Protein AF-0000000067382405 (afdb_homodimer)

Secondary structure (DSSP, 8-state):
-----------------------------------------------------------------HHHHHHHHHHHHHHHHHHHHBB-TTT-SBPEE---TTS---TT--EEE-TTT--EEEBSSSEE--TTTT-SS--PPPPHHHHHHHSHHHHHHIIIIIGGGGGGGT---HHHHHHHHHHHHGGGTTSEEEEET-TTTHHHHHHHHHT--SEEEEEES-HHHHHHHHHHHHHTT--STTEEEEE-BTTB--B-TT-EEEEEETT-GGG-S-HHHHHHHHHHHEEEEEEEEEEEE-GGGS---STHHHHHHHHHHHHHSS-----HHHHHHHHHHTTEEEEEEEEETTEEEEEEEE--/-----------------------------------------------------------------HHHHHHHHHHHHHHHHHHHHBB-TTT-SBPEE---TTS---TT--EEE-TTT--EEEBSSSEE--TTTT-SS--PPPPHHHHHHHSHHHHHHIIIIIGGGGGGGT---HHHHHHHHHHHHGGGTTSEEEEET-TTTHHHHHHHHHT--SEEEEEES-HHHHHHHHHHHHHTT--STTEEEEE-BTTB--B-TT-EEEEEETT-GGG-S-HHHHHHHHHHHEEEEEEEEEEEE-STTS---STHHHHHHHHHHHHHSS-----HHHHHHHHHHTTEEEEEEEEETTEEEEEEEE--

Sequence (720 aa):
MAAVRSAAISAAAVVAPRGFGRRRRLVPCFAAPARGASGVTASASGKMLPRSALHASASTTGAPDSDEAAAFLVQESLVEAELSKLACPICYYPLVSSIDHQSAPSKSDSTLECSTCKKLFSKDDYWDLTVAVGSTEYSETMPAATELFRTQLVSFLYERGWRQNFIWGGFPGLEKEFEMAKDYLKPKSGGIIIDASCGSGLFSRLFVKSELYCLVVALDFSENMLKQCKEFIKQENISDERLVLVRADISRLPFVSGSIDALHAGAAIHCWPSPACAVAEISRVLRPGGVFVGSTFIADVLPPVIPLLRIGRPYIDQITGNNTFLSELELEDLCSACGLVNFTFVRNGFYIMFSATKASMAAVRSAAISAAAVVAPRGFGRRRRLVPCFAAPARGASGVTASASGKMLPRSALHASASTTGAPDSDEAAAFLVQESLVEAELSKLACPICYYPLVSSIDHQSAPSKSDSTLECSTCKKLFSKDDYWDLTVAVGSTEYSETMPAATELFRTQLVSFLYERGWRQNFIWGGFPGLEKEFEMAKDYLKPKSGGIIIDASCGSGLFSRLFVKSELYCLVVALDFSENMLKQCKEFIKQENISDERLVLVRADISRLPFVSGSIDALHAGAAIHCWPSPACAVAEISRVLRPGGVFVGSTFIADVLPPVIPLLRIGRPYIDQITGNNTFLSELELEDLCSACGLVNFTFVRNGFYIMFSATKAS

Nearest PDB structures (foldseek):
  4kri-assembly1_A  TM=7.626E-01  e=1.233E-13  Haemonchus contortus
  8ys9-assembly1_A  TM=7.641E-01  e=7.155E-12  Rubellimicrobium thermophilum DSM 16684
  5m58-assembly1_B  TM=6.009E-01  e=2.364E-12  Streptomyces rishiriensis
  5mgz-assembly1_B  TM=5.637E-01  e=3.867E-12  Streptomyces niveus
  7clu-assembly1_B  TM=6.644E-01  e=7.957E-09  Serratia marcescens

Foldseek 3Di:
DDDPDPPPPDPDDPDDDPDDDDDDDDDDDDDDDDDDYDDDDDDDDDDDDDDDDPPDDDPPPDDPDPVVVVVVVLLVVLVVVVQQWFAQLVPLHRWDFPPPVPDDPPPAWTWTADPVPGDIWTDHLATEREPCPPPDPDDDDDAPLLVVLLDLVCLVCVVVPVVVVCVVQFDPDDVVVLVVVCVQQVVLFAEEEEAEQCFLNSNVLVVQVVNRYQAYEYEEQHPSRSVSNSVVCVVVVRDCSRYHYYHYQLLRGRTRFQRGQEYEYEQPCQSHLDNLSNLLSVLRRHHAFHKYKYKHFAPPPPPPPPVVVVVCVVVVCVVSRRRPRHDPVRVVVSNVVSQWADWDWDDGRRMIMIMTTHHD/DDDPDPPPPDDPDPDPPPDDDDDDDDDDPDDDDDDDDDDPDDDDDDDPDDDPDPPPPPPPPPDPDPVVVVVVVLLVVLVVVVQQFFAQLVPLHRWDFPDPVPDDPPPAWTWTADPVPGDIWTDHLATEREPCPPPDPDDDDAAPLLVVLLDLVNLVCVVVPVVVVCVVQFDPDDVVVLVVLCVQQVVLFAEEEEAEQCFLNSNVLVVQVVNRYQAYEYEEQHPSRSVSNSVVCVVVVRDCSRYHYYHYQLLRGRTRFQRGQEYEYEQPCQSHLDNLSNLLSVLRRHHAFHKYKYKHFAPPPPPPPPVVCVVCVVVVCVVSVRRPRHDPVRVVVSNVVSQWADWDWDDGRRMIMIMTTHHD

Organism: Triticum aestivum (NCBI:txid4565)

InterPro domains:
  IPR013216 Methyltransferase type 11 [PF08241] (195-293)
  IPR029063 S-adenosyl-L-methionine-dependent methyltransferase superfamily [G3DSA:3.40.50.150] (149-358)
  IPR029063 S-adenosyl-L-methionine-dependent methyltransferase superfamily [SSF53335] (155-350)

pLDDT: mean 70.84, std 28.94, range [15.05, 98.75]

Structure (mmCIF, N/CA/C/O backbone):
data_AF-0000000067382405-model_v1
#
loop_
_entity.id
_entity.type
_entity.pdbx_description
1 polymer 'Methyltransferase type 11 domain-containing protein'
#
loop_
_atom_site.group_PDB
_atom_site.id
_atom_site.type_symbol
_atom_site.label_atom_id
_atom_site.label_alt_id
_atom_site.label_comp_id
_atom_site.label_asym_id
_atom_site.label_entity_id
_atom_site.label_seq_id
_atom_site.pdbx_PDB_ins_code
_atom_site.Cartn_x
_atom_site.Cartn_y
_atom_site.Cartn_z
_atom_site.occupancy
_atom_site.B_iso_or_equiv
_atom_site.auth_seq_id
_atom_site.auth_comp_id
_atom_site.auth_asym_id
_atom_site.auth_atom_id
_atom_site.pdbx_PDB_model_num
ATOM 1 N N . MET A 1 1 ? 22.453 11.688 50.125 1 18.56 1 MET A N 1
ATOM 2 C CA . MET A 1 1 ? 23.25 10.469 50.125 1 18.56 1 MET A CA 1
ATOM 3 C C . MET A 1 1 ? 22.406 9.258 49.719 1 18.56 1 MET A C 1
ATOM 5 O O . MET A 1 1 ? 22.922 8.148 49.594 1 18.56 1 MET A O 1
ATOM 9 N N . ALA A 1 2 ? 21 9.281 49.844 1 22.27 2 ALA A N 1
ATOM 10 C CA . ALA A 1 2 ? 20.344 8.023 50.219 1 22.27 2 ALA A CA 1
ATOM 11 C C . ALA A 1 2 ? 20.391 7.031 49.062 1 22.27 2 ALA A C 1
ATOM 13 O O . ALA A 1 2 ? 20.109 7.387 47.906 1 22.27 2 ALA A O 1
ATOM 14 N N . ALA A 1 3 ? 21.016 5.844 49.219 1 22 3 ALA A N 1
ATOM 15 C CA . ALA A 1 3 ? 21.609 4.66 48.594 1 22 3 ALA A CA 1
ATOM 16 C C . ALA A 1 3 ? 20.516 3.746 48 1 22 3 ALA A C 1
ATOM 18 O O . ALA A 1 3 ? 19.859 3.014 48.75 1 22 3 ALA A O 1
ATOM 19 N N . VAL A 1 4 ? 19.516 4.25 47.219 1 23.67 4 VAL A N 1
ATOM 20 C CA . VAL A 1 4 ? 18.406 3.375 46.875 1 23.67 4 VAL A CA 1
ATOM 21 C C . VAL A 1 4 ? 18.922 2.137 46.125 1 23.67 4 VAL A C 1
ATOM 23 O O . VAL A 1 4 ? 19.562 2.25 45.094 1 23.67 4 VAL A O 1
ATOM 26 N N . ARG A 1 5 ? 19.141 0.98 46.844 1 20.06 5 ARG A N 1
ATOM 27 C CA . ARG A 1 5 ? 19.672 -0.359 46.625 1 20.06 5 ARG A CA 1
ATOM 28 C C . ARG A 1 5 ? 18.969 -1.041 45.469 1 20.06 5 ARG A C 1
ATOM 30 O O . ARG A 1 5 ? 17.75 -0.992 45.344 1 20.06 5 ARG A O 1
ATOM 37 N N . SER A 1 6 ? 19.672 -1.312 44.281 1 20.59 6 SER A N 1
ATOM 38 C CA . SER A 1 6 ? 19.547 -1.845 42.938 1 20.59 6 SER A CA 1
ATOM 39 C C . SER A 1 6 ? 19.141 -3.312 42.938 1 20.59 6 SER A C 1
ATOM 41 O O . SER A 1 6 ? 19.953 -4.188 43.25 1 20.59 6 SER A O 1
ATOM 43 N N . ALA A 1 7 ? 17.828 -3.668 43.469 1 19.86 7 ALA A N 1
ATOM 44 C CA . ALA A 1 7 ? 17.5 -5.074 43.688 1 19.86 7 ALA A CA 1
ATOM 45 C C . ALA A 1 7 ? 17.656 -5.887 42.406 1 19.86 7 ALA A C 1
ATOM 47 O O . ALA A 1 7 ? 17.188 -5.477 41.344 1 19.86 7 ALA A O 1
ATOM 48 N N . ALA A 1 8 ? 18.625 -6.867 42.25 1 19.55 8 ALA A N 1
ATOM 49 C CA . ALA A 1 8 ? 19.234 -7.844 41.375 1 19.55 8 ALA A CA 1
ATOM 50 C C . ALA A 1 8 ? 18.234 -8.906 40.938 1 19.55 8 ALA A C 1
ATOM 52 O O . ALA A 1 8 ? 17.766 -9.703 41.75 1 19.55 8 ALA A O 1
ATOM 53 N N . ILE A 1 9 ? 17.125 -8.586 40.125 1 19.03 9 ILE A N 1
ATOM 54 C CA . ILE A 1 9 ? 16.109 -9.602 39.812 1 19.03 9 ILE A CA 1
ATOM 55 C C . ILE A 1 9 ? 16.766 -10.781 39.094 1 19.03 9 ILE A C 1
ATOM 57 O O . ILE A 1 9 ? 17.375 -10.609 38.062 1 19.03 9 ILE A O 1
ATOM 61 N N . SER A 1 10 ? 17.078 -11.969 39.688 1 18.14 10 SER A N 1
ATOM 62 C CA . SER A 1 10 ? 17.719 -13.258 39.438 1 18.14 10 SER A CA 1
ATOM 63 C C . SER A 1 10 ? 17.062 -13.969 38.25 1 18.14 10 SER A C 1
ATOM 65 O O . SER A 1 10 ? 15.844 -14.094 38.188 1 18.14 10 SER A O 1
ATOM 67 N N . ALA A 1 11 ? 17.703 -14.055 37.031 1 19.34 11 ALA A N 1
ATOM 68 C CA . ALA A 1 11 ? 17.547 -14.672 35.719 1 19.34 11 ALA A CA 1
ATOM 69 C C . ALA A 1 11 ? 17.453 -16.188 35.844 1 19.34 11 ALA A C 1
ATOM 71 O O . ALA A 1 11 ? 18.438 -16.859 36.156 1 19.34 11 ALA A O 1
ATOM 72 N N . ALA A 1 12 ? 16.281 -16.828 36.344 1 17.95 12 ALA A N 1
ATOM 73 C CA . ALA A 1 12 ? 16.156 -18.266 36.562 1 17.95 12 ALA A CA 1
ATOM 74 C C . ALA A 1 12 ? 16.469 -19.047 35.312 1 17.95 12 ALA A C 1
ATOM 76 O O . ALA A 1 12 ? 16.109 -18.625 34.188 1 17.95 12 ALA A O 1
ATOM 77 N N . ALA A 1 13 ? 17.406 -20.078 35.281 1 19.23 13 ALA A N 1
ATOM 78 C CA . ALA A 1 13 ? 18.141 -21.125 34.562 1 19.23 13 ALA A CA 1
ATOM 79 C C . ALA A 1 13 ? 17.188 -22.172 33.969 1 19.23 13 ALA A C 1
ATOM 81 O O . ALA A 1 13 ? 16.469 -22.844 34.719 1 19.23 13 ALA A O 1
ATOM 82 N N . VAL A 1 14 ? 16.5 -21.922 32.812 1 18.34 14 VAL A N 1
ATOM 83 C CA . VAL A 1 14 ? 15.516 -22.828 32.219 1 18.34 14 VAL A CA 1
ATOM 84 C C . VAL A 1 14 ? 16.141 -24.203 31.984 1 18.34 14 VAL A C 1
ATOM 86 O O . VAL A 1 14 ? 17.156 -24.328 31.297 1 18.34 14 VAL A O 1
ATOM 89 N N . VAL A 1 15 ? 15.883 -25.281 32.781 1 18 15 VAL A N 1
ATOM 90 C CA . VAL A 1 15 ? 16.266 -26.656 33.062 1 18 15 VAL A CA 1
ATOM 91 C C . VAL A 1 15 ? 15.969 -27.531 31.844 1 18 15 VAL A C 1
ATOM 93 O O . VAL A 1 15 ? 14.898 -27.438 31.25 1 18 15 VAL A O 1
ATOM 96 N N . ALA A 1 16 ? 17.016 -28.109 31.078 1 21.72 16 ALA A N 1
ATOM 97 C CA . ALA A 1 16 ? 17.266 -29.078 30.016 1 21.72 16 ALA A CA 1
ATOM 98 C C . ALA A 1 16 ? 16.547 -30.391 30.281 1 21.72 16 ALA A C 1
ATOM 100 O O . ALA A 1 16 ? 16.844 -31.078 31.266 1 21.72 16 ALA A O 1
ATOM 101 N N . PRO A 1 17 ? 15.242 -30.609 29.953 1 16.89 17 PRO A N 1
ATOM 102 C CA . PRO A 1 17 ? 14.656 -31.844 30.469 1 16.89 17 PRO A CA 1
ATOM 103 C C . PRO A 1 17 ? 15.328 -33.094 29.906 1 16.89 17 PRO A C 1
ATOM 105 O O . PRO A 1 17 ? 15.742 -33.094 28.734 1 16.89 17 PRO A O 1
ATOM 108 N N . ARG A 1 18 ? 15.93 -33.938 30.625 1 19.42 18 ARG A N 1
ATOM 109 C CA . ARG A 1 18 ? 16.656 -35.188 30.578 1 19.42 18 ARG A CA 1
ATOM 110 C C . ARG A 1 18 ? 15.758 -36.344 30.094 1 19.42 18 ARG A C 1
ATOM 112 O O . ARG A 1 18 ? 15.227 -37.094 30.906 1 19.42 18 ARG A O 1
ATOM 119 N N . GLY A 1 19 ? 14.898 -36.156 29.031 1 16.42 19 GLY A N 1
ATOM 120 C CA . GLY A 1 19 ? 14.016 -37.312 28.969 1 16.42 19 GLY A CA 1
ATOM 121 C C . GLY A 1 19 ? 14.75 -38.625 28.797 1 16.42 19 GLY A C 1
ATOM 122 O O . GLY A 1 19 ? 15.898 -38.656 28.359 1 16.42 19 GLY A O 1
ATOM 123 N N . PHE A 1 20 ? 14.094 -39.844 29.234 1 16.61 20 PHE A N 1
ATOM 124 C CA . PHE A 1 20 ? 14.227 -41.188 29.7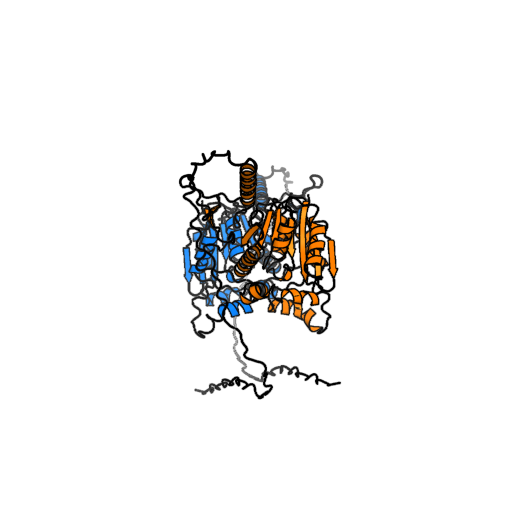81 1 16.61 20 PHE A CA 1
ATOM 125 C C . PHE A 1 20 ? 14.641 -42.156 28.703 1 16.61 20 PHE A C 1
ATOM 127 O O . PHE A 1 20 ? 14.484 -41.906 27.516 1 16.61 20 PHE A O 1
ATOM 134 N N . GLY A 1 21 ? 14.516 -43.531 28.969 1 16.3 21 GLY A N 1
ATOM 135 C CA . GLY A 1 21 ? 15.172 -44.812 29.141 1 16.3 21 GLY A CA 1
ATOM 136 C C . GLY A 1 21 ? 14.898 -45.781 28 1 16.3 21 GLY A C 1
ATOM 137 O O . GLY A 1 21 ? 15.711 -46.656 27.734 1 16.3 21 GLY A O 1
ATOM 138 N N . ARG A 1 22 ? 13.688 -46.062 27.344 1 16.2 22 ARG A N 1
ATOM 139 C CA . ARG A 1 22 ? 13.453 -47.5 27.406 1 16.2 22 ARG A CA 1
ATOM 140 C C . ARG A 1 22 ? 14.227 -48.219 26.312 1 16.2 22 ARG A C 1
ATOM 142 O O . ARG A 1 22 ? 14.312 -47.75 25.188 1 16.2 22 ARG A O 1
ATOM 149 N N . ARG A 1 23 ? 14.758 -49.5 26.562 1 17.02 23 ARG A N 1
ATOM 150 C CA . ARG A 1 23 ? 15.688 -50.562 26.188 1 17.02 23 ARG A CA 1
ATOM 151 C C . ARG A 1 23 ? 15.078 -51.5 25.141 1 17.02 23 ARG A C 1
ATOM 153 O O . ARG A 1 23 ? 15.734 -52.406 24.656 1 17.02 23 ARG A O 1
ATOM 160 N N . ARG A 1 24 ? 13.781 -51.469 24.641 1 15.8 24 ARG A N 1
ATOM 161 C CA . ARG A 1 24 ? 13.352 -52.844 24.422 1 15.8 24 ARG A CA 1
ATOM 162 C C . ARG A 1 24 ? 14.148 -53.5 23.297 1 15.8 24 ARG A C 1
ATOM 164 O O . ARG A 1 24 ? 14.516 -52.844 22.328 1 15.8 24 ARG A O 1
ATOM 171 N N . ARG A 1 25 ? 14.273 -54.906 23.344 1 15.75 25 ARG A N 1
ATOM 172 C CA . ARG A 1 25 ? 15.086 -56.094 23.078 1 15.75 25 ARG A CA 1
ATOM 173 C C . ARG A 1 25 ? 14.906 -56.562 21.641 1 15.75 25 ARG A C 1
ATOM 175 O O . ARG A 1 25 ? 15.883 -56.75 20.922 1 15.75 25 ARG A O 1
ATOM 182 N N . LEU A 1 26 ? 13.742 -57.375 21.359 1 15.36 26 LEU A N 1
ATOM 183 C CA . LEU A 1 26 ? 13.953 -58.812 21.141 1 15.36 26 LEU A CA 1
ATOM 184 C C . LEU A 1 26 ? 14.18 -59.094 19.656 1 15.36 26 LEU A C 1
ATOM 186 O O . LEU A 1 26 ? 15.18 -59.719 19.297 1 15.36 26 LEU A O 1
ATOM 190 N N . VAL A 1 27 ? 13.141 -59.844 18.891 1 15.88 27 VAL A N 1
ATOM 191 C CA . VAL A 1 27 ? 13.25 -61.281 18.594 1 15.88 27 VAL A CA 1
ATOM 192 C C . VAL A 1 27 ? 13.742 -61.469 17.156 1 15.88 27 VAL A C 1
ATOM 194 O O . VAL A 1 27 ? 13.555 -60.594 16.312 1 15.88 27 VAL A O 1
ATOM 197 N N . PRO A 1 28 ? 14.094 -62.75 16.734 1 17.28 28 PRO A N 1
ATOM 198 C CA . PRO A 1 28 ? 15.047 -63.562 15.953 1 17.28 28 PRO A CA 1
ATOM 199 C C . PRO A 1 28 ? 14.523 -63.906 14.562 1 17.28 28 PRO A C 1
ATOM 201 O O . PRO A 1 28 ? 15.234 -64.5 13.766 1 17.28 28 PRO A O 1
ATOM 204 N N . CYS A 1 29 ? 13.328 -63.469 14.109 1 15.98 29 CYS A N 1
ATOM 205 C CA . CYS A 1 29 ? 12.68 -64.562 13.406 1 15.98 29 CYS A CA 1
ATOM 206 C C . CYS A 1 29 ? 13.531 -65.062 12.234 1 15.98 29 CYS A C 1
ATOM 208 O O . CYS A 1 29 ? 14.117 -64.25 11.516 1 15.98 29 CYS A O 1
ATOM 210 N N . PHE A 1 30 ? 13.281 -66.312 11.906 1 15.42 30 PHE A N 1
ATOM 211 C CA . PHE A 1 30 ? 13.867 -67.562 11.406 1 15.42 30 PHE A CA 1
ATOM 212 C C . PHE A 1 30 ? 13.938 -67.562 9.883 1 15.42 30 PHE A C 1
ATOM 214 O O . PHE A 1 30 ? 15 -67.75 9.305 1 15.42 30 PHE A O 1
ATOM 221 N N . ALA A 1 31 ? 12.836 -68.188 9.148 1 15.05 31 ALA A N 1
ATOM 222 C CA . ALA A 1 31 ? 13.047 -69.5 8.555 1 15.05 31 ALA A CA 1
ATOM 223 C C . ALA A 1 31 ? 13.602 -69.375 7.141 1 15.05 31 ALA A C 1
ATOM 225 O O . ALA A 1 31 ? 13.602 -68.312 6.551 1 15.05 31 ALA A O 1
ATOM 226 N N . ALA A 1 32 ? 12.828 -70.125 6.094 1 15.31 32 ALA A N 1
ATOM 227 C CA . ALA A 1 32 ? 13.18 -71.375 5.469 1 15.31 32 ALA A CA 1
ATOM 228 C C . ALA A 1 32 ? 13.828 -71.125 4.105 1 15.31 32 ALA A C 1
ATOM 230 O O . ALA A 1 32 ? 13.68 -70.062 3.504 1 15.31 32 ALA A O 1
ATOM 231 N N . PRO A 1 33 ? 13.703 -72.25 3.254 1 15.69 33 PRO A N 1
ATOM 232 C CA . PRO A 1 33 ? 14.648 -73.125 2.547 1 15.69 33 PRO A CA 1
ATOM 233 C C . PRO A 1 33 ? 14.797 -72.75 1.072 1 15.69 33 PRO A C 1
ATOM 235 O O . PRO A 1 33 ? 15.922 -72.562 0.583 1 15.69 33 PRO A O 1
ATOM 238 N N . ALA A 1 34 ? 13.703 -73.125 0.191 1 15.18 34 ALA A N 1
ATOM 239 C CA . ALA A 1 34 ? 13.938 -74.25 -0.67 1 15.18 34 ALA A CA 1
ATOM 240 C C . ALA A 1 34 ? 14.617 -73.875 -1.973 1 15.18 34 ALA A C 1
ATOM 242 O O . ALA A 1 34 ? 14.602 -72.688 -2.338 1 15.18 34 ALA A O 1
ATOM 243 N N . ARG A 1 35 ? 14.117 -74.562 -3.191 1 15.4 35 ARG A N 1
ATOM 244 C CA . ARG A 1 35 ? 14.703 -75.562 -4.039 1 15.4 35 ARG A CA 1
ATOM 245 C C . ARG A 1 35 ? 15.188 -75 -5.359 1 15.4 35 ARG A C 1
ATOM 247 O O . ARG A 1 35 ? 16.391 -75 -5.637 1 15.4 35 ARG A O 1
ATOM 254 N N . GLY A 1 36 ? 14.438 -75.312 -6.512 1 15.05 36 GLY A N 1
ATOM 255 C CA . GLY A 1 36 ? 14.883 -76.312 -7.48 1 15.05 36 GLY A CA 1
ATOM 256 C C . GLY A 1 36 ? 15.57 -75.688 -8.688 1 15.05 36 GLY A C 1
ATOM 257 O O . GLY A 1 36 ? 15.703 -74.438 -8.773 1 15.05 36 GLY A O 1
ATOM 258 N N . ALA A 1 37 ? 14.922 -75.938 -10.023 1 15.46 37 ALA A N 1
ATOM 259 C CA . ALA A 1 37 ? 15.344 -76.875 -11.078 1 15.46 37 ALA A CA 1
ATOM 260 C C . ALA A 1 37 ? 16.062 -76.125 -12.195 1 15.46 37 ALA A C 1
ATOM 262 O O . ALA A 1 37 ? 16.062 -74.875 -12.234 1 15.46 37 ALA A O 1
ATOM 263 N N . SER A 1 38 ? 15.602 -76.375 -13.484 1 15.41 38 SER A N 1
ATOM 264 C CA . SER A 1 38 ? 16.203 -77.188 -14.562 1 15.41 38 SER A CA 1
ATOM 265 C C . SER A 1 38 ? 16.875 -76.312 -15.594 1 15.41 38 SER A C 1
ATOM 267 O O . SER A 1 38 ? 16.734 -75.062 -15.539 1 15.41 38 SER A O 1
ATOM 269 N N . GLY A 1 39 ? 16.609 -76.562 -16.984 1 15.09 39 GLY A N 1
ATOM 270 C CA . GLY A 1 39 ? 17.391 -77.188 -18.047 1 15.09 39 GLY A CA 1
ATOM 271 C C . GLY A 1 39 ? 17.906 -76.188 -19.062 1 15.09 39 GLY A C 1
ATOM 272 O O . GLY A 1 39 ? 19.109 -76.188 -19.328 1 15.09 39 GLY A O 1
ATOM 273 N N . VAL A 1 40 ? 17.031 -75.75 -20.172 1 16.33 40 VAL A N 1
ATOM 274 C CA . VAL A 1 40 ? 17.25 -76.312 -21.516 1 16.33 40 VAL A CA 1
ATOM 275 C C . VAL A 1 40 ? 18.188 -75.375 -22.281 1 16.33 40 VAL A C 1
ATOM 277 O O . VAL A 1 40 ? 18.359 -74.188 -21.922 1 16.33 40 VAL A O 1
ATOM 280 N N . THR A 1 41 ? 18.406 -75.688 -23.656 1 16.36 41 THR A N 1
ATOM 281 C CA . THR A 1 41 ? 19.438 -76 -24.641 1 16.36 41 THR A CA 1
ATOM 282 C C . THR A 1 41 ? 19.734 -74.812 -25.531 1 16.36 41 THR A C 1
ATOM 284 O O . THR A 1 41 ? 20.891 -74.5 -25.766 1 16.36 41 THR A O 1
ATOM 287 N N . ALA A 1 42 ? 18.734 -74.188 -26.406 1 17.11 42 ALA A N 1
ATOM 288 C CA . ALA A 1 42 ? 18.891 -74.438 -27.844 1 17.11 42 ALA A CA 1
ATOM 289 C C . ALA A 1 42 ? 19.875 -73.438 -28.469 1 17.11 42 ALA A C 1
ATOM 291 O O . ALA A 1 42 ? 20.109 -72.375 -27.922 1 17.11 42 ALA A O 1
ATOM 292 N N . SER A 1 43 ? 20.219 -73.688 -29.797 1 16.98 43 SER A N 1
ATOM 293 C CA . SER A 1 43 ? 21.297 -73.75 -30.781 1 16.98 43 SER A CA 1
ATOM 294 C C . SER A 1 43 ? 21.453 -72.438 -31.516 1 16.98 43 SER A C 1
ATOM 296 O O . SER A 1 43 ? 22.562 -72.062 -31.922 1 16.98 43 SER A O 1
ATOM 298 N N . ALA A 1 44 ? 20.391 -71.562 -31.906 1 17.31 44 ALA A N 1
ATOM 299 C CA . ALA A 1 44 ? 20.297 -71.438 -33.344 1 17.31 44 ALA A CA 1
ATOM 300 C C . ALA A 1 44 ? 21.406 -70.5 -33.906 1 17.31 44 ALA A C 1
ATOM 302 O O . ALA A 1 44 ? 21.938 -69.688 -33.188 1 17.31 44 ALA A O 1
ATOM 303 N N . SER A 1 45 ? 21.531 -70.562 -35.281 1 17.72 45 SER A N 1
ATOM 304 C CA . SER A 1 45 ? 22.453 -70.5 -36.406 1 17.72 45 SER A CA 1
ATOM 305 C C . SER A 1 45 ? 22.781 -69.062 -36.812 1 17.72 45 SER A C 1
ATOM 307 O O . SER A 1 45 ? 23.953 -68.75 -37.062 1 17.72 45 SER A O 1
ATOM 309 N N . GLY A 1 46 ? 21.734 -68.188 -37.219 1 17.08 46 GLY A N 1
ATOM 310 C CA . GLY A 1 46 ? 21.781 -67.812 -38.625 1 17.08 46 GLY A CA 1
ATOM 311 C C . GLY A 1 46 ? 22.828 -66.75 -38.969 1 17.08 46 GLY A C 1
ATOM 312 O O . GLY A 1 46 ? 23.438 -66.188 -38.062 1 17.08 46 GLY A O 1
ATOM 313 N N . LYS A 1 47 ? 22.453 -65.875 -40.125 1 20.27 47 LYS A N 1
ATOM 314 C CA . LYS A 1 47 ? 22.922 -65.438 -41.438 1 20.27 47 LYS A CA 1
ATOM 315 C C . LYS A 1 47 ? 23.703 -64.125 -41.375 1 20.27 47 LYS A C 1
ATOM 317 O O . LYS A 1 47 ? 23.469 -63.312 -40.5 1 20.27 47 LYS A O 1
ATOM 322 N N . MET A 1 48 ? 24.688 -64.062 -42.219 1 21.56 48 MET A N 1
ATOM 323 C CA . MET A 1 48 ? 25.891 -63.281 -42.531 1 21.56 48 MET A CA 1
ATOM 324 C C . MET A 1 48 ? 25.531 -61.938 -43.125 1 21.56 48 MET A C 1
ATOM 326 O O . MET A 1 48 ? 26.422 -61.156 -43.5 1 21.56 48 MET A O 1
ATOM 330 N N . LEU A 1 49 ? 24.359 -61.156 -42.719 1 20 49 LEU A N 1
ATOM 331 C CA . LEU A 1 49 ? 24 -60.25 -43.781 1 20 49 LEU A CA 1
ATOM 332 C C . LEU A 1 49 ? 25.156 -59.312 -44.094 1 20 49 LEU A C 1
ATOM 334 O O . LEU A 1 49 ? 25.922 -58.938 -43.219 1 20 49 LEU A O 1
ATOM 338 N N . PRO A 1 50 ? 25.172 -58.875 -45.5 1 22.03 50 PRO A N 1
ATOM 339 C CA . PRO A 1 50 ? 26.172 -58.312 -46.406 1 22.03 50 PRO A CA 1
ATOM 340 C C . PRO A 1 50 ? 26.469 -56.844 -46.125 1 22.03 50 PRO A C 1
ATOM 342 O O . PRO A 1 50 ? 25.734 -56.219 -45.375 1 22.03 50 PRO A O 1
ATOM 345 N N . ARG A 1 51 ? 27.203 -56.188 -47.062 1 25.41 51 ARG A N 1
ATOM 346 C CA . ARG A 1 51 ? 28.219 -55.156 -47.312 1 25.41 51 ARG A CA 1
ATOM 347 C C . ARG A 1 51 ? 27.562 -53.812 -47.531 1 25.41 51 ARG A C 1
ATOM 349 O O . ARG A 1 51 ? 28.203 -52.875 -48.062 1 25.41 51 ARG A O 1
ATOM 356 N N . SER A 1 52 ? 26.391 -53.25 -46.844 1 21.16 52 SER A N 1
ATOM 357 C CA . SER A 1 52 ? 25.719 -52.156 -47.531 1 21.16 52 SER A CA 1
ATOM 358 C C . SER A 1 52 ? 26.641 -50.938 -47.688 1 21.16 52 SER A C 1
ATOM 360 O O . SER A 1 52 ? 27.469 -50.688 -46.812 1 21.16 52 SER A O 1
ATOM 362 N N . ALA A 1 53 ? 26.719 -50.281 -49.031 1 25.89 53 ALA A N 1
ATOM 363 C CA . ALA A 1 53 ? 27.281 -49.188 -49.812 1 25.89 53 ALA A CA 1
ATOM 364 C C . ALA A 1 53 ? 26.812 -47.844 -49.25 1 25.89 53 ALA A C 1
ATOM 366 O O . ALA A 1 53 ? 25.609 -47.562 -49.25 1 25.89 53 ALA A O 1
ATOM 367 N N . LEU A 1 54 ? 27.391 -47.094 -48.344 1 22.14 54 LEU A N 1
ATOM 368 C CA . LEU A 1 54 ? 27.016 -45.875 -47.688 1 22.14 54 LEU A CA 1
ATOM 369 C C . LEU A 1 54 ? 26.906 -44.719 -48.688 1 22.14 54 LEU A C 1
ATOM 371 O O . LEU A 1 54 ? 27.875 -44.375 -49.344 1 22.14 54 LEU A O 1
ATOM 375 N N . HIS A 1 55 ? 25.688 -44.562 -49.406 1 23.89 55 HIS A N 1
ATOM 376 C CA . HIS A 1 55 ? 25.375 -43.406 -50.25 1 23.89 55 HIS A CA 1
ATOM 377 C C . HIS A 1 55 ? 25.406 -42.094 -49.469 1 23.89 55 HIS A C 1
ATOM 379 O O . HIS A 1 55 ? 24.938 -42.031 -48.344 1 23.89 55 HIS A O 1
ATOM 385 N N . ALA A 1 56 ? 26.219 -41.094 -49.875 1 26.47 56 ALA A N 1
ATOM 386 C CA . ALA A 1 56 ? 26.453 -39.75 -49.344 1 26.47 56 ALA A CA 1
ATOM 387 C C . ALA A 1 56 ? 25.203 -38.906 -49.469 1 26.47 56 ALA A C 1
ATOM 389 O O . ALA A 1 56 ? 24.75 -38.594 -50.594 1 26.47 56 ALA A O 1
ATOM 390 N N . SER A 1 57 ? 24.203 -38.844 -48.531 1 26.81 57 SER A N 1
ATOM 391 C CA . SER A 1 57 ? 22.984 -38.031 -48.562 1 26.81 57 SER A CA 1
ATOM 392 C C . SER A 1 57 ? 23.328 -36.531 -48.562 1 26.81 57 SER A C 1
ATOM 394 O O . SER A 1 57 ? 24.156 -36.094 -47.781 1 26.81 57 SER A O 1
ATOM 396 N N . ALA A 1 58 ? 23.016 -35.781 -49.656 1 33.31 58 ALA A N 1
ATOM 397 C CA . ALA A 1 58 ? 22.953 -34.344 -49.906 1 33.31 58 ALA A CA 1
ATOM 398 C C . ALA A 1 58 ? 22.109 -33.625 -48.875 1 33.31 58 ALA A C 1
ATOM 400 O O . ALA A 1 58 ? 20.938 -33.969 -48.688 1 33.31 58 ALA A O 1
ATOM 401 N N . SER A 1 59 ? 22.672 -32.875 -47.938 1 30.47 59 SER A N 1
ATOM 402 C CA . SER A 1 59 ? 22.109 -32.062 -46.875 1 30.47 59 SER A CA 1
ATOM 403 C C . SER A 1 59 ? 21.281 -30.906 -47.438 1 30.47 59 SER A C 1
ATOM 405 O O . SER A 1 59 ? 21.828 -30 -48.062 1 30.47 59 SER A O 1
ATOM 407 N N . THR A 1 60 ? 20.062 -31.078 -48 1 35.38 60 THR A N 1
ATOM 408 C CA . THR A 1 60 ? 19.203 -29.953 -48.375 1 35.38 60 THR A CA 1
ATOM 409 C C . THR A 1 60 ? 18.969 -29.031 -47.188 1 35.38 60 THR A C 1
ATOM 411 O O . THR A 1 60 ? 18.578 -29.484 -46.094 1 35.38 60 THR A O 1
ATOM 414 N N . THR A 1 61 ? 19.484 -27.891 -47.188 1 38.31 61 THR A N 1
ATOM 415 C CA . THR A 1 61 ? 19.25 -26.781 -46.281 1 38.31 61 THR A CA 1
ATOM 416 C C . THR A 1 61 ? 17.766 -26.453 -46.219 1 38.31 61 THR A C 1
ATOM 418 O O . THR A 1 61 ? 17.188 -25.938 -47.188 1 38.31 61 THR A O 1
ATOM 421 N N . GLY A 1 62 ? 16.922 -27.281 -45.719 1 32.53 62 GLY A N 1
ATOM 422 C CA . GLY A 1 62 ? 15.492 -27.078 -45.562 1 32.53 62 GLY A CA 1
ATOM 423 C C . GLY A 1 62 ? 15.148 -25.781 -44.844 1 32.53 62 GLY A C 1
ATOM 424 O O . GLY A 1 62 ? 15.875 -25.344 -43.969 1 32.53 62 GLY A O 1
ATOM 425 N N . ALA A 1 63 ? 14.328 -24.828 -45.469 1 42.91 63 ALA A N 1
ATOM 426 C CA . ALA A 1 63 ? 13.641 -23.672 -44.906 1 42.91 63 ALA A CA 1
ATOM 427 C C . ALA A 1 63 ? 13.125 -23.969 -43.5 1 42.91 63 ALA A C 1
ATOM 429 O O . ALA A 1 63 ? 12.602 -25.047 -43.25 1 42.91 63 ALA A O 1
ATOM 430 N N . PRO A 1 64 ? 13.75 -23.172 -42.594 1 46 64 PRO A N 1
ATOM 431 C CA . PRO A 1 64 ? 13.195 -23.484 -41.281 1 46 64 PRO A CA 1
ATOM 432 C C . PRO A 1 64 ? 11.711 -23.844 -41.344 1 46 64 PRO A C 1
ATOM 434 O O . PRO A 1 64 ? 10.992 -23.359 -42.219 1 46 64 PRO A O 1
ATOM 437 N N . ASP A 1 65 ? 11.258 -24.906 -40.812 1 49.5 65 ASP A N 1
ATOM 438 C CA . ASP A 1 65 ? 9.883 -25.391 -40.781 1 49.5 65 ASP A CA 1
ATOM 439 C C . ASP A 1 65 ? 8.938 -24.328 -40.25 1 49.5 65 ASP A C 1
ATOM 441 O O . ASP A 1 65 ? 9.289 -23.578 -39.344 1 49.5 65 ASP A O 1
ATOM 445 N N . SER A 1 66 ? 7.824 -23.828 -40.969 1 59.06 66 SER A N 1
ATOM 446 C CA . SER A 1 66 ? 6.691 -22.953 -40.719 1 59.06 66 SER A CA 1
ATOM 447 C C . SER A 1 66 ? 6.254 -23.047 -39.25 1 59.06 66 SER A C 1
ATOM 449 O O . SER A 1 66 ? 5.852 -22.047 -38.656 1 59.06 66 SER A O 1
ATOM 451 N N . ASP A 1 67 ? 6.5 -24.141 -38.656 1 56.06 67 ASP A N 1
ATOM 452 C CA . ASP A 1 67 ? 6.082 -24.359 -37.25 1 56.06 67 ASP A CA 1
ATOM 453 C C . ASP A 1 67 ? 7.023 -23.672 -36.281 1 56.06 67 ASP A C 1
ATOM 455 O O . ASP A 1 67 ? 6.582 -23.125 -35.281 1 56.06 67 ASP A O 1
ATOM 459 N N . GLU A 1 68 ? 8.289 -23.641 -36.625 1 55.38 68 GLU A N 1
ATOM 460 C CA . GLU A 1 68 ? 9.242 -22.984 -35.75 1 55.38 68 GLU A CA 1
ATOM 461 C C . GLU A 1 68 ? 9.078 -21.469 -35.781 1 55.38 68 GLU A C 1
ATOM 463 O O . GLU A 1 68 ? 9.18 -20.797 -34.75 1 55.38 68 GLU A O 1
ATOM 468 N N . ALA A 1 69 ? 8.859 -21.047 -37.062 1 55.69 69 ALA A N 1
ATOM 469 C CA . ALA A 1 69 ? 8.625 -19.609 -37.219 1 55.69 69 ALA A CA 1
ATOM 470 C C . ALA A 1 69 ? 7.344 -19.188 -36.5 1 55.69 69 ALA A C 1
ATOM 472 O O . ALA A 1 69 ? 7.309 -18.141 -35.844 1 55.69 69 ALA A O 1
ATOM 473 N N . ALA A 1 70 ? 6.387 -20.031 -36.469 1 51.03 70 ALA A N 1
ATOM 474 C CA . ALA A 1 70 ? 5.133 -19.766 -35.781 1 51.03 70 ALA A CA 1
ATOM 475 C C . ALA A 1 70 ? 5.324 -19.844 -34.25 1 51.03 70 ALA A C 1
ATOM 477 O O . ALA A 1 70 ? 4.793 -19 -33.531 1 51.03 70 ALA A O 1
ATOM 478 N N . ALA A 1 71 ? 6.137 -20.734 -33.844 1 54.53 71 ALA A N 1
ATOM 479 C CA . ALA A 1 71 ? 6.43 -20.859 -32.406 1 54.53 71 ALA A CA 1
ATOM 480 C C . ALA A 1 71 ? 7.191 -19.641 -31.891 1 54.53 71 ALA A C 1
ATOM 482 O O . ALA A 1 71 ? 6.918 -19.156 -30.797 1 54.53 71 ALA A O 1
ATOM 483 N N . PHE A 1 72 ? 8.07 -19.125 -32.688 1 51.16 72 PHE A N 1
ATOM 484 C CA . PHE A 1 72 ? 8.852 -17.953 -32.312 1 51.16 72 PHE A CA 1
ATOM 485 C C . PHE A 1 72 ? 7.961 -16.703 -32.281 1 51.16 72 PHE A C 1
ATOM 487 O O . PHE A 1 72 ? 8.086 -15.891 -31.344 1 51.16 72 PHE A O 1
ATOM 494 N N . LEU A 1 73 ? 7.047 -16.562 -33.188 1 50.69 73 LEU A N 1
ATOM 495 C CA . LEU A 1 73 ? 6.141 -15.414 -33.188 1 50.69 73 LEU A CA 1
ATOM 496 C C . LEU A 1 73 ? 5.199 -15.453 -32 1 50.69 73 LEU A C 1
ATOM 498 O O . LEU A 1 73 ? 4.906 -14.414 -31.406 1 50.69 73 LEU A O 1
ATOM 502 N N . VAL A 1 74 ? 4.781 -16.625 -31.703 1 53.72 74 VAL A N 1
ATOM 503 C CA . VAL A 1 74 ? 3.908 -16.766 -30.531 1 53.72 74 VAL A CA 1
ATOM 504 C C . VAL A 1 74 ? 4.684 -16.438 -29.266 1 53.72 74 VAL A C 1
ATOM 506 O O . VAL A 1 74 ? 4.172 -15.734 -28.391 1 53.72 74 VAL A O 1
ATOM 509 N N . GLN A 1 75 ? 5.918 -16.875 -29.281 1 55.34 75 GLN A N 1
ATOM 510 C CA . GLN A 1 75 ? 6.746 -16.594 -28.109 1 55.34 75 GLN A CA 1
ATOM 511 C C . GLN A 1 75 ? 7.004 -15.094 -27.984 1 55.34 75 GLN A C 1
ATOM 513 O O . GLN A 1 75 ? 6.945 -14.539 -26.875 1 55.34 75 GLN A O 1
ATOM 518 N N . GLU A 1 76 ? 7.387 -14.508 -29.047 1 55.88 76 GLU A N 1
ATOM 519 C CA . GLU A 1 76 ? 7.609 -13.062 -29.031 1 55.88 76 GLU A CA 1
ATOM 520 C C . GLU A 1 76 ? 6.355 -12.312 -28.594 1 55.88 76 GLU A C 1
ATOM 522 O O . GLU A 1 76 ? 6.441 -11.336 -27.859 1 55.88 76 GLU A O 1
ATOM 527 N N . SER A 1 77 ? 5.301 -12.859 -29.047 1 59.66 77 SER A N 1
ATOM 528 C CA . SER A 1 77 ? 4.031 -12.227 -28.703 1 59.66 77 SER A CA 1
ATOM 529 C C . SER A 1 77 ? 3.723 -12.375 -27.219 1 59.66 77 SER A C 1
ATOM 531 O O . SER A 1 77 ? 3.211 -11.453 -26.594 1 59.66 77 SER A O 1
ATOM 533 N N . LEU A 1 78 ? 4.195 -13.516 -26.75 1 60.66 78 LEU A N 1
ATOM 534 C CA . LEU A 1 78 ? 3.92 -13.766 -25.344 1 60.66 78 LEU A CA 1
ATOM 535 C C . LEU A 1 78 ? 4.82 -12.914 -24.453 1 60.66 78 LEU A C 1
ATOM 537 O O . LEU A 1 78 ? 4.375 -12.383 -23.438 1 60.66 78 LEU A O 1
ATOM 541 N N . VAL A 1 79 ? 6.07 -12.836 -24.891 1 60.16 79 VAL A N 1
ATOM 542 C CA . VAL A 1 79 ? 7.008 -12 -24.156 1 60.16 79 VAL A CA 1
ATOM 543 C C . VAL A 1 79 ? 6.539 -10.547 -24.188 1 60.16 79 VAL A C 1
ATOM 545 O O . VAL A 1 79 ? 6.605 -9.844 -23.188 1 60.16 79 VAL A O 1
ATOM 548 N N . GLU A 1 80 ? 6.086 -10.242 -25.328 1 61.59 80 GLU A N 1
ATOM 549 C CA . GLU A 1 80 ? 5.559 -8.883 -25.453 1 61.59 80 GLU A CA 1
ATOM 550 C C . GLU A 1 80 ? 4.332 -8.688 -24.562 1 61.59 80 GLU A C 1
ATOM 552 O O . GLU A 1 80 ? 4.172 -7.633 -23.953 1 61.59 80 GLU A O 1
ATOM 557 N N . ALA A 1 81 ? 3.605 -9.695 -24.562 1 59.5 81 ALA A N 1
ATOM 558 C CA . ALA A 1 81 ? 2.412 -9.617 -23.719 1 59.5 81 ALA A CA 1
ATOM 559 C C . ALA A 1 81 ? 2.783 -9.508 -22.234 1 59.5 81 ALA A C 1
ATOM 561 O O . ALA A 1 81 ? 2.158 -8.75 -21.5 1 59.5 81 ALA A O 1
ATOM 562 N N . GLU A 1 82 ? 3.744 -10.281 -21.875 1 66.31 82 GLU A N 1
ATOM 563 C CA . GLU A 1 82 ? 4.258 -10.227 -20.516 1 66.31 82 GLU A CA 1
ATOM 564 C C . GLU A 1 82 ? 4.699 -8.812 -20.141 1 66.31 82 GLU A C 1
ATOM 566 O O . GLU A 1 82 ? 4.246 -8.258 -19.141 1 66.31 82 GLU A O 1
ATOM 571 N N . LEU A 1 83 ? 5.426 -8.32 -20.922 1 67.88 83 LEU A N 1
ATOM 572 C CA . LEU A 1 83 ? 6.098 -7.062 -20.625 1 67.88 83 LEU A CA 1
ATOM 573 C C . LEU A 1 83 ? 5.113 -5.902 -20.656 1 67.88 83 LEU A C 1
ATOM 575 O O . LEU A 1 83 ? 5.25 -4.941 -19.891 1 67.88 83 LEU A O 1
ATOM 579 N N . SER A 1 84 ? 4.109 -6.102 -21.359 1 80.12 84 SER A N 1
ATOM 580 C CA . SER A 1 84 ? 3.199 -4.977 -21.547 1 80.12 84 SER A CA 1
ATOM 581 C C . SER A 1 84 ? 2.287 -4.797 -20.344 1 80.12 84 SER A C 1
ATOM 583 O O . SER A 1 84 ? 1.66 -3.746 -20.172 1 80.12 84 SER A O 1
ATOM 585 N N . LYS A 1 85 ? 2.281 -5.742 -19.453 1 92.31 85 LYS A N 1
ATOM 586 C CA . LYS A 1 85 ? 1.377 -5.652 -18.312 1 92.31 85 LYS A CA 1
ATOM 587 C C . LYS A 1 85 ? 2.119 -5.199 -17.047 1 92.31 85 LYS A C 1
ATOM 589 O O . LYS A 1 85 ? 1.497 -4.801 -16.062 1 92.31 85 LYS A O 1
ATOM 594 N N . LEU A 1 86 ? 3.441 -5.234 -17.094 1 95.44 86 LEU A N 1
ATOM 595 C CA . LEU A 1 86 ? 4.234 -4.875 -15.93 1 95.44 86 LEU A CA 1
ATOM 596 C C . LEU A 1 86 ? 4.305 -3.361 -15.766 1 95.44 86 LEU A C 1
ATOM 598 O O . LEU A 1 86 ? 4.426 -2.631 -16.75 1 95.44 86 LEU A O 1
ATOM 602 N N . ALA A 1 87 ? 4.188 -2.896 -14.602 1 96.94 87 ALA A N 1
ATOM 603 C CA . ALA A 1 87 ? 4.258 -1.479 -14.266 1 96.94 87 ALA A CA 1
ATOM 604 C C . ALA A 1 87 ? 5.191 -1.245 -13.078 1 96.94 87 ALA A C 1
ATOM 606 O O . ALA A 1 87 ? 5.453 -2.164 -12.297 1 96.94 87 ALA A O 1
ATOM 607 N N . CYS A 1 88 ? 5.695 -0.035 -12.992 1 96 88 CYS A N 1
ATOM 608 C CA . CYS A 1 88 ? 6.531 0.362 -11.867 1 96 88 CYS A CA 1
ATOM 609 C C . CYS A 1 88 ? 5.762 0.257 -10.555 1 96 88 CYS A C 1
ATOM 611 O O . CYS A 1 88 ? 4.664 0.802 -10.43 1 96 88 CYS A O 1
ATOM 613 N N . PRO A 1 89 ? 6.293 -0.437 -9.57 1 96.31 89 PRO A N 1
ATOM 614 C CA . PRO A 1 89 ? 5.586 -0.565 -8.297 1 96.31 89 PRO A CA 1
ATOM 615 C C . PRO A 1 89 ? 5.535 0.746 -7.516 1 96.31 89 PRO A C 1
ATOM 617 O O . PRO A 1 89 ? 4.82 0.845 -6.516 1 96.31 89 PRO A O 1
ATOM 620 N N . ILE A 1 90 ? 6.242 1.731 -7.934 1 94.62 90 ILE A N 1
ATOM 621 C CA . ILE A 1 90 ? 6.23 3.043 -7.293 1 94.62 90 ILE A CA 1
ATOM 622 C C . ILE A 1 90 ? 5.262 3.967 -8.031 1 94.62 90 ILE A C 1
ATOM 624 O O . ILE A 1 90 ? 4.352 4.535 -7.422 1 94.62 90 ILE A O 1
ATOM 628 N N . CYS A 1 91 ? 5.359 4.047 -9.344 1 93.38 91 CYS A N 1
ATOM 629 C CA . CYS A 1 91 ? 4.668 5.059 -10.133 1 93.38 91 CYS A CA 1
ATOM 630 C C . CYS A 1 91 ? 3.418 4.484 -10.781 1 93.38 91 CYS A C 1
ATOM 632 O O . CYS A 1 91 ? 2.539 5.227 -11.219 1 93.38 91 CYS A O 1
ATOM 634 N N . TYR A 1 92 ? 3.332 3.172 -11.016 1 94.12 92 TYR A N 1
ATOM 635 C CA . TYR A 1 92 ? 2.229 2.406 -11.578 1 94.12 92 TYR A CA 1
ATOM 636 C C . TYR A 1 92 ? 2.094 2.666 -13.078 1 94.12 92 TYR A C 1
ATOM 638 O O . TYR A 1 92 ? 1.043 2.398 -13.664 1 94.12 92 TYR A O 1
ATOM 646 N N . TYR A 1 93 ? 3.119 3.236 -13.703 1 92.62 93 TYR A N 1
ATOM 647 C CA . TYR A 1 93 ? 3.17 3.359 -15.156 1 92.62 93 TYR A CA 1
ATOM 648 C C . TYR A 1 93 ? 3.904 2.178 -15.781 1 92.62 93 TYR A C 1
ATOM 650 O O . TYR A 1 93 ? 4.746 1.55 -15.133 1 92.62 93 TYR A O 1
ATOM 658 N N . PRO A 1 94 ? 3.562 1.859 -17.031 1 93.94 94 PRO A N 1
ATOM 659 C CA . PRO A 1 94 ? 4.199 0.716 -17.688 1 93.94 94 PRO A CA 1
ATOM 660 C C . PRO A 1 94 ? 5.723 0.832 -17.734 1 93.94 94 PRO A C 1
ATOM 662 O O . PRO A 1 94 ? 6.254 1.926 -17.938 1 93.94 94 PRO A O 1
ATOM 665 N N . LEU A 1 95 ? 6.371 -0.244 -17.5 1 93.88 95 LEU A N 1
ATOM 666 C CA . LEU A 1 95 ? 7.828 -0.316 -17.594 1 93.88 95 LEU A CA 1
ATOM 667 C C . LEU A 1 95 ? 8.273 -0.512 -19.031 1 93.88 95 LEU A C 1
ATOM 669 O O . LEU A 1 95 ? 7.535 -1.075 -19.844 1 93.88 95 LEU A O 1
ATOM 673 N N . VAL A 1 96 ? 9.477 0.019 -19.344 1 88.94 96 VAL A N 1
ATOM 674 C CA . VAL A 1 96 ? 10.008 -0.106 -20.703 1 88.94 96 VAL A CA 1
ATOM 675 C C . VAL A 1 96 ? 11.359 -0.814 -20.656 1 88.94 96 VAL A C 1
ATOM 677 O O . VAL A 1 96 ? 12.086 -0.729 -19.656 1 88.94 96 VAL A O 1
ATOM 680 N N . SER A 1 97 ? 11.656 -1.617 -21.719 1 84.56 97 SER A N 1
ATOM 681 C CA . SER A 1 97 ? 12.953 -2.283 -21.797 1 84.56 97 SER A CA 1
ATOM 682 C C . SER A 1 97 ? 14.086 -1.272 -21.938 1 84.56 97 SER A C 1
ATOM 684 O O . SER A 1 97 ? 13.938 -0.263 -22.641 1 84.56 97 SER A O 1
ATOM 686 N N . SER A 1 98 ? 15.055 -1.316 -21.031 1 70.06 98 SER A N 1
ATOM 687 C CA . SER A 1 98 ? 16.203 -0.427 -21.125 1 70.06 98 SER A CA 1
ATOM 688 C C . SER A 1 98 ? 17.125 -0.818 -22.281 1 70.06 98 SER A C 1
ATOM 690 O O . SER A 1 98 ? 18.328 -0.544 -22.25 1 70.06 98 SER A O 1
ATOM 692 N N . ILE A 1 99 ? 16.828 -1.566 -23.281 1 56.41 99 ILE A N 1
ATOM 693 C CA . ILE A 1 99 ? 17.781 -1.978 -24.312 1 56.41 99 ILE A CA 1
ATOM 694 C C . ILE A 1 99 ? 18.5 -0.752 -24.859 1 56.41 99 ILE A C 1
ATOM 696 O O . ILE A 1 99 ? 17.859 0.191 -25.344 1 56.41 99 ILE A O 1
ATOM 700 N N . ASP A 1 100 ? 19.578 -0.388 -24.375 1 48.47 100 ASP A N 1
ATOM 701 C CA . ASP A 1 100 ? 20.5 0.229 -25.297 1 48.47 100 ASP A CA 1
ATOM 702 C C . ASP A 1 100 ? 20.547 -0.534 -26.625 1 48.47 100 ASP A C 1
ATOM 704 O O . ASP A 1 100 ? 20.766 -1.744 -26.641 1 48.47 100 ASP A O 1
ATOM 708 N N . HIS A 1 101 ? 19.797 -0.135 -27.688 1 42.66 101 HIS A N 1
ATOM 709 C CA . HIS A 1 101 ? 19.812 -0.612 -29.062 1 42.66 101 HIS A CA 1
ATOM 710 C C . HIS A 1 101 ? 21.188 -1.15 -29.453 1 42.66 101 HIS A C 1
ATOM 712 O O . HIS A 1 101 ? 21.359 -1.679 -30.547 1 42.66 101 HIS A O 1
ATOM 718 N N . GLN A 1 102 ? 22.25 -0.702 -28.875 1 41.25 102 GLN A N 1
ATOM 719 C CA . GLN A 1 102 ? 23.453 -1.104 -29.609 1 41.25 102 GLN A CA 1
ATOM 720 C C . GLN A 1 102 ? 23.688 -2.607 -29.484 1 41.25 102 GLN A C 1
ATOM 722 O O . GLN A 1 102 ? 24.406 -3.195 -30.297 1 41.25 102 GLN A O 1
ATOM 727 N N . SER A 1 103 ? 24.016 -3.289 -28.312 1 41.09 103 SER A N 1
ATOM 728 C CA . SER A 1 103 ? 24.562 -4.645 -28.328 1 41.09 103 SER A CA 1
ATOM 729 C C . SER A 1 103 ? 23.453 -5.684 -28.266 1 41.09 103 SER A C 1
ATOM 731 O O . SER A 1 103 ? 22.375 -5.422 -27.703 1 41.09 103 SER A O 1
ATOM 733 N N . ALA A 1 104 ? 23.531 -6.777 -29.031 1 39.34 104 ALA A N 1
ATOM 734 C CA . ALA A 1 104 ? 22.672 -7.949 -29.203 1 39.34 104 ALA A CA 1
ATOM 735 C C . ALA A 1 104 ? 22.047 -8.367 -27.875 1 39.34 104 ALA A C 1
ATOM 737 O O . ALA A 1 104 ? 22.734 -8.484 -26.859 1 39.34 104 ALA A O 1
ATOM 738 N N . PRO A 1 105 ? 20.656 -8.258 -27.672 1 40.84 105 PRO A N 1
ATOM 739 C CA . PRO A 1 105 ? 20.031 -8.711 -26.438 1 40.84 105 PRO A CA 1
ATOM 740 C C . PRO A 1 105 ? 20.609 -10.031 -25.938 1 40.84 105 PRO A C 1
ATOM 742 O O . PRO A 1 105 ? 20.578 -11.039 -26.641 1 40.84 105 PRO A O 1
ATOM 745 N N . SER A 1 106 ? 21.734 -10.18 -25.359 1 40 106 SER A N 1
ATOM 746 C CA . SER A 1 106 ? 21.953 -11.492 -24.781 1 40 106 SER A CA 1
ATOM 747 C C . SER A 1 106 ? 20.797 -11.883 -23.859 1 40 106 SER A C 1
ATOM 749 O O . SER A 1 106 ? 20.25 -11.039 -23.141 1 40 106 SER A O 1
ATOM 751 N N . LYS A 1 107 ? 20.078 -13.055 -24.109 1 45.59 107 LYS A N 1
ATOM 752 C CA . LYS A 1 107 ? 18.906 -13.703 -23.531 1 45.59 107 LYS A CA 1
ATOM 753 C C . LYS A 1 107 ? 18.797 -13.398 -22.031 1 45.59 107 LYS A C 1
ATOM 755 O O . LYS A 1 107 ? 17.703 -13.359 -21.484 1 45.59 107 LYS A O 1
ATOM 760 N N . SER A 1 108 ? 19.938 -13.234 -21.266 1 48.56 108 SER A N 1
ATOM 761 C CA . SER A 1 108 ? 19.953 -13.391 -19.812 1 48.56 108 SER A CA 1
ATOM 762 C C . SER A 1 108 ? 19.594 -12.094 -19.109 1 48.56 108 SER A C 1
ATOM 764 O O . SER A 1 108 ? 19 -12.109 -18.016 1 48.56 108 SER A O 1
ATOM 766 N N . ASP A 1 109 ? 20 -10.781 -19.484 1 57.62 109 ASP A N 1
ATOM 767 C CA . ASP A 1 109 ? 19.969 -9.648 -18.562 1 57.62 109 ASP A CA 1
ATOM 768 C C . ASP A 1 109 ? 18.875 -8.648 -18.953 1 57.62 109 ASP A C 1
ATOM 770 O O . ASP A 1 109 ? 19.156 -7.602 -19.531 1 57.62 109 ASP A O 1
ATOM 774 N N . SER A 1 110 ? 17.578 -9.109 -18.938 1 77.69 110 SER A N 1
ATOM 775 C CA . SER A 1 110 ? 16.531 -8.148 -19.266 1 77.69 110 SER A CA 1
ATOM 776 C C . SER A 1 110 ? 16.312 -7.164 -18.109 1 77.69 110 SER A C 1
ATOM 778 O O . SER A 1 110 ? 16.281 -7.559 -16.953 1 77.69 110 SER A O 1
ATOM 780 N N . THR A 1 111 ? 16.547 -5.941 -18.422 1 87.94 111 THR A N 1
ATOM 781 C CA . THR A 1 111 ? 16.328 -4.855 -17.469 1 87.94 111 THR A CA 1
ATOM 782 C C . THR A 1 111 ? 15.172 -3.967 -17.922 1 87.94 111 THR A C 1
ATOM 784 O O . THR A 1 111 ? 14.992 -3.727 -19.125 1 87.94 111 THR A O 1
ATOM 787 N N . LEU A 1 112 ? 14.336 -3.732 -17.031 1 92.12 112 LEU A N 1
ATOM 788 C CA . LEU A 1 112 ? 13.242 -2.785 -17.234 1 92.12 112 LEU A CA 1
ATOM 789 C C . LEU A 1 112 ? 13.5 -1.484 -16.484 1 92.12 112 LEU A C 1
ATOM 791 O O . LEU A 1 112 ? 14.141 -1.489 -15.43 1 92.12 112 LEU A O 1
ATOM 795 N N . GLU A 1 113 ? 13.023 -0.398 -17.047 1 92.25 113 GLU A N 1
ATOM 796 C CA . GLU A 1 113 ? 13.195 0.912 -16.422 1 92.25 113 GLU A CA 1
ATOM 797 C C . GLU A 1 113 ? 11.883 1.688 -16.391 1 92.25 113 GLU A C 1
ATOM 799 O O . GLU A 1 113 ? 11.102 1.633 -17.344 1 92.25 113 GLU A O 1
ATOM 804 N N . CYS A 1 114 ? 11.664 2.355 -15.258 1 92.44 114 CYS A N 1
ATOM 805 C CA . CYS A 1 114 ? 10.531 3.273 -15.18 1 92.44 114 CYS A CA 1
ATOM 806 C C . CYS A 1 114 ? 10.883 4.625 -15.789 1 92.44 114 CYS A C 1
ATOM 808 O O . CYS A 1 114 ? 11.93 5.195 -15.484 1 92.44 114 CYS A O 1
ATOM 810 N N . SER A 1 115 ? 10 5.207 -16.594 1 89.44 115 SER A N 1
ATOM 811 C CA . SER A 1 115 ? 10.25 6.48 -17.266 1 89.44 115 SER A CA 1
ATOM 812 C C . SER A 1 115 ? 10.023 7.652 -16.312 1 89.44 115 SER A C 1
ATOM 814 O O . SER A 1 115 ? 10.438 8.781 -16.594 1 89.44 115 SER A O 1
ATOM 816 N N . THR A 1 116 ? 9.438 7.387 -15.172 1 88.94 116 THR A N 1
ATOM 817 C CA . THR A 1 116 ? 9.086 8.453 -14.242 1 88.94 116 THR A CA 1
ATOM 818 C C . THR A 1 116 ? 10.117 8.555 -13.117 1 88.94 116 THR A C 1
ATOM 820 O O . THR A 1 116 ? 10.82 9.562 -13.008 1 88.94 116 THR A O 1
ATOM 823 N N . CYS A 1 117 ? 10.352 7.492 -12.469 1 88.06 117 CYS A N 1
ATOM 824 C CA . CYS A 1 117 ? 11.266 7.566 -11.328 1 88.06 117 CYS A CA 1
ATOM 825 C C . CYS A 1 117 ? 12.648 7.047 -11.711 1 88.06 117 CYS A C 1
ATOM 827 O O . CYS A 1 117 ? 13.594 7.145 -10.922 1 88.06 117 CYS A O 1
ATOM 829 N N . LYS A 1 118 ? 12.797 6.406 -12.891 1 87.81 118 LYS A N 1
ATOM 830 C CA . LYS A 1 118 ? 14.055 5.973 -13.5 1 87.81 118 LYS A CA 1
ATOM 831 C C . LYS A 1 118 ? 14.617 4.746 -12.781 1 87.81 118 LYS A C 1
ATOM 833 O O . LYS A 1 118 ? 15.781 4.387 -12.984 1 87.81 118 LYS A O 1
ATOM 838 N N . LYS A 1 119 ? 13.82 4.141 -11.977 1 90.5 119 LYS A N 1
ATOM 839 C CA . LYS A 1 119 ? 14.273 2.936 -11.289 1 90.5 119 LYS A CA 1
ATOM 840 C C . LYS A 1 119 ? 14.422 1.771 -12.266 1 90.5 119 LYS A C 1
ATOM 842 O O . LYS A 1 119 ? 13.617 1.611 -13.18 1 90.5 119 LYS A O 1
ATOM 847 N N . LEU A 1 120 ? 15.445 0.969 -11.961 1 91.62 120 LEU A N 1
ATOM 848 C CA . LEU A 1 120 ? 15.742 -0.192 -12.797 1 91.62 120 LEU A CA 1
ATOM 849 C C . LEU A 1 120 ? 15.32 -1.481 -12.102 1 91.62 120 LEU A C 1
ATOM 851 O O . LEU A 1 120 ? 15.492 -1.625 -10.891 1 91.62 120 LEU A O 1
ATOM 855 N N . PHE A 1 121 ? 14.781 -2.359 -12.852 1 93.25 121 PHE A N 1
ATOM 856 C CA . PHE A 1 121 ? 14.391 -3.688 -12.383 1 93.25 121 PHE A CA 1
ATOM 857 C C . PHE A 1 121 ? 15.023 -4.77 -13.25 1 93.25 121 PHE A C 1
ATOM 859 O O . PHE A 1 121 ? 15.117 -4.621 -14.477 1 93.25 121 PHE A O 1
ATOM 866 N N . SER A 1 122 ? 15.477 -5.797 -12.656 1 90.44 122 SER A N 1
ATOM 867 C CA . SER A 1 122 ? 16.172 -6.848 -13.398 1 90.44 122 SER A CA 1
ATOM 868 C C . SER A 1 122 ? 15.492 -8.195 -13.195 1 90.44 122 SER A C 1
ATOM 870 O O . SER A 1 122 ? 14.719 -8.383 -12.25 1 90.44 122 SER A O 1
ATOM 872 N N . LYS A 1 123 ? 15.766 -9.07 -14.148 1 89.5 123 LYS A N 1
ATOM 873 C CA . LYS A 1 123 ? 15.258 -10.445 -14.094 1 89.5 123 LYS A CA 1
ATOM 874 C C . LYS A 1 123 ? 16.406 -11.445 -14.055 1 89.5 123 LYS A C 1
ATOM 876 O O . LYS A 1 123 ? 17.281 -11.438 -14.922 1 89.5 123 LYS A O 1
ATOM 881 N N . ASP A 1 124 ? 16.391 -12.266 -13.109 1 87.88 124 ASP A N 1
ATOM 882 C CA . ASP A 1 124 ? 17.172 -13.492 -13.094 1 87.88 124 ASP A CA 1
ATOM 883 C C . ASP A 1 124 ? 16.266 -14.719 -13.172 1 87.88 124 ASP A C 1
ATOM 885 O O . ASP A 1 124 ? 15.617 -14.961 -14.188 1 87.88 124 ASP A O 1
ATOM 889 N N . ASP A 1 125 ? 16.016 -15.32 -12.039 1 88.19 125 ASP A N 1
ATOM 890 C CA . ASP A 1 125 ? 15.062 -16.422 -11.984 1 88.19 125 ASP A CA 1
ATOM 891 C C . ASP A 1 125 ? 13.625 -15.906 -11.961 1 88.19 125 ASP A C 1
ATOM 893 O O . ASP A 1 125 ? 12.703 -16.609 -12.391 1 88.19 125 ASP A O 1
ATOM 897 N N . TYR A 1 126 ? 13.539 -14.781 -11.578 1 93.12 126 TYR A N 1
ATOM 898 C CA . TYR A 1 126 ? 12.266 -14.07 -11.5 1 93.12 126 TYR A CA 1
ATOM 899 C C . TYR A 1 126 ? 12.469 -12.57 -11.641 1 93.12 126 TYR A C 1
ATOM 901 O O . TYR A 1 126 ? 13.578 -12.062 -11.461 1 93.12 126 TYR A O 1
ATOM 909 N N . TRP A 1 127 ? 11.406 -11.844 -12.039 1 94.12 127 TRP A N 1
ATOM 910 C CA . TRP A 1 127 ? 11.422 -10.391 -11.945 1 94.12 127 TRP A CA 1
ATOM 911 C C . TRP A 1 127 ? 11.32 -9.945 -10.492 1 94.12 127 TRP A C 1
ATOM 913 O O . TRP A 1 127 ? 10.414 -10.359 -9.766 1 94.12 127 TRP A O 1
ATOM 923 N N . ASP A 1 128 ? 12.258 -9.18 -10.039 1 94.81 128 ASP A N 1
ATOM 924 C CA . ASP A 1 128 ? 12.094 -8.539 -8.734 1 94.81 128 ASP A CA 1
ATOM 925 C C . ASP A 1 128 ? 11.531 -7.129 -8.883 1 94.81 128 ASP A C 1
ATOM 927 O O . ASP A 1 128 ? 12.266 -6.188 -9.18 1 94.81 128 ASP A O 1
ATOM 931 N N . LEU A 1 129 ? 10.297 -7.016 -8.641 1 96.12 129 LEU A N 1
ATOM 932 C CA . LEU A 1 129 ? 9.602 -5.742 -8.805 1 96.12 129 LEU A CA 1
ATOM 933 C C . LEU A 1 129 ? 9.125 -5.207 -7.457 1 96.12 129 LEU A C 1
ATOM 935 O O . LEU A 1 129 ? 8.07 -4.578 -7.375 1 96.12 129 LEU A O 1
ATOM 939 N N . THR A 1 130 ? 9.844 -5.488 -6.406 1 93.69 130 THR A N 1
ATOM 940 C CA . THR A 1 130 ? 9.586 -4.895 -5.098 1 93.69 130 THR A CA 1
ATOM 941 C C . THR A 1 130 ? 10.148 -3.477 -5.027 1 93.69 130 THR A C 1
ATOM 943 O O . THR A 1 130 ? 11.117 -3.152 -5.715 1 93.69 130 THR A O 1
ATOM 946 N N . VAL A 1 131 ? 9.609 -2.662 -4.223 1 92.19 131 VAL A N 1
ATOM 947 C CA . VAL A 1 131 ? 10.031 -1.272 -4.07 1 92.19 131 VAL A CA 1
ATOM 948 C C . VAL A 1 131 ? 11.469 -1.219 -3.555 1 92.19 131 VAL A C 1
ATOM 950 O O . VAL A 1 131 ? 12.234 -0.334 -3.938 1 92.19 131 VAL A O 1
ATOM 953 N N . ALA A 1 132 ? 11.867 -2.141 -2.74 1 87.69 132 ALA A N 1
ATOM 954 C CA . ALA A 1 132 ? 13.156 -2.096 -2.057 1 87.69 132 ALA A CA 1
ATOM 955 C C . ALA A 1 132 ? 14.25 -2.76 -2.896 1 87.69 132 ALA A C 1
ATOM 957 O O . ALA A 1 132 ? 15.383 -2.908 -2.443 1 87.69 132 ALA A O 1
ATOM 958 N N . VAL A 1 133 ? 13.875 -3.164 -4.066 1 88.5 133 VAL A N 1
ATOM 959 C CA . VAL A 1 133 ? 14.891 -3.811 -4.898 1 88.5 133 VAL A CA 1
ATOM 960 C C . VAL A 1 133 ? 16.078 -2.877 -5.082 1 88.5 133 VAL A C 1
ATOM 962 O O . VAL A 1 133 ? 15.914 -1.675 -5.297 1 88.5 133 VAL A O 1
ATOM 965 N N . GLY A 1 134 ? 17.266 -3.379 -4.992 1 80.81 134 GLY A N 1
ATOM 966 C CA . GLY A 1 134 ? 18.469 -2.584 -5.148 1 80.81 134 GLY A CA 1
ATOM 967 C C . GLY A 1 134 ? 18.953 -1.97 -3.848 1 80.81 134 GLY A C 1
ATOM 968 O O . GLY A 1 134 ? 20.078 -1.448 -3.779 1 80.81 134 GLY A O 1
ATOM 969 N N . SER A 1 135 ? 18.078 -1.98 -2.824 1 85.81 135 SER A N 1
ATOM 970 C CA . SER A 1 135 ? 18.5 -1.477 -1.525 1 85.81 135 SER A CA 1
ATOM 971 C C . SER A 1 135 ? 19.578 -2.375 -0.913 1 85.81 135 SER A C 1
ATOM 973 O O . SER A 1 135 ? 19.516 -3.6 -1.041 1 85.81 135 SER A O 1
ATOM 975 N N . THR A 1 136 ? 20.531 -1.764 -0.323 1 81.06 136 THR A N 1
ATOM 976 C CA . THR A 1 136 ? 21.625 -2.518 0.279 1 81.06 136 THR A CA 1
ATOM 977 C C . THR A 1 136 ? 21.531 -2.482 1.802 1 81.06 136 THR A C 1
ATOM 979 O O . THR A 1 136 ? 22.016 -3.395 2.479 1 81.06 136 THR A O 1
ATOM 982 N N . GLU A 1 137 ? 20.891 -1.421 2.326 1 77.44 137 GLU A N 1
ATOM 983 C CA . GLU A 1 137 ? 20.859 -1.213 3.771 1 77.44 137 GLU A CA 1
ATOM 984 C C . GLU A 1 137 ? 19.453 -1.449 4.328 1 77.44 137 GLU A C 1
ATOM 986 O O . GLU A 1 137 ? 19.297 -1.995 5.426 1 77.44 137 GLU A O 1
ATOM 991 N N . TYR A 1 138 ? 18.531 -1.155 3.543 1 75.62 138 TYR A N 1
ATOM 992 C CA . TYR A 1 138 ? 17.156 -1.26 4.008 1 75.62 138 TYR A CA 1
ATOM 993 C C . TYR A 1 138 ? 16.562 -2.619 3.66 1 75.62 138 TYR A C 1
ATOM 995 O O . TYR A 1 138 ? 16.719 -3.105 2.539 1 75.62 138 TYR A O 1
ATOM 1003 N N . SER A 1 139 ? 15.992 -3.234 4.641 1 71.06 139 SER A N 1
ATOM 1004 C CA . SER A 1 139 ? 15.18 -4.426 4.418 1 71.06 139 SER A CA 1
ATOM 1005 C C . SER A 1 139 ? 13.867 -4.348 5.184 1 71.06 139 SER A C 1
ATOM 1007 O O . SER A 1 139 ? 13.836 -3.91 6.336 1 71.06 139 SER A O 1
ATOM 1009 N N . GLU A 1 140 ? 12.836 -4.504 4.434 1 69.75 140 GLU A N 1
ATOM 1010 C CA . GLU A 1 140 ? 11.523 -4.426 5.074 1 69.75 140 GLU A CA 1
ATOM 1011 C C . GLU A 1 140 ? 11.195 -5.715 5.82 1 69.75 140 GLU A C 1
ATOM 1013 O O . GLU A 1 140 ? 11.312 -6.809 5.258 1 69.75 140 GLU A O 1
ATOM 1018 N N . THR A 1 141 ? 10.977 -5.512 7.137 1 61.91 141 THR A N 1
ATOM 1019 C CA . THR A 1 141 ? 10.5 -6.664 7.898 1 61.91 141 THR A CA 1
ATOM 1020 C C . THR A 1 141 ? 8.984 -6.773 7.836 1 61.91 141 THR A C 1
ATOM 1022 O O . THR A 1 141 ? 8.289 -5.758 7.742 1 61.91 141 THR A O 1
ATOM 1025 N N . MET A 1 142 ? 8.508 -7.961 7.617 1 63.88 142 MET A N 1
ATOM 1026 C CA . MET A 1 142 ? 7.074 -8.242 7.594 1 63.88 142 MET A CA 1
ATOM 1027 C C . MET A 1 142 ? 6.609 -8.82 8.922 1 63.88 142 MET A C 1
ATOM 1029 O O . MET A 1 142 ? 7.43 -9.266 9.734 1 63.88 142 MET A O 1
ATOM 1033 N N . PRO A 1 143 ? 5.277 -8.688 9.125 1 60.78 143 PRO A N 1
ATOM 1034 C CA . PRO A 1 143 ? 4.762 -9.359 10.328 1 60.78 143 PRO A CA 1
ATOM 1035 C C . PRO A 1 143 ? 5.195 -10.82 10.422 1 60.78 143 PRO A C 1
ATOM 1037 O O . PRO A 1 143 ? 5.57 -11.422 9.414 1 60.78 143 PRO A O 1
ATOM 1040 N N . ALA A 1 144 ? 5.094 -11.297 11.625 1 56 144 ALA A N 1
ATOM 1041 C CA . ALA A 1 144 ? 5.629 -12.617 11.953 1 56 144 ALA A CA 1
ATOM 1042 C C . ALA A 1 144 ? 5.004 -13.695 11.078 1 56 144 ALA A C 1
ATOM 1044 O O . ALA A 1 144 ? 5.699 -14.594 10.602 1 56 144 ALA A O 1
ATOM 1045 N N . ALA A 1 145 ? 3.723 -13.602 10.875 1 62.06 145 ALA A N 1
ATOM 1046 C CA . ALA A 1 145 ? 3.047 -14.609 10.07 1 62.06 145 ALA A CA 1
ATOM 1047 C C . ALA A 1 145 ? 3.594 -14.633 8.641 1 62.06 145 ALA A C 1
ATOM 1049 O O . ALA A 1 145 ? 3.795 -15.703 8.062 1 62.06 145 ALA A O 1
ATOM 1050 N N . THR A 1 146 ? 3.861 -13.523 8.172 1 67.62 146 THR A N 1
ATOM 1051 C CA . THR A 1 146 ? 4.445 -13.414 6.84 1 67.62 146 THR A CA 1
ATOM 1052 C C . THR A 1 146 ? 5.898 -13.867 6.848 1 67.62 146 THR A C 1
ATOM 1054 O O . THR A 1 146 ? 6.34 -14.57 5.934 1 67.62 146 THR A O 1
ATOM 1057 N N . GLU A 1 147 ? 6.566 -13.562 7.922 1 69.31 147 GLU A N 1
ATOM 1058 C CA . GLU A 1 147 ? 7.98 -13.906 8.016 1 69.31 147 GLU A CA 1
ATOM 1059 C C . GLU A 1 147 ? 8.18 -15.414 8.141 1 69.31 147 GLU A C 1
ATOM 1061 O O . GLU A 1 147 ? 9.156 -15.961 7.621 1 69.31 147 GLU A O 1
ATOM 1066 N N . LEU A 1 148 ? 7.281 -16.062 8.781 1 68.12 148 LEU A N 1
ATOM 1067 C CA . LEU A 1 148 ? 7.355 -17.5 8.938 1 68.12 148 LEU A CA 1
ATOM 1068 C C . LEU A 1 148 ? 7.457 -18.188 7.578 1 68.12 148 LEU A C 1
ATOM 1070 O O . LEU A 1 148 ? 8.297 -19.078 7.383 1 68.12 148 LEU A O 1
ATOM 1074 N N . PHE A 1 149 ? 6.727 -17.719 6.68 1 69.19 149 PHE A N 1
ATOM 1075 C CA . PHE A 1 149 ? 6.66 -18.359 5.371 1 69.19 149 PHE A CA 1
ATOM 1076 C C . PHE A 1 149 ? 7.836 -17.938 4.5 1 69.19 149 PHE A C 1
ATOM 1078 O O . PHE A 1 149 ? 8.07 -18.531 3.441 1 69.19 149 PHE A O 1
ATOM 1085 N N . ARG A 1 150 ? 8.547 -17.047 4.965 1 72.19 150 ARG A N 1
ATOM 1086 C CA . ARG A 1 150 ? 9.711 -16.578 4.211 1 72.19 150 ARG A CA 1
ATOM 1087 C C . ARG A 1 150 ? 10.961 -17.359 4.621 1 72.19 150 ARG A C 1
ATOM 1089 O O . ARG A 1 150 ? 11.992 -17.266 3.951 1 72.19 150 ARG A O 1
ATOM 1096 N N . THR A 1 151 ? 10.773 -18.172 5.641 1 71.56 151 THR A N 1
ATOM 1097 C CA . THR A 1 151 ? 11.922 -18.953 6.059 1 71.56 151 THR A CA 1
ATOM 1098 C C . THR A 1 151 ? 12.164 -20.109 5.094 1 71.56 151 THR A C 1
ATOM 1100 O O . THR A 1 151 ? 11.211 -20.672 4.531 1 71.56 151 THR A O 1
ATOM 1103 N N . GLN A 1 152 ? 13.391 -20.422 4.926 1 73.25 152 GLN A N 1
ATOM 1104 C CA . GLN A 1 152 ? 13.773 -21.484 4.008 1 73.25 152 GLN A CA 1
ATOM 1105 C C . GLN A 1 152 ? 13.164 -22.812 4.434 1 73.25 152 GLN A C 1
ATOM 1107 O O . GLN A 1 152 ? 12.734 -23.609 3.59 1 73.25 152 GLN A O 1
ATOM 1112 N N . LEU A 1 153 ? 13.086 -22.953 5.723 1 70.94 153 LEU A N 1
ATOM 1113 C CA . LEU A 1 153 ? 12.562 -24.203 6.238 1 70.94 153 LEU A CA 1
ATOM 1114 C C . LEU A 1 153 ? 11.086 -24.375 5.891 1 70.94 153 LEU A C 1
ATOM 1116 O O . LEU A 1 153 ? 10.672 -25.422 5.402 1 70.94 153 LEU A O 1
ATOM 1120 N N . VAL A 1 154 ? 10.375 -23.344 6.082 1 74.5 154 VAL A N 1
ATOM 1121 C CA . VAL A 1 154 ? 8.938 -23.422 5.82 1 74.5 154 VAL A CA 1
ATOM 1122 C C . VAL A 1 154 ? 8.688 -23.531 4.32 1 74.5 154 VAL A C 1
ATOM 1124 O O . VAL A 1 154 ? 7.852 -24.328 3.883 1 74.5 154 VAL A O 1
ATOM 1127 N N . SER A 1 155 ? 9.43 -22.828 3.59 1 78.25 155 SER A N 1
ATOM 1128 C CA . SER A 1 155 ? 9.281 -22.906 2.143 1 78.25 155 SER A CA 1
ATOM 1129 C C . SER A 1 155 ? 9.586 -24.312 1.639 1 78.25 155 SER A C 1
ATOM 1131 O O . SER A 1 155 ? 8.906 -24.828 0.742 1 78.25 155 SER A O 1
ATOM 1133 N N . PHE A 1 156 ? 10.531 -24.969 2.215 1 69.25 156 PHE A N 1
ATOM 1134 C CA . PHE A 1 156 ? 10.93 -26.328 1.832 1 69.25 156 PHE A CA 1
ATOM 1135 C C . PHE A 1 156 ? 9.867 -27.344 2.225 1 69.25 156 PHE A C 1
ATOM 1137 O O . PHE A 1 156 ? 9.562 -28.25 1.458 1 69.25 156 PHE A O 1
ATOM 1144 N N . LEU A 1 157 ? 9.281 -27.062 3.406 1 72.75 157 LEU A N 1
ATOM 1145 C CA . LEU A 1 157 ? 8.359 -28.047 3.969 1 72.75 157 LEU A CA 1
ATOM 1146 C C . LEU A 1 157 ? 6.945 -27.844 3.445 1 72.75 157 LEU A C 1
ATOM 1148 O O . LEU A 1 157 ? 6.094 -28.719 3.566 1 72.75 157 LEU A O 1
ATOM 1152 N N . TYR A 1 158 ? 6.809 -26.766 2.826 1 78.06 158 TYR A N 1
ATOM 1153 C CA . TYR A 1 158 ? 5.438 -26.375 2.514 1 78.06 158 TYR A CA 1
ATOM 1154 C C . TYR A 1 158 ? 4.73 -27.453 1.712 1 78.06 158 TYR A C 1
ATOM 1156 O O . TYR A 1 158 ? 3.666 -27.938 2.107 1 78.06 158 TYR A O 1
ATOM 1164 N N . GLU A 1 159 ? 5.379 -27.953 0.603 1 77.81 159 GLU A N 1
ATOM 1165 C CA . GLU A 1 159 ? 4.75 -28.984 -0.212 1 77.81 159 GLU A CA 1
ATOM 1166 C C . GLU A 1 159 ? 5.168 -30.375 0.253 1 77.81 159 GLU A C 1
ATOM 1168 O O . GLU A 1 159 ? 4.828 -31.375 -0.384 1 77.81 159 GLU A O 1
ATOM 1173 N N . ARG A 1 160 ? 5.934 -30.469 1.254 1 70.44 160 ARG A N 1
ATOM 1174 C CA . ARG A 1 160 ? 6.434 -31.75 1.752 1 70.44 160 ARG A CA 1
ATOM 1175 C C . ARG A 1 160 ? 5.797 -32.094 3.092 1 70.44 160 ARG A C 1
ATOM 1177 O O . ARG A 1 160 ? 6.48 -32.562 4.008 1 70.44 160 ARG A O 1
ATOM 1184 N N . GLY A 1 161 ? 4.477 -31.719 3.137 1 70.44 161 GLY A N 1
ATOM 1185 C CA . GLY A 1 161 ? 3.773 -32.156 4.328 1 70.44 161 GLY A CA 1
ATOM 1186 C C . GLY A 1 161 ? 3.018 -31.062 5.031 1 70.44 161 GLY A C 1
ATOM 1187 O O . GLY A 1 161 ? 1.979 -31.312 5.648 1 70.44 161 GLY A O 1
ATOM 1188 N N . TRP A 1 162 ? 3.498 -29.859 4.918 1 73.44 162 TRP A N 1
ATOM 1189 C CA . TRP A 1 162 ? 2.875 -28.766 5.664 1 73.44 162 TRP A CA 1
ATOM 1190 C C . TRP A 1 162 ? 1.478 -28.469 5.129 1 73.44 162 TRP A C 1
ATOM 1192 O O . TRP A 1 162 ? 0.516 -28.391 5.895 1 73.44 162 TRP A O 1
ATOM 1202 N N . ARG A 1 163 ? 1.446 -28.406 3.867 1 75.88 163 ARG A N 1
ATOM 1203 C CA . ARG A 1 163 ? 0.18 -28.062 3.234 1 75.88 163 ARG A CA 1
ATOM 1204 C C . ARG A 1 163 ? -0.875 -29.125 3.479 1 75.88 163 ARG A C 1
ATOM 1206 O O . ARG A 1 163 ? -2.064 -28.828 3.588 1 75.88 163 ARG A O 1
ATOM 1213 N N . GLN A 1 164 ? -0.469 -30.359 3.547 1 72.38 164 GLN A N 1
ATOM 1214 C CA . GLN A 1 164 ? -1.397 -31.453 3.775 1 72.38 164 GLN A CA 1
ATOM 1215 C C . GLN A 1 164 ? -2.135 -31.297 5.102 1 72.38 164 GLN A C 1
ATOM 1217 O O . GLN A 1 164 ? -3.258 -31.781 5.258 1 72.38 164 GLN A O 1
ATOM 1222 N N . ASN A 1 165 ? -1.499 -30.578 6.02 1 71.62 165 ASN A N 1
ATOM 1223 C CA . ASN A 1 165 ? -2.102 -30.375 7.332 1 71.62 165 ASN A CA 1
ATOM 1224 C C . ASN A 1 165 ? -3.301 -29.438 7.262 1 71.62 165 ASN A C 1
ATOM 1226 O O . ASN A 1 165 ? -4.102 -29.359 8.195 1 71.62 165 ASN A O 1
ATOM 1230 N N . PHE A 1 166 ? -3.428 -28.797 6.121 1 73.06 166 PHE A N 1
ATOM 1231 C CA . PHE A 1 166 ? -4.543 -27.875 5.965 1 73.06 166 PHE A CA 1
ATOM 1232 C C . PHE A 1 166 ? -5.871 -28.625 5.922 1 73.06 166 PHE A C 1
ATOM 1234 O O . PHE A 1 166 ? -6.93 -28.031 6.129 1 73.06 166 PHE A O 1
ATOM 1241 N N . ILE A 1 167 ? -5.832 -29.859 5.688 1 71.56 167 ILE A N 1
ATOM 1242 C CA . ILE A 1 167 ? -7.043 -30.688 5.637 1 71.56 167 ILE A CA 1
ATOM 1243 C C . ILE A 1 167 ? -7.766 -30.625 6.98 1 71.56 167 ILE A C 1
ATOM 1245 O O . ILE A 1 167 ? -8.992 -30.656 7.031 1 71.56 167 ILE A O 1
ATOM 1249 N N . TRP A 1 168 ? -7.031 -30.422 8.016 1 70.25 168 TRP A N 1
ATOM 1250 C CA . TRP A 1 168 ? -7.629 -30.344 9.344 1 70.25 168 TRP A CA 1
ATOM 1251 C C . TRP A 1 168 ? -8.438 -29.047 9.5 1 70.25 168 TRP A C 1
ATOM 1253 O O . TRP A 1 168 ? -9.336 -28.969 10.336 1 70.25 168 TRP A O 1
ATOM 1263 N N . GLY A 1 169 ? -8.117 -28.125 8.641 1 69.94 169 GLY A N 1
ATOM 1264 C CA . GLY A 1 169 ? -8.852 -26.875 8.664 1 69.94 169 GLY A CA 1
ATOM 1265 C C . GLY A 1 169 ? -10.008 -26.828 7.68 1 69.94 169 GLY A C 1
ATOM 1266 O O . GLY A 1 169 ? -10.664 -25.797 7.52 1 69.94 169 GLY A O 1
ATOM 1267 N N . GLY A 1 170 ? -10.234 -28 7.004 1 77.31 170 GLY A N 1
ATOM 1268 C CA . GLY A 1 170 ? -11.367 -28.062 6.094 1 77.31 170 GLY A CA 1
ATOM 1269 C C . GLY A 1 170 ? -10.977 -27.906 4.637 1 77.31 170 GLY A C 1
ATOM 1270 O O . GLY A 1 170 ? -11.836 -27.891 3.756 1 77.31 170 GLY A O 1
ATOM 1271 N N . PHE A 1 171 ? -9.695 -27.734 4.426 1 84.12 171 PHE A N 1
ATOM 1272 C CA . PHE A 1 171 ? -9.273 -27.641 3.033 1 84.12 171 PHE A CA 1
ATOM 1273 C C . PHE A 1 171 ? -9.586 -28.938 2.291 1 84.12 171 PHE A C 1
ATOM 1275 O O . PHE A 1 171 ? -9.297 -30.031 2.783 1 84.12 171 PHE A O 1
ATOM 1282 N N . PRO A 1 172 ? -10.203 -28.969 1.163 1 86.38 172 PRO A N 1
ATOM 1283 C CA . PRO A 1 172 ? -10.695 -30.156 0.464 1 86.38 172 PRO A CA 1
ATOM 1284 C C . PRO A 1 172 ? -9.586 -30.922 -0.261 1 86.38 172 PRO A C 1
ATOM 1286 O O . PRO A 1 172 ? -9.836 -31.984 -0.841 1 86.38 172 PRO A O 1
ATOM 1289 N N . GLY A 1 173 ? -8.414 -30.469 -0.234 1 85.75 173 GLY A N 1
ATOM 1290 C CA . GLY A 1 173 ? -7.328 -31.031 -1.021 1 85.75 173 GLY A CA 1
ATOM 1291 C C . GLY A 1 173 ? -7.027 -30.234 -2.277 1 85.75 173 GLY A C 1
ATOM 1292 O O . GLY A 1 173 ? -7.859 -29.453 -2.738 1 85.75 173 GLY A O 1
ATOM 1293 N N . LEU A 1 174 ? -5.973 -30.453 -2.812 1 87.44 174 LEU A N 1
ATOM 1294 C CA . LEU A 1 174 ? -5.438 -29.641 -3.904 1 87.44 174 LEU A CA 1
ATOM 1295 C C . LEU A 1 174 ? -6.328 -29.734 -5.13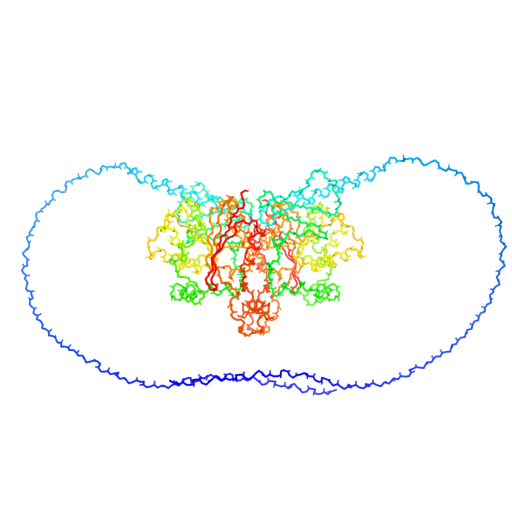7 1 87.44 174 LEU A C 1
ATOM 1297 O O . LEU A 1 174 ? -6.707 -28.719 -5.719 1 87.44 174 LEU A O 1
ATOM 1301 N N . GLU A 1 175 ? -6.68 -30.953 -5.555 1 90.31 175 GLU A N 1
ATOM 1302 C CA . GLU A 1 175 ? -7.453 -31.156 -6.773 1 90.31 175 GLU A CA 1
ATOM 1303 C C . GLU A 1 175 ? -8.828 -30.5 -6.68 1 90.31 175 GLU A C 1
ATOM 1305 O O . GLU A 1 175 ? -9.25 -29.797 -7.602 1 90.31 175 GLU A O 1
ATOM 1310 N N . LYS A 1 176 ? -9.453 -30.734 -5.594 1 92.31 176 LYS A N 1
ATOM 1311 C CA . LYS A 1 176 ? -10.781 -30.172 -5.406 1 92.31 176 LYS A CA 1
ATOM 1312 C C . LYS A 1 176 ? -10.711 -28.641 -5.293 1 92.31 176 LYS A C 1
ATOM 1314 O O . LYS A 1 176 ? -11.57 -27.938 -5.828 1 92.31 176 LYS A O 1
ATOM 1319 N N . GLU A 1 177 ? -9.773 -28.172 -4.566 1 93.81 177 GLU A N 1
ATOM 1320 C CA . GLU A 1 177 ? -9.57 -26.734 -4.469 1 93.81 177 GLU A CA 1
ATOM 1321 C C . GLU A 1 177 ? -9.383 -26.109 -5.848 1 93.81 177 GLU A C 1
ATOM 1323 O O . GLU A 1 177 ? -9.945 -25.047 -6.141 1 93.81 177 GLU A O 1
ATOM 1328 N N . PHE A 1 178 ? -8.602 -26.766 -6.672 1 95.69 178 PHE A N 1
ATOM 1329 C CA . PHE A 1 178 ? -8.312 -26.25 -8.008 1 95.69 178 PHE A CA 1
ATOM 1330 C C . PHE A 1 178 ? -9.562 -26.266 -8.875 1 95.69 178 PHE A C 1
ATOM 1332 O O . PHE A 1 178 ? -9.844 -25.297 -9.586 1 95.69 178 PHE A O 1
ATOM 1339 N N . GLU A 1 179 ? -10.289 -27.344 -8.781 1 95.75 179 GLU A N 1
ATOM 1340 C CA . GLU A 1 179 ? -11.516 -27.453 -9.57 1 95.75 179 GLU A CA 1
ATOM 1341 C C . GLU A 1 179 ? -12.508 -26.359 -9.18 1 95.75 179 GLU A C 1
ATOM 1343 O O . GLU A 1 179 ? -13.156 -25.766 -10.047 1 95.75 179 GLU A O 1
ATOM 1348 N N . MET A 1 180 ? -12.617 -26.125 -7.914 1 95.75 180 MET A N 1
ATOM 1349 C CA . MET A 1 180 ? -13.508 -25.062 -7.434 1 95.75 180 MET A CA 1
ATOM 1350 C C . MET A 1 180 ? -13.047 -23.703 -7.926 1 95.75 180 MET A C 1
ATOM 1352 O O . MET A 1 180 ? -13.859 -22.906 -8.398 1 95.75 180 MET A O 1
ATOM 1356 N N . ALA A 1 181 ? -11.773 -23.438 -7.793 1 96.69 181 ALA A N 1
ATOM 1357 C CA . ALA A 1 181 ? -11.227 -22.172 -8.273 1 96.69 181 ALA A CA 1
ATOM 1358 C C . ALA A 1 181 ? -11.453 -22 -9.773 1 96.69 181 ALA A C 1
ATOM 1360 O O . ALA A 1 181 ? -11.828 -20.922 -10.234 1 96.69 181 ALA A O 1
ATOM 1361 N N . LYS A 1 182 ? -11.234 -23.078 -10.492 1 95.62 182 LYS A N 1
ATOM 1362 C CA . LYS A 1 182 ? -11.406 -23.078 -11.938 1 95.62 182 LYS A CA 1
ATOM 1363 C C . LYS A 1 182 ? -12.836 -22.703 -12.328 1 95.62 182 LYS A C 1
ATOM 1365 O O . LYS A 1 182 ? -13.055 -21.984 -13.305 1 95.62 182 LYS A O 1
ATOM 1370 N N . ASP A 1 183 ? -13.742 -23.203 -11.609 1 95.44 183 ASP A N 1
ATOM 1371 C CA . ASP A 1 183 ? -15.141 -22.922 -11.898 1 95.44 183 ASP A CA 1
ATOM 1372 C C . ASP A 1 183 ? -15.43 -21.422 -11.797 1 95.44 183 ASP A C 1
ATOM 1374 O O . ASP A 1 183 ? -16.156 -20.875 -12.617 1 95.44 183 ASP A O 1
ATOM 1378 N N . TYR A 1 184 ? -14.867 -20.766 -10.812 1 95.69 184 TYR A N 1
ATOM 1379 C CA . TYR A 1 184 ? -15.039 -19.328 -10.641 1 95.69 184 TYR A CA 1
ATOM 1380 C C . TYR A 1 184 ? -14.305 -18.547 -11.734 1 95.69 184 TYR A C 1
ATOM 1382 O O . TYR A 1 184 ? -14.758 -17.484 -12.156 1 95.69 184 TYR A O 1
ATOM 1390 N N . LEU A 1 185 ? -13.195 -19.094 -12.172 1 95.75 185 LEU A N 1
ATOM 1391 C CA . LEU A 1 185 ? -12.281 -18.359 -13.039 1 95.75 185 LEU A CA 1
ATOM 1392 C C . LEU A 1 185 ? -12.602 -18.609 -14.508 1 95.75 185 LEU A C 1
ATOM 1394 O O . LEU A 1 185 ? -12.133 -17.891 -15.391 1 95.75 185 LEU A O 1
ATOM 1398 N N . LYS A 1 186 ? -13.406 -19.547 -14.836 1 87.44 186 LYS A N 1
ATOM 1399 C CA . LYS A 1 186 ? -13.695 -20.062 -16.172 1 87.44 186 LYS A CA 1
ATOM 1400 C C . LYS A 1 186 ? -14.086 -18.938 -17.125 1 87.44 186 LYS A C 1
ATOM 1402 O O . LYS A 1 186 ? -13.648 -18.906 -18.266 1 87.44 186 LYS A O 1
ATOM 1407 N N . PRO A 1 187 ? -14.812 -17.922 -16.703 1 87.25 187 PRO A N 1
ATOM 1408 C CA . PRO A 1 187 ? -15.227 -16.859 -17.609 1 87.25 187 PRO A CA 1
ATOM 1409 C C . PRO A 1 187 ? -14.055 -16.047 -18.141 1 87.25 187 PRO A C 1
ATOM 1411 O O . PRO A 1 187 ? -14.211 -15.297 -19.109 1 87.25 187 PRO A O 1
ATOM 1414 N N . LYS A 1 188 ? -12.93 -16.203 -17.578 1 90.38 188 LYS A N 1
ATOM 1415 C CA . LYS A 1 188 ? -11.789 -15.383 -17.984 1 90.38 188 LYS A CA 1
ATOM 1416 C C . LYS A 1 188 ? -10.703 -16.234 -18.625 1 90.38 188 LYS A C 1
ATOM 1418 O O . LYS A 1 188 ? -9.555 -15.797 -18.75 1 90.38 188 LYS A O 1
ATOM 1423 N N . SER A 1 189 ? -11.133 -17.375 -19.078 1 89.88 189 SER A N 1
ATOM 1424 C CA . SER A 1 189 ? -10.195 -18.234 -19.812 1 89.88 189 SER A CA 1
ATOM 1425 C C . SER A 1 189 ? -9.641 -17.516 -21.031 1 89.88 189 SER A C 1
ATOM 1427 O O . SER A 1 189 ? -10.312 -16.656 -21.625 1 89.88 189 SER A O 1
ATOM 1429 N N . GLY A 1 190 ? -8.359 -17.859 -21.375 1 92.38 190 GLY A N 1
ATOM 1430 C CA . GLY A 1 190 ? -7.695 -17.234 -22.5 1 92.38 190 GLY A CA 1
ATOM 1431 C C . GLY A 1 190 ? -6.895 -16 -22.141 1 92.38 190 GLY A C 1
ATOM 1432 O O . GLY A 1 190 ? -6.059 -15.547 -22.922 1 92.38 190 GLY A O 1
ATOM 1433 N N . GLY A 1 191 ? -7.172 -15.477 -20.969 1 94.75 191 GLY A N 1
ATOM 1434 C CA . GLY A 1 191 ? -6.508 -14.25 -20.547 1 94.75 191 GLY A CA 1
ATOM 1435 C C . GLY A 1 191 ? -5.289 -14.5 -19.672 1 94.75 191 GLY A C 1
ATOM 1436 O O . GLY A 1 191 ? -4.664 -15.562 -19.766 1 94.75 191 GLY A O 1
ATOM 1437 N N . ILE A 1 192 ? -4.918 -13.445 -18.984 1 96.25 192 ILE A N 1
ATOM 1438 C CA . ILE A 1 192 ? -3.779 -13.484 -18.062 1 96.25 192 ILE A CA 1
ATOM 1439 C C . ILE A 1 192 ? -4.266 -13.688 -16.641 1 96.25 192 ILE A C 1
ATOM 1441 O O . ILE A 1 192 ? -5.18 -12.992 -16.188 1 96.25 192 ILE A O 1
ATOM 1445 N N . ILE A 1 193 ? -3.666 -14.672 -15.961 1 97.69 193 ILE A N 1
ATOM 1446 C CA . ILE A 1 193 ? -4.012 -14.898 -14.562 1 97.69 193 ILE A CA 1
ATOM 1447 C C . ILE A 1 193 ? -2.789 -14.664 -13.68 1 97.69 193 ILE A C 1
ATOM 1449 O O . ILE A 1 193 ? -1.674 -15.055 -14.039 1 97.69 193 ILE A O 1
ATOM 1453 N N . ILE A 1 194 ? -3.006 -13.969 -12.586 1 98.25 194 ILE A N 1
ATOM 1454 C CA . ILE A 1 194 ? -1.99 -13.836 -11.547 1 98.25 194 ILE A CA 1
ATOM 1455 C C . ILE A 1 194 ? -2.289 -14.805 -10.406 1 98.25 194 ILE A C 1
ATOM 1457 O O . ILE A 1 194 ? -3.396 -14.812 -9.867 1 98.25 194 ILE A O 1
ATOM 1461 N N . ASP A 1 195 ? -1.385 -15.688 -10.148 1 98.5 195 ASP A N 1
ATOM 1462 C CA . ASP A 1 195 ? -1.388 -16.453 -8.906 1 98.5 195 ASP A CA 1
ATOM 1463 C C . ASP A 1 195 ? -0.621 -15.734 -7.809 1 98.5 195 ASP A C 1
ATOM 1465 O O . ASP A 1 195 ? 0.594 -15.898 -7.676 1 98.5 195 ASP A O 1
ATOM 1469 N N . ALA A 1 196 ? -1.359 -14.93 -7.031 1 98.19 196 ALA A N 1
ATOM 1470 C CA . ALA A 1 196 ? -0.766 -14.086 -6 1 98.19 196 ALA A CA 1
ATOM 1471 C C . ALA A 1 196 ? -0.535 -14.875 -4.711 1 98.19 196 ALA A C 1
ATOM 1473 O O . ALA A 1 196 ? -1.385 -15.664 -4.301 1 98.19 196 ALA A O 1
ATOM 1474 N N . SER A 1 197 ? 0.588 -14.5 -4.066 1 95.56 197 SER A N 1
ATOM 1475 C CA . SER A 1 197 ? 1.014 -15.328 -2.943 1 95.56 197 SER A CA 1
ATOM 1476 C C . SER A 1 197 ? 1.072 -16.797 -3.336 1 95.56 197 SER A C 1
ATOM 1478 O O . SER A 1 197 ? 0.494 -17.656 -2.66 1 95.56 197 SER A O 1
ATOM 1480 N N . CYS A 1 198 ? 1.836 -17.078 -4.352 1 96.25 198 CYS A N 1
ATOM 1481 C CA . CYS A 1 198 ? 1.817 -18.375 -5.008 1 96.25 198 CYS A CA 1
ATOM 1482 C C . CYS A 1 198 ? 2.555 -19.422 -4.172 1 96.25 198 CYS A C 1
ATOM 1484 O O . CYS A 1 198 ? 2.43 -20.625 -4.418 1 96.25 198 CYS A O 1
ATOM 1486 N N . GLY A 1 199 ? 3.387 -19 -3.205 1 92.81 199 GLY A N 1
ATOM 1487 C CA . GLY A 1 199 ? 4.184 -19.953 -2.441 1 92.81 199 GLY A CA 1
ATOM 1488 C C . GLY A 1 199 ? 5.137 -20.766 -3.303 1 92.81 199 GLY A C 1
ATOM 1489 O O . GLY A 1 199 ? 5.906 -20.203 -4.086 1 92.81 199 GLY A O 1
ATOM 1490 N N . SER A 1 200 ? 5.055 -22.031 -3.139 1 92.56 200 SER A N 1
ATOM 1491 C CA . SER A 1 200 ? 5.918 -22.938 -3.898 1 92.56 200 SER A CA 1
ATOM 1492 C C . SER A 1 200 ? 5.41 -23.125 -5.324 1 92.56 200 SER A C 1
ATOM 1494 O O . SER A 1 200 ? 6.004 -23.859 -6.113 1 92.56 200 SER A O 1
ATOM 1496 N N . GLY A 1 201 ? 4.301 -22.5 -5.664 1 95.31 201 GLY A N 1
ATOM 1497 C CA . GLY A 1 201 ? 3.822 -22.484 -7.035 1 95.31 201 GLY A CA 1
ATOM 1498 C C . GLY A 1 201 ? 2.914 -23.641 -7.371 1 95.31 201 GLY A C 1
ATOM 1499 O O . GLY A 1 201 ? 2.785 -24.016 -8.539 1 95.31 201 GLY A O 1
ATOM 1500 N N . LEU A 1 202 ? 2.293 -24.312 -6.391 1 93.88 202 LEU A N 1
ATOM 1501 C CA . LEU A 1 202 ? 1.416 -25.453 -6.617 1 93.88 202 LEU A CA 1
ATOM 1502 C C . LEU A 1 202 ? 0.291 -25.094 -7.582 1 93.88 202 LEU A C 1
ATOM 1504 O O . LEU A 1 202 ? 0.105 -25.75 -8.602 1 93.88 202 LEU A O 1
ATOM 1508 N N . PHE A 1 203 ? -0.375 -24.031 -7.32 1 96 203 PHE A N 1
ATOM 1509 C CA . PHE A 1 203 ? -1.498 -23.609 -8.156 1 96 203 PHE A CA 1
ATOM 1510 C C . PHE A 1 203 ? -1.008 -23.016 -9.461 1 96 203 PHE A C 1
ATOM 1512 O O . PHE A 1 203 ? -1.647 -23.172 -10.508 1 96 203 PHE A O 1
ATOM 1519 N N . SER A 1 204 ? 0.097 -22.344 -9.438 1 96.94 204 SER A N 1
ATOM 1520 C CA . SER A 1 204 ? 0.667 -21.797 -10.664 1 96.94 204 SER A CA 1
ATOM 1521 C C . SER A 1 204 ? 0.92 -22.891 -11.695 1 96.94 204 SER A C 1
ATOM 1523 O O . SER A 1 204 ? 0.57 -22.75 -12.867 1 96.94 204 SER A O 1
ATOM 1525 N N . ARG A 1 205 ? 1.504 -23.969 -11.258 1 96.44 205 ARG A N 1
ATOM 1526 C CA . ARG A 1 205 ? 1.791 -25.078 -12.148 1 96.44 205 ARG A CA 1
ATOM 1527 C C . ARG A 1 205 ? 0.503 -25.703 -12.672 1 96.44 205 ARG A C 1
ATOM 1529 O O . ARG A 1 205 ? 0.416 -26.062 -13.852 1 96.44 205 ARG A O 1
ATOM 1536 N N . LEU A 1 206 ? -0.506 -25.812 -11.812 1 95.81 206 LEU A N 1
ATOM 1537 C CA . LEU A 1 206 ? -1.794 -26.344 -12.242 1 95.81 206 LEU A CA 1
ATOM 1538 C C . LEU A 1 206 ? -2.439 -25.438 -13.281 1 95.81 206 LEU A C 1
ATOM 1540 O O . LEU A 1 206 ? -3.029 -25.922 -14.25 1 95.81 206 LEU A O 1
ATOM 1544 N N . PHE A 1 207 ? -2.342 -24.141 -13.109 1 96.62 207 PHE A N 1
ATOM 1545 C CA . PHE A 1 207 ? -2.893 -23.203 -14.078 1 96.62 207 PHE A CA 1
ATOM 1546 C C . PHE A 1 207 ? -2.201 -23.344 -15.43 1 96.62 207 PHE A C 1
ATOM 1548 O O . PHE A 1 207 ? -2.857 -23.312 -16.469 1 96.62 207 PHE A O 1
ATOM 1555 N N . VAL A 1 208 ? -0.892 -23.5 -15.438 1 95.94 208 VAL A N 1
ATOM 1556 C CA . VAL A 1 208 ? -0.156 -23.688 -16.688 1 95.94 208 VAL A CA 1
ATOM 1557 C C . VAL A 1 208 ? -0.598 -24.984 -17.375 1 95.94 208 VAL A C 1
ATOM 1559 O O . VAL A 1 208 ? -0.912 -24.984 -18.562 1 95.94 208 VAL A O 1
ATOM 1562 N N . LYS A 1 209 ? -0.675 -26.047 -16.609 1 95.12 209 LYS A N 1
ATOM 1563 C CA . LYS A 1 209 ? -1.03 -27.359 -17.141 1 95.12 209 LYS A CA 1
ATOM 1564 C C . LYS A 1 209 ? -2.451 -27.359 -17.688 1 95.12 209 LYS A C 1
ATOM 1566 O O . LYS A 1 209 ? -2.756 -28.094 -18.625 1 95.12 209 LYS A O 1
ATOM 1571 N N . SER A 1 210 ? -3.289 -26.547 -17.094 1 93.94 210 SER A N 1
ATOM 1572 C CA . SER A 1 210 ? -4.68 -26.5 -17.531 1 93.94 210 SER A CA 1
ATOM 1573 C C . SER A 1 210 ? -4.797 -25.906 -18.922 1 93.94 210 SER A C 1
ATOM 1575 O O . SER A 1 210 ? -5.816 -26.078 -19.594 1 93.94 210 SER A O 1
ATOM 1577 N N . GLU A 1 211 ? -3.883 -25.031 -19.375 1 92.5 211 GLU A N 1
ATOM 1578 C CA . GLU A 1 211 ? -3.838 -24.375 -20.672 1 92.5 211 GLU A CA 1
ATOM 1579 C C . GLU A 1 211 ? -5.016 -23.422 -20.844 1 92.5 211 GLU A C 1
ATOM 1581 O O . GLU A 1 211 ? -5.383 -23.078 -21.969 1 92.5 211 GLU A O 1
ATOM 1586 N N . LEU A 1 212 ? -5.582 -23.078 -19.766 1 93.44 212 LEU A N 1
ATOM 1587 C CA . LEU A 1 212 ? -6.754 -22.203 -19.812 1 93.44 212 LEU A CA 1
ATOM 1588 C C . LEU A 1 212 ? -6.344 -20.75 -20 1 93.44 212 LEU A C 1
ATOM 1590 O O . LEU A 1 212 ? -7.16 -19.922 -20.391 1 93.44 212 LEU A O 1
ATOM 1594 N N . TYR A 1 213 ? -5.105 -20.406 -19.703 1 93.75 213 TYR A N 1
ATOM 1595 C CA . TYR A 1 213 ? -4.648 -19.031 -19.734 1 93.75 213 TYR A CA 1
ATOM 1596 C C . TYR A 1 213 ? -3.461 -18.859 -20.672 1 93.75 213 TYR A C 1
ATOM 1598 O O . TYR A 1 213 ? -2.654 -19.781 -20.828 1 93.75 213 TYR A O 1
ATOM 1606 N N . CYS A 1 214 ? -3.408 -17.734 -21.375 1 92.19 214 CYS A N 1
ATOM 1607 C CA . CYS A 1 214 ? -2.291 -17.5 -22.281 1 92.19 214 CYS A CA 1
ATOM 1608 C C . CYS A 1 214 ? -1.014 -17.203 -21.5 1 92.19 214 CYS A C 1
ATOM 1610 O O . CYS A 1 214 ? 0.089 -17.438 -22 1 92.19 214 CYS A O 1
ATOM 1612 N N . LEU A 1 215 ? -1.228 -16.688 -20.312 1 94.38 215 LEU A N 1
ATOM 1613 C CA . LEU A 1 215 ? -0.087 -16.375 -19.469 1 94.38 215 LEU A CA 1
ATOM 1614 C C . LEU A 1 215 ? -0.454 -16.547 -17.984 1 94.38 215 LEU A C 1
ATOM 1616 O O . LEU A 1 215 ? -1.526 -16.109 -17.562 1 94.38 215 LEU A O 1
ATOM 1620 N N . VAL A 1 216 ? 0.419 -17.219 -17.281 1 96.62 216 VAL A N 1
ATOM 1621 C CA . VAL A 1 216 ? 0.306 -17.359 -15.836 1 96.62 216 VAL A CA 1
ATOM 1622 C C . VAL A 1 216 ? 1.439 -16.609 -15.141 1 96.62 216 VAL A C 1
ATOM 1624 O O . VAL A 1 216 ? 2.615 -16.828 -15.445 1 96.62 216 VAL A O 1
ATOM 1627 N N . VAL A 1 217 ? 1.08 -15.664 -14.266 1 97.25 217 VAL A N 1
ATOM 1628 C CA . VAL A 1 217 ? 2.064 -14.953 -13.453 1 97.25 217 VAL A CA 1
ATOM 1629 C C . VAL A 1 217 ? 2.057 -15.508 -12.031 1 97.25 217 VAL A C 1
ATOM 1631 O O . VAL A 1 217 ? 1.064 -15.367 -11.312 1 97.25 217 VAL A O 1
ATOM 1634 N N . ALA A 1 218 ? 3.115 -16.156 -11.672 1 97.88 218 ALA A N 1
ATOM 1635 C CA . ALA A 1 218 ? 3.301 -16.578 -10.289 1 97.88 218 ALA A CA 1
ATOM 1636 C C . ALA A 1 218 ? 3.977 -15.484 -9.461 1 97.88 218 ALA A C 1
ATOM 1638 O O . ALA A 1 218 ? 5.129 -15.125 -9.719 1 97.88 218 ALA A O 1
ATOM 1639 N N . LEU A 1 219 ? 3.301 -15.008 -8.477 1 97.75 219 LEU A N 1
ATOM 1640 C CA . LEU A 1 219 ? 3.752 -13.836 -7.738 1 97.75 219 LEU A CA 1
ATOM 1641 C C . LEU A 1 219 ? 3.873 -14.148 -6.25 1 97.75 219 LEU A C 1
ATOM 1643 O O . LEU A 1 219 ? 2.941 -14.688 -5.645 1 97.75 219 LEU A O 1
ATOM 1647 N N . ASP A 1 220 ? 4.988 -13.875 -5.672 1 95.81 220 ASP A N 1
ATOM 1648 C CA . ASP A 1 220 ? 5.199 -14.016 -4.234 1 95.81 220 ASP A CA 1
ATOM 1649 C C . ASP A 1 220 ? 6.23 -13.016 -3.729 1 95.81 220 ASP A C 1
ATOM 1651 O O . ASP A 1 220 ? 7.137 -12.625 -4.465 1 95.81 220 ASP A O 1
ATOM 1655 N N . PHE A 1 221 ? 6.09 -12.625 -2.523 1 93.12 221 PHE A N 1
ATOM 1656 C CA . PHE A 1 221 ? 7.039 -11.695 -1.919 1 93.12 221 PHE A CA 1
ATOM 1657 C C . PHE A 1 221 ? 8.312 -12.422 -1.494 1 93.12 221 PHE A C 1
ATOM 1659 O O . PHE A 1 221 ? 9.398 -11.844 -1.512 1 93.12 221 PHE A O 1
ATOM 1666 N N . SER A 1 222 ? 8.188 -13.633 -1.07 1 90.44 222 SER A N 1
ATOM 1667 C CA . SER A 1 222 ? 9.289 -14.422 -0.525 1 90.44 222 SER A CA 1
ATOM 1668 C C . SER A 1 222 ? 10.203 -14.938 -1.633 1 90.44 222 SER A C 1
ATOM 1670 O O . SER A 1 222 ? 9.758 -15.68 -2.514 1 90.44 222 SER A O 1
ATOM 1672 N N . GLU A 1 223 ? 11.445 -14.617 -1.541 1 89.75 223 GLU A N 1
ATOM 1673 C CA . GLU A 1 223 ? 12.438 -15.133 -2.479 1 89.75 223 GLU A CA 1
ATOM 1674 C C . GLU A 1 223 ? 12.57 -16.656 -2.363 1 89.75 223 GLU A C 1
ATOM 1676 O O . GLU A 1 223 ? 12.688 -17.344 -3.375 1 89.75 223 GLU A O 1
ATOM 1681 N N . ASN A 1 224 ? 12.531 -17.109 -1.136 1 87.94 224 ASN A N 1
ATOM 1682 C CA . ASN A 1 224 ? 12.68 -18.531 -0.893 1 87.94 224 ASN A CA 1
ATOM 1683 C C . ASN A 1 224 ? 11.539 -19.328 -1.515 1 87.94 224 ASN A C 1
ATOM 1685 O O . ASN A 1 224 ? 11.75 -20.422 -2.059 1 87.94 224 ASN A O 1
ATOM 1689 N N . MET A 1 225 ? 10.398 -18.797 -1.401 1 92.25 225 MET A N 1
ATOM 1690 C CA . MET A 1 225 ? 9.25 -19.453 -2 1 92.25 225 MET A CA 1
ATOM 1691 C C . MET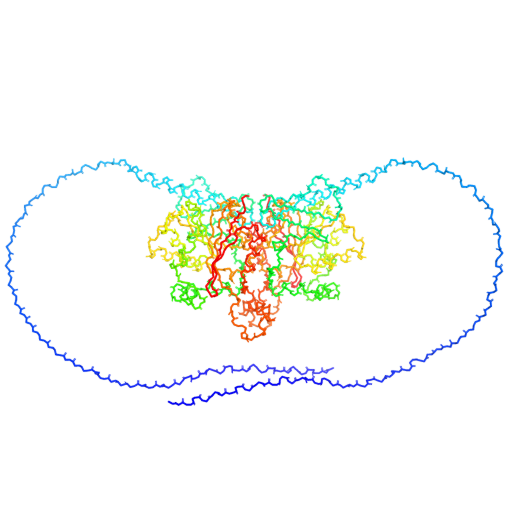 A 1 225 ? 9.367 -19.5 -3.52 1 92.25 225 MET A C 1
ATOM 1693 O O . MET A 1 225 ? 9.094 -20.531 -4.145 1 92.25 225 MET A O 1
ATOM 1697 N N . LEU A 1 226 ? 9.797 -18.438 -4.141 1 93.88 226 LEU A N 1
ATOM 1698 C CA . LEU A 1 226 ? 9.938 -18.375 -5.594 1 93.88 226 LEU A CA 1
ATOM 1699 C C . LEU A 1 226 ? 11.039 -19.312 -6.07 1 93.88 226 LEU A C 1
ATOM 1701 O O . LEU A 1 226 ? 10.922 -19.906 -7.148 1 93.88 226 LEU A O 1
ATOM 1705 N N . LYS A 1 227 ? 12.055 -19.438 -5.324 1 91.56 227 LYS A N 1
ATOM 1706 C CA . LYS A 1 227 ? 13.102 -20.391 -5.664 1 91.56 227 LYS A CA 1
ATOM 1707 C C . LYS A 1 227 ? 12.57 -21.812 -5.652 1 91.56 227 LYS A C 1
ATOM 1709 O O . LYS A 1 227 ? 12.859 -22.609 -6.555 1 91.56 227 LYS A O 1
ATOM 1714 N N . GLN A 1 228 ? 11.828 -22.109 -4.586 1 90.75 228 GLN A N 1
ATOM 1715 C CA . GLN A 1 228 ? 11.195 -23.422 -4.52 1 90.75 228 GLN A CA 1
ATOM 1716 C C . GLN A 1 228 ? 10.234 -23.625 -5.691 1 90.75 228 GLN A C 1
ATOM 1718 O O . GLN A 1 228 ? 10.164 -24.719 -6.258 1 90.75 228 GLN A O 1
ATOM 1723 N N . CYS A 1 229 ? 9.484 -22.594 -5.98 1 93.75 229 CYS A N 1
ATOM 1724 C CA . CYS A 1 229 ? 8.586 -22.656 -7.125 1 93.75 229 CYS A CA 1
ATOM 1725 C C . CYS A 1 229 ? 9.344 -23 -8.398 1 93.75 229 CYS A C 1
ATOM 1727 O O . CYS A 1 229 ? 8.93 -23.906 -9.141 1 93.75 229 CYS A O 1
ATOM 1729 N N . LYS A 1 230 ? 10.414 -22.391 -8.617 1 93.88 230 LYS A N 1
ATOM 1730 C CA . LYS A 1 230 ? 11.242 -22.656 -9.789 1 93.88 230 LYS A CA 1
ATOM 1731 C C . LYS A 1 230 ? 11.75 -24.094 -9.797 1 93.88 230 LYS A C 1
ATOM 1733 O O . LYS A 1 230 ? 11.766 -24.75 -10.844 1 93.88 230 LYS A O 1
ATOM 1738 N N . GLU A 1 231 ? 12.18 -24.547 -8.703 1 92.19 231 GLU A N 1
ATOM 1739 C CA . GLU A 1 231 ? 12.672 -25.922 -8.586 1 92.19 231 GLU A CA 1
ATOM 1740 C C . GLU A 1 231 ? 11.594 -26.922 -8.977 1 92.19 231 GLU A C 1
ATOM 1742 O O . GLU A 1 231 ? 11.859 -27.875 -9.711 1 92.19 231 GLU A O 1
ATOM 1747 N N . PHE A 1 232 ? 10.445 -26.703 -8.484 1 93.5 232 PHE A N 1
ATOM 1748 C CA . PHE A 1 232 ? 9.359 -27.625 -8.789 1 93.5 232 PHE A CA 1
ATOM 1749 C C . PHE A 1 232 ? 8.984 -27.547 -10.266 1 93.5 232 PHE A C 1
ATOM 1751 O O . PHE A 1 232 ? 8.625 -28.562 -10.875 1 93.5 232 PHE A O 1
ATOM 1758 N N . ILE A 1 233 ? 9.008 -26.391 -10.836 1 94.56 233 ILE A N 1
ATOM 1759 C CA . ILE A 1 233 ? 8.734 -26.203 -12.258 1 94.56 233 ILE A CA 1
ATOM 1760 C C . ILE A 1 233 ? 9.719 -27.031 -13.078 1 94.56 233 ILE A C 1
ATOM 1762 O O . ILE A 1 233 ? 9.32 -27.719 -14.031 1 94.56 233 ILE A O 1
ATOM 1766 N N . LYS A 1 234 ? 10.945 -27 -12.727 1 93.5 234 LYS A N 1
ATOM 1767 C CA . LYS A 1 234 ? 11.984 -27.766 -13.406 1 93.5 234 LYS A CA 1
ATOM 1768 C C . LYS A 1 234 ? 11.773 -29.266 -13.195 1 93.5 234 LYS A C 1
ATOM 1770 O O . LYS A 1 234 ? 11.844 -30.047 -14.148 1 93.5 234 LYS A O 1
ATOM 1775 N N . GLN A 1 235 ? 11.508 -29.594 -12.031 1 93.38 235 GLN A N 1
ATOM 1776 C CA . GLN A 1 235 ? 11.336 -31 -11.68 1 93.38 235 GLN A CA 1
ATOM 1777 C C . GLN A 1 235 ? 10.172 -31.625 -12.445 1 93.38 235 GLN A C 1
ATOM 1779 O O . GLN A 1 235 ? 10.242 -32.781 -12.867 1 93.38 235 GLN A O 1
ATOM 1784 N N . GLU A 1 236 ? 9.164 -30.812 -12.586 1 94.62 236 GLU A N 1
ATOM 1785 C CA . GLU A 1 236 ? 7.957 -31.312 -13.242 1 94.62 236 GLU A CA 1
ATOM 1786 C C . GLU A 1 236 ? 7.988 -31.062 -14.742 1 94.62 236 GLU A C 1
ATOM 1788 O O . GLU A 1 236 ? 7.023 -31.359 -15.445 1 94.62 236 GLU A O 1
ATOM 1793 N N . ASN A 1 237 ? 9.023 -30.453 -15.234 1 93.69 237 ASN A N 1
ATOM 1794 C CA . ASN A 1 237 ? 9.203 -30.156 -16.656 1 93.69 237 ASN A CA 1
ATOM 1795 C C . ASN A 1 237 ? 8.062 -29.297 -17.188 1 93.69 237 ASN A C 1
ATOM 1797 O O . ASN A 1 237 ? 7.484 -29.625 -18.234 1 93.69 237 ASN A O 1
ATOM 1801 N N . ILE A 1 238 ? 7.648 -28.344 -16.406 1 92.62 238 ILE A N 1
ATOM 1802 C CA . ILE A 1 238 ? 6.625 -27.391 -16.828 1 92.62 238 ILE A CA 1
ATOM 1803 C C . ILE A 1 238 ? 7.238 -26.344 -17.766 1 92.62 238 ILE A C 1
ATOM 1805 O O . ILE A 1 238 ? 8.312 -25.812 -17.484 1 92.62 238 ILE A O 1
ATOM 1809 N N . SER A 1 239 ? 6.582 -26.172 -18.891 1 84.69 239 SER A N 1
ATOM 1810 C CA . SER A 1 239 ? 7.066 -25.172 -19.828 1 84.69 239 SER A CA 1
ATOM 1811 C C . SER A 1 239 ? 7.031 -23.781 -19.203 1 84.69 239 SER A C 1
ATOM 1813 O O . SER A 1 239 ? 6.055 -23.406 -18.547 1 84.69 239 SER A O 1
ATOM 1815 N N . ASP A 1 240 ? 8.031 -23.062 -19.344 1 81.12 240 ASP A N 1
ATOM 1816 C CA . ASP A 1 240 ? 8.102 -21.719 -18.797 1 81.12 240 ASP A CA 1
ATOM 1817 C C . ASP A 1 240 ? 7.68 -20.672 -19.828 1 81.12 240 ASP A C 1
ATOM 1819 O O . ASP A 1 240 ? 7.797 -19.469 -19.578 1 81.12 240 ASP A O 1
ATOM 1823 N N . GLU A 1 241 ? 7.133 -21.125 -20.938 1 83.25 241 GLU A N 1
ATOM 1824 C CA . GLU A 1 241 ? 6.723 -20.203 -21.984 1 83.25 241 GLU A CA 1
ATOM 1825 C C . GLU A 1 241 ? 5.512 -19.391 -21.562 1 83.25 241 GLU A C 1
ATOM 1827 O O . GLU A 1 241 ? 5.367 -18.234 -21.969 1 83.25 241 GLU A O 1
ATOM 1832 N N . ARG A 1 242 ? 4.719 -20.016 -20.812 1 90.12 242 ARG A N 1
ATOM 1833 C CA . ARG A 1 242 ? 3.486 -19.344 -20.406 1 90.12 242 ARG A CA 1
ATOM 1834 C C . ARG A 1 242 ? 3.506 -19.016 -18.922 1 90.12 242 ARG A C 1
ATOM 1836 O O . ARG A 1 242 ? 2.451 -18.875 -18.297 1 90.12 242 ARG A O 1
ATOM 1843 N N . LEU A 1 243 ? 4.68 -19.031 -18.359 1 94.5 243 LEU A N 1
ATOM 1844 C CA . LEU A 1 243 ? 4.816 -18.797 -16.922 1 94.5 243 LEU A CA 1
ATOM 1845 C C . LEU A 1 243 ? 5.887 -17.75 -16.641 1 94.5 243 LEU A C 1
ATOM 1847 O O . LEU A 1 243 ? 6.98 -17.812 -17.203 1 94.5 243 LEU A O 1
ATOM 1851 N N . VAL A 1 244 ? 5.52 -16.812 -15.867 1 93.94 244 VAL A N 1
ATOM 1852 C CA . VAL A 1 244 ? 6.496 -15.82 -15.422 1 93.94 244 VAL A CA 1
ATOM 1853 C C . VAL A 1 244 ? 6.469 -15.711 -13.898 1 93.94 244 VAL A C 1
ATOM 1855 O O . VAL A 1 244 ? 5.398 -15.719 -13.289 1 93.94 244 VAL A O 1
ATOM 1858 N N . LEU A 1 245 ? 7.621 -15.695 -13.305 1 96.44 245 LEU A N 1
ATOM 1859 C CA . LEU A 1 245 ? 7.762 -15.516 -11.859 1 96.44 245 LEU A CA 1
ATOM 1860 C C . LEU A 1 245 ? 8.078 -14.062 -11.523 1 96.44 245 LEU A C 1
ATOM 1862 O O . LEU A 1 245 ? 8.984 -13.469 -12.117 1 96.44 245 LEU A O 1
ATOM 1866 N N . VAL A 1 246 ? 7.328 -13.523 -10.578 1 96.5 246 VAL A N 1
ATOM 1867 C CA . VAL A 1 246 ? 7.477 -12.125 -10.195 1 96.5 246 VAL A CA 1
ATOM 1868 C C . VAL A 1 246 ? 7.523 -12.008 -8.672 1 96.5 246 VAL A C 1
ATOM 1870 O O . VAL A 1 246 ? 6.617 -12.477 -7.984 1 96.5 246 VAL A O 1
ATOM 1873 N N . ARG A 1 247 ? 8.57 -11.398 -8.164 1 95.94 247 ARG A N 1
ATOM 1874 C CA . ARG A 1 247 ? 8.594 -11.031 -6.758 1 95.94 247 ARG A CA 1
ATOM 1875 C C . ARG A 1 247 ? 7.957 -9.664 -6.539 1 95.94 247 ARG A C 1
ATOM 1877 O O . ARG A 1 247 ? 8.391 -8.672 -7.125 1 95.94 247 ARG A O 1
ATOM 1884 N N . ALA A 1 248 ? 6.945 -9.617 -5.785 1 95.94 248 ALA A N 1
ATOM 1885 C CA . ALA A 1 248 ? 6.238 -8.359 -5.574 1 95.94 248 ALA A CA 1
ATOM 1886 C C . ALA A 1 248 ? 5.473 -8.375 -4.254 1 95.94 248 ALA A C 1
ATOM 1888 O O . ALA A 1 248 ? 5.234 -9.445 -3.682 1 95.94 248 ALA A O 1
ATOM 1889 N N . ASP A 1 249 ? 5.195 -7.199 -3.775 1 94.31 249 ASP A N 1
ATOM 1890 C CA . ASP A 1 249 ? 4.328 -6.98 -2.621 1 94.31 249 ASP A CA 1
ATOM 1891 C C . ASP A 1 249 ? 2.857 -6.965 -3.035 1 94.31 249 ASP A C 1
ATOM 1893 O O . ASP A 1 249 ? 2.467 -6.219 -3.934 1 94.31 249 ASP A O 1
ATOM 1897 N N . ILE A 1 250 ? 2.008 -7.77 -2.367 1 95.44 250 ILE A N 1
ATOM 1898 C CA . ILE A 1 250 ? 0.589 -7.867 -2.691 1 95.44 250 ILE A CA 1
ATOM 1899 C C . ILE A 1 250 ? -0.079 -6.508 -2.502 1 95.44 250 ILE A C 1
ATOM 1901 O O . ILE A 1 250 ? -1.103 -6.219 -3.125 1 95.44 250 ILE A O 1
ATOM 1905 N N . SER A 1 251 ? 0.499 -5.695 -1.686 1 93.75 251 SER A N 1
ATOM 1906 C CA . SER A 1 251 ? -0.069 -4.379 -1.408 1 93.75 251 SER A CA 1
ATOM 1907 C C . SER A 1 251 ? 0.429 -3.342 -2.408 1 93.75 251 SER A C 1
ATOM 1909 O O . SER A 1 251 ? 0.051 -2.17 -2.334 1 93.75 251 SER A O 1
ATOM 1911 N N . ARG A 1 252 ? 1.272 -3.729 -3.242 1 95.44 252 ARG A N 1
ATOM 1912 C CA . ARG A 1 252 ? 1.768 -2.871 -4.312 1 95.44 252 ARG A CA 1
ATOM 1913 C C . ARG A 1 252 ? 2.068 -3.682 -5.57 1 95.44 252 ARG A C 1
ATOM 1915 O O . ARG A 1 252 ? 3.232 -3.939 -5.883 1 95.44 252 ARG A O 1
ATOM 1922 N N . LEU A 1 253 ? 1.032 -4.02 -6.254 1 97.69 253 LEU A N 1
ATOM 1923 C CA . LEU A 1 253 ? 1.162 -4.918 -7.395 1 97.69 253 LEU A CA 1
ATOM 1924 C C . LEU A 1 253 ? 1.751 -4.191 -8.602 1 97.69 253 LEU A C 1
ATOM 1926 O O . LEU A 1 253 ? 1.242 -3.146 -9.008 1 97.69 253 LEU A O 1
ATOM 1930 N N . PRO A 1 254 ? 2.812 -4.707 -9.18 1 97.75 254 PRO A N 1
ATOM 1931 C CA . PRO A 1 254 ? 3.508 -4.047 -10.289 1 97.75 254 PRO A CA 1
ATOM 1932 C C . PRO A 1 254 ? 2.885 -4.363 -11.641 1 97.75 254 PRO A C 1
ATOM 1934 O O . PRO A 1 254 ? 3.574 -4.84 -12.547 1 97.75 254 PRO A O 1
ATOM 1937 N N . PHE A 1 255 ? 1.607 -4.055 -11.82 1 97.75 255 PHE A N 1
ATOM 1938 C CA . PHE A 1 255 ? 0.884 -4.258 -13.07 1 97.75 255 PHE A CA 1
ATOM 1939 C C . PHE A 1 255 ? 0.111 -3.002 -13.461 1 97.75 255 PHE A C 1
ATOM 1941 O O . PHE A 1 255 ? -0.304 -2.229 -12.594 1 97.75 255 PHE A O 1
ATOM 1948 N N . VAL A 1 256 ? -0.038 -2.848 -14.688 1 96.19 256 VAL A N 1
ATOM 1949 C CA . VAL A 1 256 ? -0.822 -1.735 -15.219 1 96.19 256 VAL A CA 1
ATOM 1950 C C . VAL A 1 256 ? -2.256 -1.823 -14.695 1 96.19 256 VAL A C 1
ATOM 1952 O O . VAL A 1 256 ? -2.846 -2.906 -14.664 1 96.19 256 VAL A O 1
ATOM 1955 N N . SER A 1 257 ? -2.795 -0.671 -14.281 1 95.31 257 SER A N 1
ATOM 1956 C CA . SER A 1 257 ? -4.168 -0.632 -13.781 1 95.31 257 SER A CA 1
ATOM 1957 C C . SER A 1 257 ? -5.148 -1.173 -14.812 1 95.31 257 SER A C 1
ATOM 1959 O O . SER A 1 257 ? -5.031 -0.873 -16 1 95.31 257 SER A O 1
ATOM 1961 N N . GLY A 1 258 ? -6.055 -2.041 -14.359 1 95 258 GLY A N 1
ATOM 1962 C CA . GLY A 1 258 ? -7.121 -2.543 -15.203 1 95 258 GLY A CA 1
ATOM 1963 C C . GLY A 1 258 ? -6.625 -3.428 -16.328 1 95 258 GLY A C 1
ATOM 1964 O O . GLY A 1 258 ? -7.172 -3.402 -17.438 1 95 258 GLY A O 1
ATOM 1965 N N . SER A 1 259 ? -5.633 -4.262 -16.125 1 95.62 259 SER A N 1
ATOM 1966 C CA . SER A 1 259 ? -5.008 -4.969 -17.234 1 95.62 259 SER A CA 1
ATOM 1967 C C . SER A 1 259 ? -5.121 -6.48 -17.062 1 95.62 259 SER A C 1
ATOM 1969 O O . SER A 1 259 ? -4.879 -7.238 -18 1 95.62 259 SER A O 1
ATOM 1971 N N . ILE A 1 260 ? -5.484 -6.965 -15.906 1 96.94 260 ILE A N 1
ATOM 1972 C CA . ILE A 1 260 ? -5.414 -8.383 -15.57 1 96.94 260 ILE A CA 1
ATOM 1973 C C . ILE A 1 260 ? -6.809 -9 -15.648 1 96.94 260 ILE A C 1
ATOM 1975 O O . ILE A 1 260 ? -7.785 -8.398 -15.195 1 96.94 260 ILE A O 1
ATOM 1979 N N . ASP A 1 261 ? -6.898 -10.195 -16.156 1 97.44 261 ASP A N 1
ATOM 1980 C CA . ASP A 1 261 ? -8.188 -10.844 -16.391 1 97.44 261 ASP A CA 1
ATOM 1981 C C . ASP A 1 261 ? -8.664 -11.562 -15.125 1 97.44 261 ASP A C 1
ATOM 1983 O O . ASP A 1 261 ? -9.859 -11.562 -14.812 1 97.44 261 ASP A O 1
ATOM 1987 N N . ALA A 1 262 ? -7.734 -12.172 -14.492 1 98.38 262 ALA A N 1
ATOM 1988 C CA . ALA A 1 262 ? -8.094 -12.984 -13.328 1 98.38 262 ALA A CA 1
ATOM 1989 C C . ALA A 1 262 ? -6.957 -12.992 -12.305 1 98.38 262 ALA A C 1
ATOM 1991 O O . ALA A 1 262 ? -5.781 -12.906 -12.672 1 98.38 262 ALA A O 1
ATOM 1992 N N . LEU A 1 263 ? -7.309 -13.078 -11.055 1 98.69 263 LEU A N 1
ATOM 1993 C CA . LEU A 1 263 ? -6.336 -13.188 -9.977 1 98.69 263 LEU A CA 1
ATOM 1994 C C . LEU A 1 263 ? -6.781 -14.234 -8.953 1 98.69 263 LEU A C 1
ATOM 1996 O O . LEU A 1 263 ? -7.941 -14.242 -8.531 1 98.69 263 LEU A O 1
ATOM 2000 N N . HIS A 1 264 ? -5.918 -15.125 -8.656 1 98.69 264 HIS A N 1
ATOM 2001 C CA . HIS A 1 264 ? -6.109 -16.156 -7.652 1 98.69 264 HIS A CA 1
ATOM 2002 C C . HIS A 1 264 ? -5.168 -15.969 -6.469 1 98.69 264 HIS A C 1
ATOM 2004 O O . HIS A 1 264 ? -3.984 -15.672 -6.656 1 98.69 264 HIS A O 1
ATOM 2010 N N . ALA A 1 265 ? -5.66 -16.016 -5.301 1 98.06 265 ALA A N 1
ATOM 2011 C CA . ALA A 1 265 ? -4.867 -16.016 -4.074 1 98.06 265 ALA A CA 1
ATOM 2012 C C . ALA A 1 265 ? -5.32 -17.125 -3.129 1 98.06 265 ALA A C 1
ATOM 2014 O O . ALA A 1 265 ? -6.207 -16.906 -2.299 1 98.06 265 ALA A O 1
ATOM 2015 N N . GLY A 1 266 ? -4.648 -18.25 -3.229 1 94.62 266 GLY A N 1
ATOM 2016 C CA . GLY A 1 266 ? -5.047 -19.422 -2.457 1 94.62 266 GLY A CA 1
ATOM 2017 C C . GLY A 1 266 ? -4.438 -19.453 -1.067 1 94.62 266 GLY A C 1
ATOM 2018 O O . GLY A 1 266 ? -3.215 -19.438 -0.921 1 94.62 266 GLY A O 1
ATOM 2019 N N . ALA A 1 267 ? -5.289 -19.547 -0.058 1 89.44 267 ALA A N 1
ATOM 2020 C CA . ALA A 1 267 ? -4.887 -19.672 1.341 1 89.44 267 ALA A CA 1
ATOM 2021 C C . ALA A 1 267 ? -3.873 -18.594 1.713 1 89.44 267 ALA A C 1
ATOM 2023 O O . ALA A 1 267 ? -2.836 -18.891 2.312 1 89.44 267 ALA A O 1
ATOM 2024 N N . ALA A 1 268 ? -4.203 -17.391 1.413 1 90.19 268 ALA A N 1
ATOM 2025 C CA . ALA A 1 268 ? -3.145 -16.391 1.509 1 90.19 268 ALA A CA 1
ATOM 2026 C C . ALA A 1 268 ? -3.604 -15.18 2.322 1 90.19 268 ALA A C 1
ATOM 2028 O O . ALA A 1 268 ? -2.789 -14.5 2.949 1 90.19 268 ALA A O 1
ATOM 2029 N N . ILE A 1 269 ? -4.859 -14.844 2.371 1 88.81 269 ILE A N 1
ATOM 2030 C CA . ILE A 1 269 ? -5.359 -13.562 2.865 1 88.81 269 ILE A CA 1
ATOM 2031 C C . ILE A 1 269 ? -4.969 -13.391 4.332 1 88.81 269 ILE A C 1
ATOM 2033 O O . ILE A 1 269 ? -4.625 -12.281 4.762 1 88.81 269 ILE A O 1
ATOM 2037 N N . HIS A 1 270 ? -4.969 -14.461 5.109 1 82.69 270 HIS A N 1
ATOM 2038 C CA . HIS A 1 270 ? -4.68 -14.406 6.539 1 82.69 270 HIS A CA 1
ATOM 2039 C C . HIS A 1 270 ? -3.213 -14.078 6.793 1 82.69 270 HIS A C 1
ATOM 2041 O O . HIS A 1 270 ? -2.834 -13.742 7.918 1 82.69 270 HIS A O 1
ATOM 2047 N N . CYS A 1 271 ? -2.406 -14.109 5.777 1 82.75 271 CYS A N 1
ATOM 2048 C CA . CYS A 1 271 ? -0.987 -13.812 5.926 1 82.75 271 CYS A CA 1
ATOM 2049 C C . CYS A 1 271 ? -0.68 -12.383 5.48 1 82.75 271 CYS A C 1
ATOM 2051 O O . CYS A 1 271 ? 0.45 -11.914 5.625 1 82.75 271 CYS A O 1
ATOM 2053 N N . TRP A 1 272 ? -1.635 -11.734 4.898 1 87.12 272 TRP A N 1
ATOM 2054 C CA . TRP A 1 272 ? -1.394 -10.391 4.371 1 87.12 272 TRP A CA 1
ATOM 2055 C C . TRP A 1 272 ? -1.358 -9.367 5.496 1 87.12 272 TRP A C 1
ATOM 2057 O O . TRP A 1 272 ? -2.252 -9.336 6.348 1 87.12 272 TRP A O 1
ATOM 2067 N N . PRO A 1 273 ? -0.332 -8.508 5.508 1 82.44 273 PRO A N 1
ATOM 2068 C CA . PRO A 1 273 ? -0.253 -7.492 6.562 1 82.44 273 PRO A CA 1
ATOM 2069 C C . PRO A 1 273 ? -1.442 -6.535 6.551 1 82.44 273 PRO A C 1
ATOM 2071 O O . PRO A 1 273 ? -1.883 -6.078 7.609 1 82.44 273 PRO A O 1
ATOM 2074 N N . SER A 1 274 ? -1.912 -6.238 5.402 1 86.5 274 SER A N 1
ATOM 2075 C CA . SER A 1 274 ? -3.074 -5.375 5.219 1 86.5 274 SER A CA 1
ATOM 2076 C C . SER A 1 274 ? -4 -5.918 4.137 1 86.5 274 SER A C 1
ATOM 2078 O O . SER A 1 274 ? -3.832 -5.613 2.955 1 86.5 274 SER A O 1
ATOM 2080 N N . PRO A 1 275 ? -5.031 -6.652 4.555 1 91.31 275 PRO A N 1
ATOM 2081 C CA . PRO A 1 275 ? -5.965 -7.176 3.557 1 91.31 275 PRO A CA 1
ATOM 2082 C C . PRO A 1 275 ? -6.656 -6.07 2.76 1 91.31 275 PRO A C 1
ATOM 2084 O O . PRO A 1 275 ? -6.902 -6.23 1.562 1 91.31 275 PRO A O 1
ATOM 2087 N N . ALA A 1 276 ? -6.891 -4.992 3.365 1 92 276 ALA A N 1
ATOM 2088 C CA . ALA A 1 276 ? -7.551 -3.885 2.678 1 92 276 ALA A CA 1
ATOM 2089 C C . ALA A 1 276 ? -6.68 -3.346 1.545 1 92 276 ALA A C 1
ATOM 2091 O O . ALA A 1 276 ? -7.156 -3.166 0.421 1 92 276 ALA A O 1
ATOM 2092 N N . CYS A 1 277 ? -5.406 -3.135 1.839 1 92.69 277 CYS A N 1
ATOM 2093 C CA . CYS A 1 277 ? -4.496 -2.648 0.81 1 92.69 277 CYS A CA 1
ATOM 2094 C C . CYS A 1 277 ? -4.336 -3.674 -0.305 1 92.69 277 CYS A C 1
ATOM 2096 O O . CYS A 1 277 ? -4.301 -3.316 -1.483 1 92.69 277 CYS A O 1
ATOM 2098 N N . ALA A 1 278 ? -4.266 -4.887 0.131 1 95.75 278 ALA A N 1
ATOM 2099 C CA . ALA A 1 278 ? -4.07 -5.961 -0.841 1 95.75 278 ALA A CA 1
ATOM 2100 C C . ALA A 1 278 ? -5.266 -6.066 -1.784 1 95.75 278 ALA A C 1
ATOM 2102 O O . ALA A 1 278 ? -5.102 -6.098 -3.006 1 95.75 278 ALA A O 1
ATOM 2103 N N . VAL A 1 279 ? -6.457 -6.098 -1.24 1 97.06 279 VAL A N 1
ATOM 2104 C CA . VAL A 1 279 ? -7.652 -6.254 -2.061 1 97.06 279 VAL A CA 1
ATOM 2105 C C . VAL A 1 279 ? -7.863 -5.004 -2.912 1 97.06 279 VAL A C 1
ATOM 2107 O O . VAL A 1 279 ? -8.312 -5.09 -4.055 1 97.06 279 VAL A O 1
ATOM 2110 N N . ALA A 1 280 ? -7.496 -3.871 -2.404 1 96.69 280 ALA A N 1
ATOM 2111 C CA . ALA A 1 280 ? -7.543 -2.65 -3.207 1 96.69 280 ALA A CA 1
ATOM 2112 C C . ALA A 1 280 ? -6.629 -2.756 -4.422 1 96.69 280 ALA A C 1
ATOM 2114 O O . ALA A 1 280 ? -7.008 -2.367 -5.527 1 96.69 280 ALA A O 1
ATOM 2115 N N . GLU A 1 281 ? -5.41 -3.227 -4.184 1 97.94 281 GLU A N 1
ATOM 2116 C CA . GLU A 1 281 ? -4.477 -3.418 -5.289 1 97.94 281 GLU A CA 1
ATOM 2117 C C . GLU A 1 281 ? -5.012 -4.43 -6.297 1 97.94 281 GLU A C 1
ATOM 2119 O O . GLU A 1 281 ? -4.883 -4.238 -7.504 1 97.94 281 GLU A O 1
ATOM 2124 N N . ILE A 1 282 ? -5.586 -5.496 -5.766 1 98.44 282 ILE A N 1
ATOM 2125 C CA . ILE A 1 282 ? -6.188 -6.5 -6.637 1 98.44 282 ILE A CA 1
ATOM 2126 C C . ILE A 1 282 ? -7.285 -5.859 -7.484 1 98.44 282 ILE A C 1
ATOM 2128 O O . ILE A 1 282 ? -7.34 -6.062 -8.695 1 98.44 282 ILE A O 1
ATOM 2132 N N . SER A 1 283 ? -8.117 -5.09 -6.852 1 97.75 283 SER A N 1
ATOM 2133 C CA . SER A 1 283 ? -9.156 -4.371 -7.574 1 97.75 283 SER A CA 1
ATOM 2134 C C . SER A 1 283 ? -8.555 -3.439 -8.625 1 97.75 283 SER A C 1
ATOM 2136 O O . SER A 1 283 ? -9.062 -3.354 -9.742 1 97.75 283 SER A O 1
ATOM 2138 N N . ARG A 1 284 ? -7.523 -2.734 -8.305 1 96.88 284 ARG A N 1
ATOM 2139 C CA . ARG A 1 284 ? -6.898 -1.785 -9.227 1 96.88 284 ARG A CA 1
ATOM 2140 C C . ARG A 1 284 ? -6.422 -2.48 -10.492 1 96.88 284 ARG A C 1
ATOM 2142 O O . ARG A 1 284 ? -6.629 -1.976 -11.602 1 96.88 284 ARG A O 1
ATOM 2149 N N . VAL A 1 285 ? -5.824 -3.631 -10.391 1 97.69 285 VAL A N 1
ATOM 2150 C CA . VAL A 1 285 ? -5.145 -4.227 -11.531 1 97.69 285 VAL A CA 1
ATOM 2151 C C . VAL A 1 285 ? -6.145 -5.027 -12.367 1 97.69 285 VAL A C 1
ATOM 2153 O O . VAL A 1 285 ? -5.922 -5.266 -13.555 1 97.69 285 VAL A O 1
ATOM 2156 N N . LEU A 1 286 ? -7.219 -5.5 -11.773 1 97.25 286 LEU A N 1
ATOM 2157 C CA . LEU A 1 286 ? -8.219 -6.25 -12.523 1 97.25 286 LEU A CA 1
ATOM 2158 C C . LEU A 1 286 ? -8.898 -5.355 -13.555 1 97.25 286 LEU A C 1
ATOM 2160 O O . LEU A 1 286 ? -9.227 -4.203 -13.266 1 97.25 286 LEU A O 1
ATOM 2164 N N . ARG A 1 287 ? -9.031 -5.809 -14.727 1 95.5 287 ARG A N 1
ATOM 2165 C CA . ARG A 1 287 ? -9.836 -5.098 -15.719 1 95.5 287 ARG A CA 1
ATOM 2166 C C . ARG A 1 287 ? -11.32 -5.164 -15.367 1 95.5 287 ARG A C 1
ATOM 2168 O O . ARG A 1 287 ? -11.734 -6.02 -14.578 1 95.5 287 ARG A O 1
ATOM 2175 N N . PRO A 1 288 ? -12.125 -4.258 -15.969 1 94.25 288 PRO A N 1
ATOM 2176 C CA . PRO A 1 288 ? -13.57 -4.398 -15.758 1 94.25 288 PRO A CA 1
ATOM 2177 C C . PRO A 1 288 ? -14.086 -5.793 -16.094 1 94.25 288 PRO A C 1
ATOM 2179 O O . PRO A 1 288 ? -13.781 -6.324 -17.172 1 94.25 288 PRO A O 1
ATOM 2182 N N . GLY A 1 289 ? -14.734 -6.422 -15.188 1 95.06 289 GLY A N 1
ATOM 2183 C CA . GLY A 1 289 ? -15.227 -7.777 -15.367 1 95.06 289 GLY A CA 1
ATOM 2184 C C . GLY A 1 289 ? -14.234 -8.836 -14.938 1 95.06 289 GLY A C 1
ATOM 2185 O O . GLY A 1 289 ? -14.555 -10.031 -14.922 1 95.06 289 GLY A O 1
ATOM 2186 N N . GLY A 1 290 ? -13.016 -8.383 -14.625 1 97.31 290 GLY A N 1
ATOM 2187 C CA . GLY A 1 290 ? -12.031 -9.328 -14.125 1 97.31 290 GLY A CA 1
ATOM 2188 C C . GLY A 1 290 ? -12.461 -10.008 -12.836 1 97.31 290 GLY A C 1
ATOM 2189 O O . GLY A 1 290 ? -13.273 -9.477 -12.086 1 97.31 290 GLY A O 1
ATOM 2190 N N . VAL A 1 291 ? -11.891 -11.203 -12.562 1 98.38 291 VAL A N 1
ATOM 2191 C CA . VAL A 1 291 ? -12.383 -12.023 -11.461 1 98.38 291 VAL A CA 1
ATOM 2192 C C . VAL A 1 291 ? -11.266 -12.258 -10.453 1 98.38 291 VAL A C 1
ATOM 2194 O O . VAL A 1 291 ? -10.125 -12.531 -10.836 1 98.38 291 VAL A O 1
ATOM 2197 N N . PHE A 1 292 ? -11.617 -12.078 -9.203 1 98.69 292 PHE A N 1
ATOM 2198 C CA . PHE A 1 292 ? -10.758 -12.398 -8.078 1 98.69 292 PHE A CA 1
ATOM 2199 C C . PHE A 1 292 ? -11.281 -13.617 -7.328 1 98.69 292 PHE A C 1
ATOM 2201 O O . PHE A 1 292 ? -12.43 -13.633 -6.883 1 98.69 292 PHE A O 1
ATOM 2208 N N . VAL A 1 293 ? -10.445 -14.641 -7.223 1 98.75 293 VAL A N 1
ATOM 2209 C CA . VAL A 1 293 ? -10.758 -15.812 -6.414 1 98.75 293 VAL A CA 1
ATOM 2210 C C . VAL A 1 293 ? -9.75 -15.945 -5.277 1 98.75 293 VAL A C 1
ATOM 2212 O O . VAL A 1 293 ? -8.539 -15.977 -5.516 1 98.75 293 VAL A O 1
ATOM 2215 N N . GLY A 1 294 ? -10.227 -15.945 -4.07 1 97.75 294 GLY A N 1
ATOM 2216 C CA . GLY A 1 294 ? -9.383 -16.125 -2.895 1 97.75 294 GLY A CA 1
ATOM 2217 C C . GLY A 1 294 ? -9.867 -17.234 -1.978 1 97.75 294 GLY A C 1
ATOM 2218 O O . GLY A 1 294 ? -11.055 -17.562 -1.979 1 97.75 294 GLY A O 1
ATOM 2219 N N . SER A 1 295 ? -8.969 -17.844 -1.268 1 94.75 295 SER A N 1
ATOM 2220 C CA . SER A 1 295 ? -9.32 -18.75 -0.181 1 94.75 295 SER A CA 1
ATOM 2221 C C . SER A 1 295 ? -8.508 -18.453 1.075 1 94.75 295 SER A C 1
ATOM 2223 O O . SER A 1 295 ? -7.414 -17.891 0.994 1 94.75 295 SER A O 1
ATOM 2225 N N . THR A 1 296 ? -9.094 -18.719 2.199 1 91.31 296 THR A N 1
ATOM 2226 C CA . THR A 1 296 ? -8.453 -18.484 3.488 1 91.31 296 THR A CA 1
ATOM 2227 C C . THR A 1 296 ? -9.133 -19.297 4.586 1 91.31 296 THR A C 1
ATOM 2229 O O . THR A 1 296 ? -9.992 -20.125 4.309 1 91.31 296 THR A O 1
ATOM 2232 N N . PHE A 1 297 ? -8.594 -19.125 5.84 1 84.19 297 PHE A N 1
ATOM 2233 C CA . PHE A 1 297 ? -9.195 -19.672 7.043 1 84.19 297 PHE A CA 1
ATOM 2234 C C . PHE A 1 297 ? -10.109 -18.656 7.711 1 84.19 297 PHE A C 1
ATOM 2236 O O . PHE A 1 297 ? -9.766 -17.469 7.797 1 84.19 297 PHE A O 1
ATOM 2243 N N . ILE A 1 298 ? -11.266 -19.078 8.023 1 81 298 ILE A N 1
ATOM 2244 C CA . ILE A 1 298 ? -12.148 -18.156 8.727 1 81 298 ILE A CA 1
ATOM 2245 C C . ILE A 1 298 ? -12.25 -18.547 10.195 1 81 298 ILE A C 1
ATOM 2247 O O . ILE A 1 298 ? -12.125 -19.734 10.539 1 81 298 ILE A O 1
ATOM 2251 N N . ALA A 1 299 ? -12.094 -17.547 11.18 1 63.19 299 ALA A N 1
ATOM 2252 C CA . ALA A 1 299 ? -12.086 -17.734 12.633 1 63.19 299 ALA A CA 1
ATOM 2253 C C . ALA A 1 299 ? -13.469 -18.141 13.141 1 63.19 299 ALA A C 1
ATOM 2255 O O . ALA A 1 299 ? -13.617 -18.547 14.297 1 63.19 299 ALA A O 1
ATOM 2256 N N . ASP A 1 300 ? -14.508 -18.016 12.422 1 55.22 300 ASP A N 1
ATOM 2257 C CA . ASP A 1 300 ? -15.766 -18.125 13.164 1 55.22 300 ASP A CA 1
ATOM 2258 C C . ASP A 1 300 ? -15.883 -19.5 13.836 1 55.22 300 ASP A C 1
ATOM 2260 O O . ASP A 1 300 ? -16.797 -19.719 14.633 1 55.22 300 ASP A O 1
ATOM 2264 N N . VAL A 1 301 ? -15.344 -20.547 13.281 1 46.84 301 VAL A N 1
ATOM 2265 C CA . VAL A 1 301 ? -15.758 -21.828 13.867 1 46.84 301 VAL A CA 1
ATOM 2266 C C . VAL A 1 301 ? -14.859 -22.156 15.055 1 46.84 301 VAL A C 1
ATOM 2268 O O . VAL A 1 301 ? -14.875 -23.297 15.547 1 46.84 301 VAL A O 1
ATOM 2271 N N . LEU A 1 302 ? -13.836 -21.469 15.195 1 41.59 302 LEU A N 1
ATOM 2272 C CA . LEU A 1 302 ? -13.18 -22 16.391 1 41.59 302 LEU A CA 1
ATOM 2273 C C . LEU A 1 302 ? -14.164 -22.078 17.562 1 41.59 302 LEU A C 1
ATOM 2275 O O . LEU A 1 302 ? -14.859 -21.094 17.859 1 41.59 302 LEU A O 1
ATOM 2279 N N . PRO A 1 303 ? -14.578 -23.188 17.922 1 38.28 303 PRO A N 1
ATOM 2280 C CA . PRO A 1 303 ? -15.406 -23.281 19.125 1 38.28 303 PRO A CA 1
ATOM 2281 C C . PRO A 1 303 ? -15.047 -22.234 20.172 1 38.28 303 PRO A C 1
ATOM 2283 O O . PRO A 1 303 ? -13.867 -21.891 20.328 1 38.28 303 PRO A O 1
ATOM 2286 N N . PRO A 1 304 ? -16.047 -21.312 20.547 1 35.56 304 PRO A N 1
ATOM 2287 C CA . PRO A 1 304 ? -15.867 -20.516 21.766 1 35.56 304 PRO A CA 1
ATOM 2288 C C . PRO A 1 304 ? -15.133 -21.281 22.859 1 35.56 304 PRO A C 1
ATOM 2290 O O . PRO A 1 304 ? -15.336 -21 24.047 1 35.56 304 PRO A O 1
ATOM 2293 N N . VAL A 1 305 ? -14.367 -22.203 22.734 1 35.12 305 VAL A N 1
ATOM 2294 C CA . VAL A 1 305 ? -14.047 -22.625 24.094 1 35.12 305 VAL A CA 1
ATOM 2295 C C . VAL A 1 305 ? -13.75 -21.406 24.953 1 35.12 305 VAL A C 1
ATOM 2297 O O . VAL A 1 305 ? -14.164 -21.344 26.125 1 35.12 305 VAL A O 1
ATOM 2300 N N . ILE A 1 306 ? -12.453 -20.734 25.062 1 32.78 306 ILE A N 1
ATOM 2301 C CA . ILE A 1 306 ? -12.344 -19.734 26.125 1 32.78 306 ILE A CA 1
ATOM 2302 C C . ILE A 1 306 ? -12.984 -18.422 25.656 1 32.78 306 ILE A C 1
ATOM 2304 O O . ILE A 1 306 ? -12.547 -17.828 24.672 1 32.78 306 ILE A O 1
ATOM 2308 N N . PRO A 1 307 ? -14.266 -18.062 25.938 1 34.81 307 PRO A N 1
ATOM 2309 C CA . PRO A 1 307 ? -14.953 -16.781 25.875 1 34.81 307 PRO A CA 1
ATOM 2310 C C . PRO A 1 307 ? -13.984 -15.602 25.75 1 34.81 307 PRO A C 1
ATOM 2312 O O . PRO A 1 307 ? -14.383 -14.516 25.297 1 34.81 307 PRO A O 1
ATOM 2315 N N . LEU A 1 308 ? -12.828 -15.703 26.391 1 33 308 LEU A N 1
ATOM 2316 C CA . LEU A 1 308 ? -11.852 -14.633 26.562 1 33 308 LEU A CA 1
ATOM 2317 C C . LEU A 1 308 ? -11.227 -14.25 25.219 1 33 308 LEU A C 1
ATOM 2319 O O . LEU A 1 308 ? -10.547 -13.234 25.109 1 33 308 LEU A O 1
ATOM 2323 N N . LEU A 1 309 ? -11.336 -15.016 24.234 1 35.16 309 LEU A N 1
ATOM 2324 C CA . LEU A 1 309 ? -10.586 -14.734 23.016 1 35.16 309 LEU A CA 1
ATOM 2325 C C . LEU A 1 309 ? -11.344 -13.75 22.141 1 35.16 309 LEU A C 1
ATOM 2327 O O . LEU A 1 309 ? -10.742 -13.055 21.312 1 35.16 309 LEU A O 1
ATOM 2331 N N . ARG A 1 310 ? -12.656 -13.797 22.078 1 39.47 310 ARG A N 1
ATOM 2332 C CA . ARG A 1 310 ? -13.359 -12.703 21.406 1 39.47 310 ARG A CA 1
ATOM 2333 C C . ARG A 1 310 ? -12.898 -11.352 21.938 1 39.47 310 ARG A C 1
ATOM 2335 O O . ARG A 1 310 ? -12.797 -10.383 21.188 1 39.47 310 ARG A O 1
ATOM 2342 N N . ILE A 1 311 ? -12.938 -11.281 23.297 1 37.56 311 ILE A N 1
ATOM 2343 C CA . ILE A 1 311 ? -12.469 -10.047 23.922 1 37.56 311 ILE A CA 1
ATOM 2344 C C . ILE A 1 311 ? -10.969 -9.875 23.656 1 37.56 311 ILE A C 1
ATOM 2346 O O . ILE A 1 311 ? -10.484 -8.75 23.531 1 37.56 311 ILE A O 1
ATOM 2350 N N . GLY A 1 312 ? -10.211 -11.016 23.469 1 39.91 312 GLY A N 1
ATOM 2351 C CA . GLY A 1 312 ? -8.766 -11.008 23.328 1 39.91 312 GLY A CA 1
ATOM 2352 C C . GLY A 1 312 ? -8.312 -10.953 21.875 1 39.91 312 GLY A C 1
ATOM 2353 O O . GLY A 1 312 ? -7.113 -10.852 21.609 1 39.91 312 GLY A O 1
ATOM 2354 N N . ARG A 1 313 ? -9.234 -11.18 20.984 1 45.44 313 ARG A N 1
ATOM 2355 C CA . ARG A 1 313 ? -8.891 -11.172 19.562 1 45.44 313 ARG A CA 1
ATOM 2356 C C . ARG A 1 313 ? -8.125 -9.906 19.188 1 45.44 313 ARG A C 1
ATOM 2358 O O . ARG A 1 313 ? -7.098 -9.977 18.516 1 45.44 313 ARG A O 1
ATOM 2365 N N . PRO A 1 314 ? -8.758 -8.828 19.438 1 43.44 314 PRO A N 1
ATOM 2366 C CA . PRO A 1 314 ? -7.926 -7.664 19.125 1 43.44 314 PRO A CA 1
ATOM 2367 C C . PRO A 1 314 ? -6.535 -7.75 19.75 1 43.44 314 PRO A C 1
ATOM 2369 O O . PRO A 1 314 ? -5.562 -7.27 19.172 1 43.44 314 PRO A O 1
ATOM 2372 N N . TYR A 1 315 ? -6.566 -8.414 20.938 1 41.38 315 TYR A N 1
ATOM 2373 C CA . TYR A 1 315 ? -5.293 -8.484 21.641 1 41.38 315 TYR A CA 1
ATOM 2374 C C . TYR A 1 315 ? -4.391 -9.555 21.031 1 41.38 315 TYR A C 1
ATOM 2376 O O . TYR A 1 315 ? -3.174 -9.367 20.953 1 41.38 315 TYR A O 1
ATOM 2384 N N . ILE A 1 316 ? -4.953 -10.711 20.859 1 45.03 316 ILE A N 1
ATOM 2385 C CA . ILE A 1 316 ? -4.133 -11.75 20.234 1 45.03 316 ILE A CA 1
ATOM 2386 C C . ILE A 1 316 ? -3.68 -11.305 18.859 1 45.03 316 ILE A C 1
ATOM 2388 O O . ILE A 1 316 ? -2.525 -11.508 18.469 1 45.03 316 ILE A O 1
ATOM 2392 N N . ASP A 1 317 ? -4.645 -10.797 18.109 1 47.97 317 ASP A N 1
ATOM 2393 C CA . ASP A 1 317 ? -4.277 -10.227 16.828 1 47.97 317 ASP A CA 1
ATOM 2394 C C . ASP A 1 317 ? -3.166 -9.188 16.984 1 47.97 317 ASP A C 1
ATOM 2396 O O . ASP A 1 317 ? -2.277 -9.086 16.141 1 47.97 317 ASP A O 1
ATOM 2400 N N . GLN A 1 318 ? -3.438 -8.414 18.094 1 43.84 318 GLN A N 1
ATOM 2401 C CA . GLN A 1 318 ? -2.424 -7.406 18.391 1 43.84 318 GLN A CA 1
ATOM 2402 C C . GLN A 1 318 ? -1.077 -8.055 18.703 1 43.84 318 GLN A C 1
ATOM 2404 O O . GLN A 1 318 ? -0.026 -7.496 18.375 1 43.84 318 GLN A O 1
ATOM 2409 N N . ILE A 1 319 ? -1.251 -9.078 19.547 1 40.38 319 ILE A N 1
ATOM 2410 C CA . ILE A 1 319 ? -0.015 -9.727 19.969 1 40.38 319 ILE A CA 1
ATOM 2411 C C . ILE A 1 319 ? 0.584 -10.508 18.797 1 40.38 319 ILE A C 1
ATOM 2413 O O . ILE A 1 319 ? 1.805 -10.531 18.625 1 40.38 319 ILE A O 1
ATOM 2417 N N . THR A 1 320 ? -0.367 -11.242 18.188 1 42.72 320 THR A N 1
ATOM 2418 C CA . THR A 1 320 ? 0.235 -12.07 17.156 1 42.72 320 THR A CA 1
ATOM 2419 C C . THR A 1 320 ? 0.463 -11.266 15.883 1 42.72 320 THR A C 1
ATOM 2421 O O . THR A 1 320 ? 1.115 -11.734 14.953 1 42.72 320 THR A O 1
ATOM 2424 N N . GLY A 1 321 ? 0.207 -9.914 15.914 1 41.69 321 GLY A N 1
ATOM 2425 C CA . GLY A 1 321 ? 0.438 -8.945 14.852 1 41.69 321 GLY A CA 1
ATOM 2426 C C . GLY A 1 321 ? -0.515 -9.102 13.688 1 41.69 321 GLY A C 1
ATOM 2427 O O . GLY A 1 321 ? -0.738 -8.148 12.93 1 41.69 321 GLY A O 1
ATOM 2428 N N . ASN A 1 322 ? -0.609 -10.086 12.672 1 46.38 322 ASN A N 1
ATOM 2429 C CA . ASN A 1 322 ? -1.186 -10.141 11.328 1 46.38 322 ASN A CA 1
ATOM 2430 C C . ASN A 1 322 ? -2.402 -11.062 11.281 1 46.38 322 ASN A C 1
ATOM 2432 O O . ASN A 1 322 ? -2.922 -11.352 10.203 1 46.38 322 ASN A O 1
ATOM 2436 N N . ASN A 1 323 ? -2.809 -11.977 12.109 1 48.31 323 ASN A N 1
ATOM 2437 C CA . ASN A 1 323 ? -3.645 -13.055 11.594 1 48.31 323 ASN A CA 1
ATOM 2438 C C . ASN A 1 323 ? -5.109 -12.633 11.516 1 48.31 323 ASN A C 1
ATOM 2440 O O . ASN A 1 323 ? -5.891 -12.898 12.43 1 48.31 323 ASN A O 1
ATOM 2444 N N . THR A 1 324 ? -5.402 -11.688 10.727 1 56.34 324 THR A N 1
ATOM 2445 C CA . THR A 1 324 ? -6.816 -11.328 10.703 1 56.34 324 THR A CA 1
ATOM 2446 C C . THR A 1 324 ? -7.656 -12.469 10.141 1 56.34 324 THR A C 1
ATOM 2448 O O . THR A 1 324 ? -7.531 -12.82 8.961 1 56.34 324 THR A O 1
ATOM 2451 N N . PHE A 1 325 ? -7.996 -13.5 10.992 1 68.25 325 PHE A N 1
ATOM 2452 C CA . PHE A 1 325 ? -9.07 -14.375 10.547 1 68.25 325 PHE A CA 1
ATOM 2453 C C . PHE A 1 325 ? -10.375 -13.602 10.398 1 68.25 325 PHE A C 1
ATOM 2455 O O . PHE A 1 325 ? -10.914 -13.094 11.383 1 68.25 325 PHE A O 1
ATOM 2462 N N . LEU A 1 326 ? -10.719 -13.375 9.125 1 78.12 326 LEU A N 1
ATOM 2463 C CA . LEU A 1 326 ? -11.914 -12.633 8.766 1 78.12 326 LEU A CA 1
ATOM 2464 C C . LEU A 1 326 ? -13.117 -13.555 8.656 1 78.12 326 LEU A C 1
ATOM 2466 O O . LEU A 1 326 ? -12.977 -14.727 8.297 1 78.12 326 LEU A O 1
ATOM 2470 N N . SER A 1 327 ? -14.219 -13.117 9.023 1 86 327 SER A N 1
ATOM 2471 C CA . SER A 1 327 ? -15.477 -13.812 8.758 1 86 327 SER A CA 1
ATOM 2472 C C . SER A 1 327 ? -15.906 -13.648 7.305 1 86 327 SER A C 1
ATOM 2474 O O . SER A 1 327 ? -15.344 -12.828 6.574 1 86 327 SER A O 1
ATOM 2476 N N . GLU A 1 328 ? -16.922 -14.445 6.926 1 90.62 328 GLU A N 1
ATOM 2477 C CA . GLU A 1 328 ? -17.469 -14.344 5.574 1 90.62 328 GLU A CA 1
ATOM 2478 C C . GLU A 1 328 ? -18.016 -12.945 5.305 1 90.62 328 GLU A C 1
ATOM 2480 O O . GLU A 1 328 ? -17.844 -12.406 4.211 1 90.62 328 GLU A O 1
ATOM 2485 N N . LEU A 1 329 ? -18.641 -12.43 6.285 1 90.31 329 LEU A N 1
ATOM 2486 C CA . LEU A 1 329 ? -19.234 -11.102 6.137 1 90.31 329 LEU A CA 1
ATOM 2487 C C . LEU A 1 329 ? -18.156 -10.031 6.004 1 90.31 329 LEU A C 1
ATOM 2489 O O . LEU A 1 329 ? -18.312 -9.094 5.223 1 90.31 329 LEU A O 1
ATOM 2493 N N . GLU A 1 330 ? -17.125 -10.203 6.73 1 90.81 330 GLU A N 1
ATOM 2494 C CA . GLU A 1 330 ? -16.016 -9.266 6.652 1 90.81 330 GLU A CA 1
ATOM 2495 C C . GLU A 1 330 ? -15.32 -9.344 5.297 1 90.81 330 GLU A C 1
ATOM 2497 O O . GLU A 1 330 ? -14.891 -8.32 4.75 1 90.81 330 GLU A O 1
ATOM 2502 N N . LEU A 1 331 ? -15.266 -10.547 4.805 1 94 331 LEU A N 1
ATOM 2503 C CA . LEU A 1 331 ? -14.664 -10.719 3.486 1 94 331 LEU A CA 1
ATOM 2504 C C . LEU A 1 331 ? -15.508 -10.047 2.412 1 94 331 LEU A C 1
ATOM 2506 O O . LEU A 1 331 ? -14.977 -9.367 1.529 1 94 331 LEU A O 1
ATOM 2510 N N . GLU A 1 332 ? -16.75 -10.242 2.486 1 95.56 332 GLU A N 1
ATOM 2511 C CA . GLU A 1 332 ? -17.672 -9.594 1.543 1 95.56 332 GLU A CA 1
ATOM 2512 C C . GLU A 1 332 ? -17.578 -8.078 1.65 1 95.56 332 GLU A C 1
ATOM 2514 O O . GLU A 1 332 ? -17.531 -7.379 0.635 1 95.56 332 GLU A O 1
ATOM 2519 N N . ASP A 1 333 ? -17.562 -7.684 2.832 1 94.62 333 ASP A N 1
ATOM 2520 C CA . ASP A 1 333 ? -17.469 -6.254 3.102 1 94.62 333 ASP A CA 1
ATOM 2521 C C . ASP A 1 333 ? -16.172 -5.668 2.543 1 94.62 333 ASP A C 1
ATOM 2523 O O . ASP A 1 333 ? -16.188 -4.602 1.928 1 94.62 333 ASP A O 1
ATOM 2527 N N . LEU A 1 334 ? -15.156 -6.34 2.736 1 93.94 334 LEU A N 1
ATOM 2528 C CA . LEU A 1 334 ? -13.852 -5.918 2.24 1 93.94 334 LEU A CA 1
ATOM 2529 C C . LEU A 1 334 ? -13.852 -5.832 0.717 1 93.94 334 LEU A C 1
ATOM 2531 O O . LEU A 1 334 ? -13.398 -4.84 0.148 1 93.94 334 LEU A O 1
ATOM 2535 N N . CYS A 1 335 ? -14.383 -6.816 0.094 1 96.31 335 CYS A N 1
ATOM 2536 C CA . CYS A 1 335 ? -14.461 -6.812 -1.362 1 96.31 335 CYS A CA 1
ATOM 2537 C C . CYS A 1 335 ? -15.312 -5.648 -1.856 1 96.31 335 CYS A C 1
ATOM 2539 O O . CYS A 1 335 ? -14.914 -4.922 -2.768 1 96.31 335 CYS A O 1
ATOM 2541 N N . SER A 1 336 ? -16.391 -5.449 -1.222 1 95.19 336 SER A N 1
ATOM 2542 C CA . SER A 1 336 ? -17.297 -4.367 -1.613 1 95.19 336 SER A CA 1
ATOM 2543 C C . SER A 1 336 ? -16.641 -3.006 -1.408 1 95.19 336 SER A C 1
ATOM 2545 O O . SER A 1 336 ? -16.75 -2.127 -2.266 1 95.19 336 SER A O 1
ATOM 2547 N N . ALA A 1 337 ? -15.969 -2.883 -0.34 1 93.31 337 ALA A N 1
ATOM 2548 C CA . ALA A 1 337 ? -15.297 -1.629 -0.023 1 93.31 337 ALA A CA 1
ATOM 2549 C C . ALA A 1 337 ? -14.227 -1.302 -1.065 1 93.31 337 ALA A C 1
ATOM 2551 O O . ALA A 1 337 ? -13.922 -0.131 -1.305 1 93.31 337 ALA A O 1
ATOM 2552 N N . CYS A 1 338 ? -13.719 -2.312 -1.658 1 94.88 338 CYS A N 1
ATOM 2553 C CA . CYS A 1 338 ? -12.656 -2.119 -2.643 1 94.88 338 CYS A CA 1
ATOM 2554 C C . CYS A 1 338 ? -13.227 -2.076 -4.055 1 94.88 338 CYS A C 1
ATOM 2556 O O . CYS A 1 338 ? -12.484 -2.188 -5.031 1 94.88 338 CYS A O 1
ATOM 2558 N N . GLY A 1 339 ? -14.523 -1.985 -4.215 1 92.62 339 GLY A N 1
ATOM 2559 C CA . GLY A 1 339 ? -15.141 -1.794 -5.516 1 92.62 339 GLY A CA 1
ATOM 2560 C C . GLY A 1 339 ? -15.391 -3.096 -6.254 1 92.62 339 GLY A C 1
ATOM 2561 O O . GLY A 1 339 ? -15.641 -3.092 -7.461 1 92.62 339 GLY A O 1
ATOM 2562 N N . LEU A 1 340 ? -15.273 -4.207 -5.605 1 96.5 340 LEU A N 1
ATOM 2563 C CA . LEU A 1 340 ? -15.609 -5.492 -6.211 1 96.5 340 LEU A CA 1
ATOM 2564 C C . LEU A 1 340 ? -17.078 -5.84 -5.965 1 96.5 340 LEU A C 1
ATOM 2566 O O . LEU A 1 340 ? -17.641 -5.461 -4.938 1 96.5 340 LEU A O 1
ATOM 2570 N N . VAL A 1 341 ? -17.625 -6.578 -6.949 1 96.25 341 VAL A N 1
ATOM 2571 C CA . VAL A 1 341 ? -19.047 -6.898 -6.879 1 96.25 341 VAL A CA 1
ATOM 2572 C C . VAL A 1 341 ? -19.234 -8.398 -7.098 1 96.25 341 VAL A C 1
ATOM 2574 O O . VAL A 1 341 ? -18.281 -9.125 -7.367 1 96.25 341 VAL A O 1
ATOM 2577 N N . ASN A 1 342 ? -20.484 -8.945 -6.848 1 96.81 342 ASN A N 1
ATOM 2578 C CA . ASN A 1 342 ? -20.891 -10.328 -7.086 1 96.81 342 ASN A CA 1
ATOM 2579 C C . ASN A 1 342 ? -20.078 -11.305 -6.227 1 96.81 342 ASN A C 1
ATOM 2581 O O . ASN A 1 342 ? -19.547 -12.297 -6.734 1 96.81 342 ASN A O 1
ATOM 2585 N N . PHE A 1 343 ? -20.047 -10.969 -4.988 1 97.62 343 PHE A N 1
ATOM 2586 C CA . PHE A 1 343 ? -19.344 -11.82 -4.035 1 97.62 343 PHE A CA 1
ATOM 2587 C C . PHE A 1 343 ? -20.094 -13.125 -3.809 1 97.62 343 PHE A C 1
ATOM 2589 O O . PHE A 1 343 ? -21.297 -13.109 -3.533 1 97.62 343 PHE A O 1
ATOM 2596 N N . THR A 1 344 ? -19.453 -14.234 -3.971 1 97.88 344 THR A N 1
ATOM 2597 C CA . THR A 1 344 ? -19.969 -15.562 -3.654 1 97.88 344 THR A CA 1
ATOM 2598 C C . THR A 1 344 ? -18.891 -16.422 -2.984 1 97.88 344 THR A C 1
ATOM 2600 O O . THR A 1 344 ? -17.703 -16.141 -3.129 1 97.88 344 THR A O 1
ATOM 2603 N N . PHE A 1 345 ? -19.344 -17.375 -2.215 1 97 345 PHE A N 1
ATOM 2604 C CA . PHE A 1 345 ? -18.344 -18.172 -1.52 1 97 345 PHE A CA 1
ATOM 2605 C C . PHE A 1 345 ? -18.844 -19.594 -1.3 1 97 345 PHE A C 1
ATOM 2607 O O . PHE A 1 345 ? -20.031 -19.875 -1.438 1 97 345 PHE A O 1
ATOM 2614 N N . VAL A 1 346 ? -17.953 -20.516 -1.149 1 95.5 346 VAL A N 1
ATOM 2615 C CA . VAL A 1 346 ? -18.156 -21.859 -0.642 1 95.5 346 VAL A CA 1
ATOM 2616 C C . VAL A 1 346 ? -17.344 -22.062 0.628 1 95.5 346 VAL A C 1
ATOM 2618 O O . VAL A 1 346 ? -16.203 -21.609 0.72 1 95.5 346 VAL A O 1
ATOM 2621 N N . ARG A 1 347 ? -17.969 -22.656 1.523 1 92.19 347 ARG A N 1
ATOM 2622 C CA . ARG A 1 347 ? -17.312 -22.875 2.809 1 92.19 347 ARG A CA 1
ATOM 2623 C C . ARG A 1 347 ? -17.375 -24.344 3.213 1 92.19 347 ARG A C 1
ATOM 2625 O O . ARG A 1 347 ? -18.344 -25.031 2.934 1 92.19 347 ARG A O 1
ATOM 2632 N N . ASN A 1 348 ? -16.281 -24.766 3.748 1 88.81 348 ASN A N 1
ATOM 2633 C CA . ASN A 1 348 ? -16.141 -26.078 4.367 1 88.81 348 ASN A CA 1
ATOM 2634 C C . ASN A 1 348 ? -15.336 -26 5.664 1 88.81 348 ASN A C 1
ATOM 2636 O O . ASN A 1 348 ? -14.102 -25.969 5.633 1 88.81 348 ASN A O 1
ATOM 2640 N N . GLY A 1 349 ? -16.078 -26.047 6.859 1 84.5 349 GLY A N 1
ATOM 2641 C CA . GLY A 1 349 ? -15.375 -25.812 8.109 1 84.5 349 GLY A CA 1
ATOM 2642 C C . GLY A 1 349 ? -14.734 -24.438 8.195 1 84.5 349 GLY A C 1
ATOM 2643 O O . GLY A 1 349 ? -15.406 -23.438 7.988 1 84.5 349 GLY A O 1
ATOM 2644 N N . PHE A 1 350 ? -13.406 -24.5 8.398 1 85.56 350 PHE A N 1
ATOM 2645 C CA . PHE A 1 350 ? -12.695 -23.234 8.523 1 85.56 350 PHE A CA 1
ATOM 2646 C C . PHE A 1 350 ? -12.203 -22.734 7.164 1 85.56 350 PHE A C 1
ATOM 2648 O O . PHE A 1 350 ? -11.656 -21.641 7.051 1 85.56 350 PHE A O 1
ATOM 2655 N N . TYR A 1 351 ? -12.461 -23.547 6.246 1 88.62 351 TYR A N 1
ATOM 2656 C CA . TYR A 1 351 ? -12.023 -23.219 4.895 1 88.62 351 TYR A CA 1
ATOM 2657 C C . TYR A 1 351 ? -13.102 -22.422 4.156 1 88.62 351 TYR A C 1
ATOM 2659 O O . TYR A 1 351 ? -14.281 -22.781 4.184 1 88.62 351 TYR A O 1
ATOM 2667 N N . ILE A 1 352 ? -12.711 -21.375 3.508 1 93.25 352 ILE A N 1
ATOM 2668 C CA . ILE A 1 352 ? -13.609 -20.625 2.645 1 93.25 352 ILE A CA 1
ATOM 2669 C C . ILE A 1 352 ? -12.906 -20.281 1.336 1 93.25 352 ILE A C 1
ATOM 2671 O O . ILE A 1 352 ? -11.719 -19.938 1.336 1 93.25 352 ILE A O 1
ATOM 2675 N N . MET A 1 353 ? -13.562 -20.516 0.267 1 96.75 353 MET A N 1
ATOM 2676 C CA . MET A 1 353 ? -13.188 -19.984 -1.034 1 96.75 353 MET A CA 1
ATOM 2677 C C . MET A 1 353 ? -14.242 -19.016 -1.55 1 96.75 353 MET A C 1
ATOM 2679 O O . MET A 1 353 ? -15.438 -19.297 -1.474 1 96.75 353 MET A O 1
ATOM 2683 N N . PHE A 1 354 ? -13.82 -17.844 -2.049 1 97.88 354 PHE A N 1
ATOM 2684 C CA . PHE A 1 354 ? -14.781 -16.844 -2.506 1 97.88 354 PHE A CA 1
ATOM 2685 C C . PHE A 1 354 ? -14.359 -16.266 -3.848 1 97.88 354 PHE A C 1
ATOM 2687 O O . PHE A 1 354 ? -13.211 -16.438 -4.266 1 97.88 354 PHE A O 1
ATOM 2694 N N . SER A 1 355 ? -15.273 -15.672 -4.488 1 98.5 355 SER A N 1
ATOM 2695 C CA . SER A 1 355 ? -15.047 -14.961 -5.742 1 98.5 355 SER A CA 1
ATOM 2696 C C . SER A 1 355 ? -15.719 -13.594 -5.734 1 98.5 355 SER A C 1
ATOM 2698 O O . SER A 1 355 ? -16.75 -13.406 -5.09 1 98.5 355 SER A O 1
ATOM 2700 N N . ALA A 1 356 ? -15.102 -12.68 -6.328 1 98.19 356 ALA A N 1
ATOM 2701 C CA . ALA A 1 356 ? -15.648 -11.352 -6.582 1 98.19 356 ALA A CA 1
ATOM 2702 C C . ALA A 1 356 ? -15.18 -10.82 -7.934 1 98.19 356 ALA A C 1
ATOM 2704 O O . ALA A 1 356 ? -14.172 -11.281 -8.477 1 98.19 356 ALA A O 1
ATOM 2705 N N . THR A 1 357 ? -15.945 -9.859 -8.461 1 97.19 357 THR A N 1
ATOM 2706 C CA . THR A 1 357 ? -15.688 -9.375 -9.805 1 97.19 357 THR A CA 1
ATOM 2707 C C . THR A 1 357 ? -15.484 -7.859 -9.805 1 97.19 357 THR A C 1
ATOM 2709 O O . THR A 1 357 ? -16.172 -7.141 -9.07 1 97.19 357 THR A O 1
ATOM 2712 N N . LYS A 1 358 ? -14.5 -7.43 -10.523 1 95.06 358 LYS A N 1
ATOM 2713 C CA . LYS A 1 358 ? -14.375 -5.992 -10.742 1 95.06 358 LYS A CA 1
ATOM 2714 C C . LYS A 1 358 ? -15.586 -5.441 -11.484 1 95.06 358 LYS A C 1
ATOM 2716 O O . LYS A 1 358 ? -15.992 -5.988 -12.516 1 95.06 358 LYS A O 1
ATOM 2721 N N . ALA A 1 359 ? -16.125 -4.312 -10.961 1 89.75 359 ALA A N 1
ATOM 2722 C CA . ALA A 1 359 ? -17.312 -3.729 -11.57 1 89.75 359 ALA A CA 1
ATOM 2723 C C . ALA A 1 359 ? -17.031 -3.285 -13.008 1 89.75 359 ALA A C 1
ATOM 2725 O O . ALA A 1 359 ? -15.945 -2.787 -13.305 1 89.75 359 ALA A O 1
ATOM 2726 N N . SER A 1 360 ? -17.938 -3.475 -13.906 1 78.5 360 SER A N 1
ATOM 2727 C CA . SER A 1 360 ? -17.828 -3.129 -15.32 1 78.5 360 SER A CA 1
ATOM 2728 C C . SER A 1 360 ? -18.078 -1.644 -15.547 1 78.5 360 SER A C 1
ATOM 2730 O O . SER A 1 360 ? -18.875 -1.029 -14.844 1 78.5 360 SER A O 1
ATOM 2732 N N . MET B 1 1 ? -6.336 -51.188 31.625 1 18.56 1 MET B N 1
ATOM 2733 C CA . MET B 1 1 ? -7.113 -50.562 32.688 1 18.56 1 MET B CA 1
ATOM 2734 C C . MET B 1 1 ? -6.418 -49.312 33.188 1 18.56 1 MET B C 1
ATOM 2736 O O . MET B 1 1 ? -6.984 -48.562 34 1 18.56 1 MET B O 1
ATOM 2740 N N . ALA B 1 2 ? -5.035 -49.156 33.062 1 22.38 2 ALA B N 1
ATOM 2741 C CA . ALA B 1 2 ? -4.32 -48.438 34.094 1 22.38 2 ALA B CA 1
ATOM 2742 C C . ALA B 1 2 ? -4.664 -46.938 34.062 1 22.38 2 ALA B C 1
ATOM 2744 O O . ALA B 1 2 ? -4.777 -46.344 32.969 1 22.38 2 ALA B O 1
ATOM 2745 N N . ALA B 1 3 ? -5.082 -46.281 35.156 1 21.86 3 ALA B N 1
ATOM 2746 C CA . ALA B 1 3 ? -5.789 -45.156 35.781 1 21.86 3 ALA B CA 1
ATOM 2747 C C . ALA B 1 3 ? -4.957 -43.875 35.688 1 21.86 3 ALA B C 1
ATOM 2749 O O . ALA B 1 3 ? -4.035 -43.656 36.469 1 21.86 3 ALA B O 1
ATOM 2750 N N . VAL B 1 4 ? -4.297 -43.531 34.531 1 23.53 4 VAL B N 1
ATOM 2751 C CA . VAL B 1 4 ? -3.295 -42.469 34.594 1 23.53 4 VAL B CA 1
ATOM 2752 C C . VAL B 1 4 ? -3.938 -41.188 35.094 1 23.53 4 VAL B C 1
ATOM 2754 O O . VAL B 1 4 ? -4.891 -40.688 34.469 1 23.53 4 VAL B O 1
ATOM 2757 N N . ARG B 1 5 ? -3.82 -40.844 36.406 1 19.95 5 ARG B N 1
ATOM 2758 C CA . ARG B 1 5 ? -4.32 -39.812 37.312 1 19.95 5 ARG B CA 1
ATOM 2759 C C . ARG B 1 5 ? -4.035 -38.406 36.781 1 19.95 5 ARG B C 1
ATOM 2761 O O . ARG B 1 5 ? -2.951 -38.156 36.25 1 19.95 5 ARG B O 1
ATOM 2768 N N . SER B 1 6 ? -5.07 -37.562 36.5 1 20.53 6 SER B N 1
ATOM 2769 C CA . SER B 1 6 ? -5.473 -36.25 35.938 1 20.53 6 SER B CA 1
ATOM 2770 C C . SER B 1 6 ? -4.93 -35.125 36.781 1 20.53 6 SER B C 1
ATOM 2772 O O . SER B 1 6 ? -5.516 -34.75 37.812 1 20.53 6 SER B O 1
ATOM 2774 N N . ALA B 1 7 ? -3.492 -35.062 37.031 1 19.8 7 ALA B N 1
ATOM 2775 C CA . ALA B 1 7 ? -3.072 -34.156 38.094 1 19.8 7 ALA B CA 1
ATOM 2776 C C . ALA B 1 7 ? -3.512 -32.719 37.781 1 19.8 7 ALA B C 1
ATOM 2778 O O . ALA B 1 7 ? -3.371 -32.25 36.625 1 19.8 7 ALA B O 1
ATOM 2779 N N . ALA B 1 8 ? -4.418 -32.031 38.594 1 19.2 8 ALA B N 1
ATOM 2780 C CA . ALA B 1 8 ? -5.23 -30.828 38.812 1 19.2 8 ALA B CA 1
ATOM 2781 C C . ALA B 1 8 ? -4.352 -29.594 38.969 1 19.2 8 ALA B C 1
ATOM 2783 O O . ALA B 1 8 ? -3.588 -29.453 39.906 1 19.2 8 ALA B O 1
ATOM 2784 N N . ILE B 1 9 ? -3.564 -29.156 37.906 1 18.8 9 ILE B N 1
ATOM 2785 C CA . ILE B 1 9 ? -2.613 -28.062 38.062 1 18.8 9 ILE B CA 1
ATOM 2786 C C . ILE B 1 9 ? -3.342 -26.828 38.594 1 18.8 9 ILE B C 1
ATOM 2788 O O . ILE B 1 9 ? -4.293 -26.344 37.969 1 18.8 9 ILE B O 1
ATOM 2792 N N . SER B 1 10 ? -3.346 -26.469 39.906 1 17.92 10 SER B N 1
ATOM 2793 C CA . SER B 1 10 ? -3.898 -25.469 40.812 1 17.92 10 SER B CA 1
ATOM 2794 C C . SER B 1 10 ? -3.68 -24.062 40.281 1 17.92 10 SER B C 1
ATOM 2796 O O . SER B 1 10 ? -2.643 -23.766 39.688 1 17.92 10 SER B O 1
ATOM 2798 N N . ALA B 1 11 ? -4.766 -23.203 40.125 1 19.25 11 ALA B N 1
ATOM 2799 C CA . ALA B 1 11 ? -5.246 -21.875 39.75 1 19.25 11 ALA B CA 1
ATOM 2800 C C . ALA B 1 11 ? -4.613 -20.812 40.625 1 19.25 11 ALA B C 1
ATOM 2802 O O . ALA B 1 11 ? -4.973 -20.672 41.812 1 19.25 11 ALA B O 1
ATOM 2803 N N . ALA B 1 12 ? -3.217 -20.562 40.594 1 16.97 12 ALA B N 1
ATOM 2804 C CA . ALA B 1 12 ? -2.605 -19.672 41.562 1 16.97 12 ALA B CA 1
ATOM 2805 C C . ALA B 1 12 ? -3.279 -18.297 41.562 1 16.97 12 ALA B C 1
ATOM 2807 O O . ALA B 1 12 ? -3.545 -17.75 40.469 1 16.97 12 ALA B O 1
ATOM 2808 N N . ALA B 1 13 ? -3.955 -17.797 42.688 1 18.58 13 ALA B N 1
ATOM 2809 C CA . ALA B 1 13 ? -4.719 -16.703 43.281 1 18.58 13 ALA B CA 1
ATOM 2810 C C . ALA B 1 13 ? -3.943 -15.391 43.25 1 18.58 13 ALA B C 1
ATOM 2812 O O . ALA B 1 13 ? -2.871 -15.273 43.844 1 18.58 13 ALA B O 1
ATOM 2813 N N . VAL B 1 14 ? -3.893 -14.625 42.125 1 18.16 14 VAL B N 1
ATOM 2814 C CA . VAL B 1 14 ? -3.152 -13.383 41.969 1 18.16 14 VAL B CA 1
ATOM 2815 C C . VAL B 1 14 ? -3.6 -12.367 43 1 18.16 14 VAL B C 1
ATOM 2817 O O . VAL B 1 14 ? -4.773 -11.992 43.062 1 18.16 14 VAL B O 1
ATOM 2820 N N . VAL B 1 15 ? -2.953 -12.203 44.156 1 17.95 15 VAL B N 1
ATOM 2821 C CA . VAL B 1 15 ? -3.08 -11.445 45.406 1 17.95 15 VAL B CA 1
ATOM 2822 C C . VAL B 1 15 ? -3.139 -9.953 45.094 1 17.95 15 VAL B C 1
ATOM 2824 O O . VAL B 1 15 ? -2.318 -9.438 44.312 1 17.95 15 VAL B O 1
ATOM 2827 N N . ALA B 1 16 ? -4.301 -9.266 45.25 1 20.89 16 ALA B N 1
ATOM 2828 C CA . ALA B 1 16 ? -4.812 -7.898 45.219 1 20.89 16 ALA B CA 1
ATOM 2829 C C . ALA B 1 16 ? -4.012 -7.004 46.156 1 20.89 16 ALA B C 1
ATOM 2831 O O . ALA B 1 16 ? -4.051 -7.188 47.375 1 20.89 16 ALA B O 1
ATOM 2832 N N . PRO B 1 17 ? -2.803 -6.469 45.844 1 16.52 17 PRO B N 1
ATOM 2833 C CA . PRO B 1 17 ? -2.115 -5.812 46.938 1 16.52 17 PRO B CA 1
ATOM 2834 C C . PRO B 1 17 ? -2.867 -4.586 47.469 1 16.52 17 PRO B C 1
ATOM 2836 O O . PRO B 1 17 ? -3.518 -3.883 46.688 1 16.52 17 PRO B O 1
ATOM 2839 N N . ARG B 1 18 ? -3.342 -4.574 48.656 1 19.88 18 ARG B N 1
ATOM 2840 C CA . ARG B 1 18 ? -3.977 -3.676 49.625 1 19.88 18 ARG B CA 1
ATOM 2841 C C . ARG B 1 18 ? -3.119 -2.438 49.875 1 19.88 18 ARG B C 1
ATOM 2843 O O . ARG B 1 18 ? -2.047 -2.525 50.469 1 19.88 18 ARG B O 1
ATOM 2850 N N . GLY B 1 19 ? -2.861 -1.618 48.812 1 16.27 19 GLY B N 1
ATOM 2851 C CA . GLY B 1 19 ? -1.992 -0.499 49.125 1 16.27 19 GLY B CA 1
ATOM 2852 C C . GLY B 1 19 ? -2.479 0.31 50.312 1 16.27 19 GLY B C 1
ATOM 2853 O O . GLY B 1 19 ? -3.682 0.388 50.594 1 16.27 19 GLY B O 1
ATOM 2854 N N . PHE B 1 20 ? -1.57 0.749 51.219 1 16.41 20 PHE B N 1
ATOM 2855 C CA . PHE B 1 20 ? -1.38 1.217 52.594 1 16.41 20 PHE B CA 1
ATOM 2856 C C . PHE B 1 20 ? -2.043 2.574 52.812 1 16.41 20 PHE B C 1
ATOM 2858 O O . PHE B 1 20 ? -2.424 3.236 51.844 1 16.41 20 PHE B O 1
ATOM 2865 N N . GLY B 1 21 ? -1.346 3.488 53.5 1 15.81 21 GLY B N 1
ATOM 2866 C CA . GLY B 1 21 ? -1.392 4.082 54.812 1 15.81 21 GLY B CA 1
ATOM 2867 C C . GLY B 1 21 ? -1.952 5.492 54.812 1 15.81 21 GLY B C 1
ATOM 2868 O O . GLY B 1 21 ? -3.037 5.73 55.344 1 15.81 21 GLY B O 1
ATOM 2869 N N . ARG B 1 22 ? -1.092 6.602 55 1 15.52 22 ARG B N 1
ATOM 2870 C CA . ARG B 1 22 ? -1.136 7.496 56.156 1 15.52 22 ARG B CA 1
ATOM 2871 C C . ARG B 1 22 ? -2.031 8.695 55.875 1 15.52 22 ARG B C 1
ATOM 2873 O O . ARG B 1 22 ? -2.258 9.062 54.719 1 15.52 22 ARG B O 1
ATOM 2880 N N . ARG B 1 23 ? -2.266 9.523 56.938 1 16.67 23 ARG B N 1
ATOM 2881 C CA . ARG B 1 23 ? -3.117 10.375 57.75 1 16.67 23 ARG B CA 1
ATOM 2882 C C . ARG B 1 23 ? -2.916 11.844 57.406 1 16.67 23 ARG B C 1
ATOM 2884 O O . ARG B 1 23 ? -3.482 12.727 58.062 1 16.67 23 ARG B O 1
ATOM 2891 N N . ARG B 1 24 ? -2.074 12.273 56.375 1 15.69 24 ARG B N 1
ATOM 2892 C CA . ARG B 1 24 ? -1.528 13.547 56.844 1 15.69 24 ARG B CA 1
ATOM 2893 C C . ARG B 1 24 ? -2.633 14.578 57.031 1 15.69 24 ARG B C 1
ATOM 2895 O O . ARG B 1 24 ? -3.57 14.648 56.219 1 15.69 24 ARG B O 1
ATOM 2902 N N . ARG B 1 25 ? -2.445 15.539 58.062 1 15.64 25 ARG B N 1
ATOM 2903 C CA . ARG B 1 25 ? -3.141 16.359 59.031 1 15.64 25 ARG B CA 1
ATOM 2904 C C . ARG B 1 25 ? -3.727 17.609 58.375 1 15.64 25 ARG B C 1
ATOM 2906 O O . ARG B 1 25 ? -4.906 17.922 58.562 1 15.64 25 ARG B O 1
ATOM 2913 N N . LEU B 1 26 ? -2.773 18.656 58 1 15.56 26 LEU B N 1
ATOM 2914 C CA . LEU B 1 26 ? -2.768 19.797 58.906 1 15.56 26 LEU B CA 1
ATOM 2915 C C . LEU B 1 26 ? -3.826 20.812 58.5 1 15.56 26 LEU B C 1
ATOM 2917 O O . LEU B 1 26 ? -4.391 20.734 57.406 1 15.56 26 LEU B O 1
ATOM 2921 N N . VAL B 1 27 ? -3.332 22.125 58.094 1 16.06 27 VAL B N 1
ATOM 2922 C CA . VAL B 1 27 ? -3.475 23.312 58.906 1 16.06 27 VAL B CA 1
ATOM 2923 C C . VAL B 1 27 ? -4.676 24.125 58.438 1 16.06 27 VAL B C 1
ATOM 2925 O O . VAL B 1 27 ? -5.066 24.047 57.281 1 16.06 27 VAL B O 1
ATOM 2928 N N . PRO B 1 28 ? -5.16 25.078 59.25 1 17.55 28 PRO B N 1
ATOM 2929 C CA . PRO B 1 28 ? -6.375 25.766 59.688 1 17.55 28 PRO B CA 1
ATOM 2930 C C . PRO B 1 28 ? -6.695 27.016 58.875 1 17.55 28 PRO B C 1
ATOM 2932 O O . PRO B 1 28 ? -7.625 27.75 59.188 1 17.55 28 PRO B O 1
ATOM 2935 N N . CYS B 1 29 ? -6.465 27.031 57.562 1 16.45 29 CYS B N 1
ATOM 2936 C CA . CYS B 1 29 ? -6.352 28.422 57.156 1 16.45 29 CYS B CA 1
ATOM 2937 C C . CYS B 1 29 ? -7.59 29.219 57.562 1 16.45 29 CYS B C 1
ATOM 2939 O O . CYS B 1 29 ? -8.703 28.875 57.156 1 16.45 29 CYS B O 1
ATOM 2941 N N . PHE B 1 30 ? -7.387 30.203 58.375 1 15.41 30 PHE B N 1
ATOM 2942 C CA . PHE B 1 30 ? -8.195 31.062 59.219 1 15.41 30 PHE B CA 1
ATOM 2943 C C . PHE B 1 30 ? -9.039 32.031 58.406 1 15.41 30 PHE B C 1
ATOM 2945 O O . PHE B 1 30 ? -10.242 32.156 58.625 1 15.41 30 PHE B O 1
ATOM 2952 N N . ALA B 1 31 ? -8.406 33.094 57.719 1 15.4 31 ALA B N 1
ATOM 2953 C CA . ALA B 1 31 ? -8.68 34.406 58.344 1 15.4 31 ALA B CA 1
ATOM 2954 C C . ALA B 1 31 ? -10.047 34.938 57.906 1 15.4 31 ALA B C 1
ATOM 2956 O O . ALA B 1 31 ? -10.625 34.469 56.938 1 15.4 31 ALA B O 1
ATOM 2957 N N . ALA B 1 32 ? -9.977 36.312 57.469 1 15.6 32 ALA B N 1
ATOM 2958 C CA . ALA B 1 32 ? -10.523 37.5 58.125 1 15.6 32 ALA B CA 1
ATOM 2959 C C . ALA B 1 32 ? -11.906 37.844 57.594 1 15.6 32 ALA B C 1
ATOM 2961 O O . ALA B 1 32 ? -12.281 37.406 56.5 1 15.6 32 ALA B O 1
ATOM 2962 N N . PRO B 1 33 ? -12.266 39.062 57.938 1 16.27 33 PRO B N 1
ATOM 2963 C CA . PRO B 1 33 ? -13.445 39.688 58.531 1 16.27 33 PRO B CA 1
ATOM 2964 C C . PRO B 1 33 ? -14.484 40.125 57.5 1 16.27 33 PRO B C 1
ATOM 2966 O O . PRO B 1 33 ? -14.195 40.156 56.312 1 16.27 33 PRO B O 1
ATOM 2969 N N . ALA B 1 34 ? -15.469 40.844 57.969 1 16.84 34 ALA B N 1
ATOM 2970 C CA . ALA B 1 34 ? -16.922 41 58 1 16.84 34 ALA B CA 1
ATOM 2971 C C . ALA B 1 34 ? -17.375 42.094 57.031 1 16.84 34 ALA B C 1
ATOM 2973 O O . ALA B 1 34 ? -18.469 42 56.469 1 16.84 34 ALA B O 1
ATOM 2974 N N . ARG B 1 35 ? -16.516 43.219 56.844 1 15.64 35 ARG B N 1
ATOM 2975 C CA . ARG B 1 35 ? -17.328 44.344 57.281 1 15.64 35 ARG B CA 1
ATOM 2976 C C . ARG B 1 35 ? -18.422 44.688 56.281 1 15.64 35 ARG B C 1
ATOM 2978 O O . ARG B 1 35 ? -18.406 44.188 55.156 1 15.64 35 ARG B O 1
ATOM 2985 N N . GLY B 1 36 ? -18.5 46.031 55.938 1 15.54 36 GLY B N 1
ATOM 2986 C CA . GLY B 1 36 ? -19.516 47 56.312 1 15.54 36 GLY B CA 1
ATOM 2987 C C . GLY B 1 36 ? -20.516 47.25 55.188 1 15.54 36 GLY B C 1
ATOM 2988 O O . GLY B 1 36 ? -21.656 46.781 55.25 1 15.54 36 GLY B O 1
ATOM 2989 N N . ALA B 1 37 ? -20.344 48.469 54.406 1 16.95 37 ALA B N 1
ATOM 2990 C CA . ALA B 1 37 ? -21.156 49.688 54.5 1 16.95 37 ALA B CA 1
ATOM 2991 C C . ALA B 1 37 ? -22.203 49.719 53.375 1 16.95 37 ALA B C 1
ATOM 2993 O O . ALA B 1 37 ? -22.047 49.031 52.375 1 16.95 37 ALA B O 1
ATOM 2994 N N . SER B 1 38 ? -23.109 50.656 53.531 1 16.62 38 SER B N 1
ATOM 2995 C CA . SER B 1 38 ? -24.531 51 53.438 1 16.62 38 SER B CA 1
ATOM 2996 C C . SER B 1 38 ? -24.953 51.312 52 1 16.62 38 SER B C 1
ATOM 2998 O O . SER B 1 38 ? -25.812 50.625 51.469 1 16.62 38 SER B O 1
ATOM 3000 N N . GLY B 1 39 ? -25.453 52.531 51.812 1 17.12 39 GLY B N 1
ATOM 3001 C CA . GLY B 1 39 ? -26.781 53.062 51.5 1 17.12 39 GLY B CA 1
ATOM 3002 C C . GLY B 1 39 ? -26.938 53.562 50.094 1 17.12 39 GLY B C 1
ATOM 3003 O O . GLY B 1 39 ? -27.953 54.156 49.75 1 17.12 39 GLY B O 1
ATOM 3004 N N . VAL B 1 40 ? -26.094 53.156 49.156 1 16.8 40 VAL B N 1
ATOM 3005 C CA . VAL B 1 40 ? -25.984 54.219 48.156 1 16.8 40 VAL B CA 1
ATOM 3006 C C . VAL B 1 40 ? -27.328 54.438 47.469 1 16.8 40 VAL B C 1
ATOM 3008 O O . VAL B 1 40 ? -27.875 53.5 46.875 1 16.8 40 VAL B O 1
ATOM 3011 N N . THR B 1 41 ? -27.984 55.531 47.812 1 17.91 41 THR B N 1
ATOM 3012 C CA . THR B 1 41 ? -29.312 56.062 47.562 1 17.91 41 THR B CA 1
ATOM 3013 C C . THR B 1 41 ? -29.516 56.375 46.094 1 17.91 41 THR B C 1
ATOM 3015 O O . THR B 1 41 ? -30.641 56.281 45.594 1 17.91 41 THR B O 1
ATOM 3018 N N . ALA B 1 42 ? -28.484 56.781 45.281 1 18.05 42 ALA B N 1
ATOM 3019 C CA . ALA B 1 42 ? -28.797 58.062 44.625 1 18.05 42 ALA B CA 1
ATOM 3020 C C . ALA B 1 42 ? -29.875 57.906 43.562 1 18.05 42 ALA B C 1
ATOM 3022 O O . ALA B 1 42 ? -30.031 56.812 43 1 18.05 42 ALA B O 1
ATOM 3023 N N . SER B 1 43 ? -30.531 59.031 43.188 1 18.64 43 SER B N 1
ATOM 3024 C CA . SER B 1 43 ? -31.75 59.688 42.781 1 18.64 43 SER B CA 1
ATOM 3025 C C . SER B 1 43 ? -31.938 59.625 41.281 1 18.64 43 SER B C 1
ATOM 3027 O O . SER B 1 43 ? -32.906 60.188 40.75 1 18.64 43 SER B O 1
ATOM 3029 N N . ALA B 1 44 ? -31.172 58.875 40.5 1 17.95 44 ALA B N 1
ATOM 3030 C CA . ALA B 1 44 ? -31.047 59.625 39.25 1 17.95 44 ALA B CA 1
ATOM 3031 C C . ALA B 1 44 ? -32.406 59.719 38.531 1 17.95 44 ALA B C 1
ATOM 3033 O O . ALA B 1 44 ? -33.188 58.781 38.562 1 17.95 44 ALA B O 1
ATOM 3034 N N . SER B 1 45 ? -32.625 60.969 38.094 1 19.56 45 SER B N 1
ATOM 3035 C CA . SER B 1 45 ? -33.688 61.75 37.469 1 19.56 45 SER B CA 1
ATOM 3036 C C . SER B 1 45 ? -34.125 61.156 36.125 1 19.56 45 SER B C 1
ATOM 3038 O O . SER B 1 45 ? -33.312 60.594 35.406 1 19.56 45 SER B O 1
ATOM 3040 N N . GLY B 1 46 ? -35.438 60.969 35.906 1 19.28 46 GLY B N 1
ATOM 3041 C CA . GLY B 1 46 ? -36.406 60.344 35 1 19.28 46 GLY B CA 1
ATOM 3042 C C . GLY B 1 46 ? -36.406 60.938 33.594 1 19.28 46 GLY B C 1
ATOM 3043 O O . GLY B 1 46 ? -37.312 60.688 32.812 1 19.28 46 GLY B O 1
ATOM 3044 N N . LYS B 1 47 ? -35.312 61.75 33.219 1 20.89 47 LYS B N 1
ATOM 3045 C CA . LYS B 1 47 ? -35.812 62.656 32.219 1 20.89 47 LYS B CA 1
ATOM 3046 C C . LYS B 1 47 ? -36.344 61.875 31 1 20.89 47 LYS B C 1
ATOM 3048 O O . LYS B 1 47 ? -35.844 60.812 30.656 1 20.89 47 LYS B O 1
ATOM 3053 N N . MET B 1 48 ? -37.5 62.281 30.5 1 21.45 48 MET B N 1
ATOM 3054 C CA . MET B 1 48 ? -38.594 61.938 29.594 1 21.45 48 MET B CA 1
ATOM 3055 C C . MET B 1 48 ? -38.125 61.969 28.141 1 21.45 48 MET B C 1
ATOM 3057 O O . MET B 1 48 ? -38.875 61.625 27.234 1 21.45 48 MET B O 1
ATOM 3061 N N . LEU B 1 49 ? -36.719 61.719 27.812 1 20.14 49 LEU B N 1
ATOM 3062 C CA . LEU B 1 49 ? -36.5 62.406 26.531 1 20.14 49 LEU B CA 1
ATOM 3063 C C . LEU B 1 49 ? -37.438 61.875 25.453 1 20.14 49 LEU B C 1
ATOM 3065 O O . LEU B 1 49 ? -37.844 60.719 25.516 1 20.14 49 LEU B O 1
ATOM 3069 N N . PRO B 1 50 ? -37.719 62.75 24.391 1 23.66 50 PRO B N 1
ATOM 3070 C CA . PRO B 1 50 ? -38.719 62.969 23.344 1 23.66 50 PRO B CA 1
ATOM 3071 C C . PRO B 1 50 ? -38.625 61.938 22.219 1 23.66 50 PRO B C 1
ATOM 3073 O O . PRO B 1 50 ? -37.594 61.281 22.078 1 23.66 50 PRO B O 1
ATOM 3076 N N . ARG B 1 51 ? -39.656 61.844 21.391 1 24.81 51 ARG B N 1
ATOM 3077 C CA . ARG B 1 51 ? -40.312 61.062 20.344 1 24.81 51 ARG B CA 1
ATOM 3078 C C . ARG B 1 51 ? -39.469 61.062 19.062 1 24.81 51 ARG B C 1
ATOM 3080 O O . ARG B 1 51 ? -39.438 62.062 18.344 1 24.81 51 ARG B O 1
ATOM 3087 N N . SER B 1 52 ? -38.125 60.531 19.047 1 21.03 52 SER B N 1
ATOM 3088 C CA . SER B 1 52 ? -37.344 60.781 17.828 1 21.03 52 SER B CA 1
ATOM 3089 C C . SER B 1 52 ? -38.062 60.156 16.609 1 21.03 52 SER B C 1
ATOM 3091 O O . SER B 1 52 ? -38.625 59.094 16.719 1 21.03 52 SER B O 1
ATOM 3093 N N . ALA B 1 53 ? -38.406 60.969 15.539 1 26.22 53 ALA B N 1
ATOM 3094 C CA . ALA B 1 53 ? -38.938 60.875 14.18 1 26.22 53 ALA B CA 1
ATOM 3095 C C . ALA B 1 53 ? -38.094 59.938 13.328 1 26.22 53 ALA B C 1
ATOM 3097 O O . ALA B 1 53 ? -36.906 60.188 13.109 1 26.22 53 ALA B O 1
ATOM 3098 N N . LEU B 1 54 ? -38.312 58.625 13.312 1 22.22 54 LEU B N 1
ATOM 3099 C CA . LEU B 1 54 ? -37.594 57.562 12.594 1 22.22 54 LEU B CA 1
ATOM 3100 C C . LEU B 1 54 ? -37.562 57.875 11.094 1 22.22 54 LEU B C 1
ATOM 3102 O O . LEU B 1 54 ? -38.625 57.969 10.461 1 22.22 54 LEU B O 1
ATOM 3106 N N . HIS B 1 55 ? -36.625 58.781 10.641 1 24.53 55 HIS B N 1
ATOM 3107 C CA . HIS B 1 55 ? -36.438 58.969 9.211 1 24.53 55 HIS B CA 1
ATOM 3108 C C . HIS B 1 55 ? -36.062 57.656 8.523 1 24.53 55 HIS B C 1
ATOM 3110 O O . HIS B 1 55 ? -35.344 56.844 9.078 1 24.53 55 HIS B O 1
ATOM 3116 N N . ALA B 1 56 ? -36.844 57.219 7.488 1 26.16 56 ALA B N 1
ATOM 3117 C CA . ALA B 1 56 ? -36.781 56.062 6.613 1 26.16 56 ALA B CA 1
ATOM 3118 C C . ALA B 1 56 ? -35.469 56.031 5.84 1 26.16 56 ALA B C 1
ATOM 3120 O O . ALA B 1 56 ? -35.219 56.875 4.988 1 26.16 56 ALA B O 1
ATOM 3121 N N . SER B 1 57 ? -34.344 55.594 6.453 1 27 57 SER B N 1
ATOM 3122 C CA . SER B 1 57 ? -33.094 55.531 5.668 1 27 57 SER B CA 1
ATOM 3123 C C . SER B 1 57 ? -33.25 54.531 4.512 1 27 57 SER B C 1
ATOM 3125 O O . SER B 1 57 ? -33.719 53.438 4.699 1 27 57 SER B O 1
ATOM 3127 N N . ALA B 1 58 ? -33.312 55 3.236 1 32.47 58 ALA B N 1
ATOM 3128 C CA . ALA B 1 58 ? -33.188 54.344 1.935 1 32.47 58 ALA B CA 1
ATOM 3129 C C . ALA B 1 58 ? -31.984 53.406 1.878 1 32.47 58 ALA B C 1
ATOM 3131 O O . ALA B 1 58 ? -30.844 53.875 1.988 1 32.47 58 ALA B O 1
ATOM 3132 N N . SER B 1 59 ? -32.125 52.156 2.219 1 30.45 59 SER B N 1
ATOM 3133 C CA . SER B 1 59 ? -31.078 51.156 2.125 1 30.45 59 SER B CA 1
ATOM 3134 C C . SER B 1 59 ? -30.578 51 0.693 1 30.45 59 SER B C 1
ATOM 3136 O O . SER B 1 59 ? -31.344 50.656 -0.209 1 30.45 59 SER B O 1
ATOM 3138 N N . THR B 1 60 ? -29.641 51.812 0.23 1 35.25 60 THR B N 1
ATOM 3139 C CA . THR B 1 60 ? -28.938 51.625 -1.033 1 35.25 60 THR B CA 1
ATOM 3140 C C . THR B 1 60 ? -28.375 50.219 -1.125 1 35.25 60 THR B C 1
ATOM 3142 O O . THR B 1 60 ? -27.672 49.75 -0.219 1 35.25 60 THR B O 1
ATOM 3145 N N . THR B 1 61 ? -29 49.406 -1.868 1 37.66 61 THR B N 1
ATOM 3146 C CA . THR B 1 61 ? -28.516 48.094 -2.264 1 37.66 61 THR B CA 1
ATOM 3147 C C . THR B 1 61 ? -27.094 48.156 -2.799 1 37.66 61 THR B C 1
ATOM 3149 O O . THR B 1 61 ? -26.859 48.688 -3.891 1 37.66 61 THR B O 1
ATOM 3152 N N . GLY B 1 62 ? -26.156 48.562 -2.029 1 33.09 62 GLY B N 1
ATOM 3153 C CA . GLY B 1 62 ? -24.766 48.625 -2.439 1 33.09 62 GLY B CA 1
ATOM 3154 C C . GLY B 1 62 ? -24.297 47.312 -3.078 1 33.09 62 GLY B C 1
ATOM 3155 O O . GLY B 1 62 ? -24.734 46.219 -2.693 1 33.09 62 GLY B O 1
ATOM 3156 N N . ALA B 1 63 ? -23.797 47.344 -4.363 1 42.53 63 ALA B N 1
ATOM 3157 C CA . ALA B 1 63 ? -23.062 46.312 -5.098 1 42.53 63 ALA B CA 1
ATOM 3158 C C . ALA B 1 63 ? -22.125 45.531 -4.176 1 42.53 63 ALA B C 1
ATOM 3160 O O . ALA B 1 63 ? -21.438 46.125 -3.34 1 42.53 63 ALA B O 1
ATOM 3161 N N . PRO B 1 64 ? -22.531 44.25 -4.023 1 46.03 64 PRO B N 1
ATOM 3162 C CA . PRO B 1 64 ? -21.562 43.562 -3.162 1 46.03 64 PRO B CA 1
ATOM 3163 C C . PRO B 1 64 ? -20.141 44.094 -3.342 1 46.03 64 PRO B C 1
ATOM 3165 O O . PRO B 1 64 ? -19.781 44.562 -4.43 1 46.03 64 PRO B O 1
ATOM 3168 N N . ASP B 1 65 ? -19.469 44.5 -2.357 1 49.53 65 ASP B N 1
ATOM 3169 C CA . ASP B 1 65 ? -18.109 45.031 -2.359 1 49.53 65 ASP B CA 1
ATOM 3170 C C . ASP B 1 65 ? -17.172 44.094 -3.107 1 49.53 65 ASP B C 1
ATOM 3172 O O . ASP B 1 65 ? -17.312 42.875 -3.041 1 49.53 65 ASP B O 1
ATOM 3176 N N . SER B 1 66 ? -16.391 44.5 -4.219 1 59.16 66 SER B N 1
ATOM 3177 C CA . SER B 1 66 ? -15.344 43.906 -5.047 1 59.16 66 SER B CA 1
ATOM 3178 C C . SER B 1 66 ? -14.469 42.969 -4.238 1 59.16 66 SER B C 1
ATOM 3180 O O . SER B 1 66 ? -14.023 41.938 -4.75 1 59.16 66 SER B O 1
ATOM 3182 N N . ASP B 1 67 ? -14.375 43.188 -2.99 1 56.19 67 ASP B N 1
ATOM 3183 C CA . ASP B 1 67 ? -13.523 42.375 -2.133 1 56.19 67 ASP B CA 1
ATOM 3184 C C . ASP B 1 67 ? -14.195 41.031 -1.794 1 56.19 67 ASP B C 1
ATOM 3186 O O . ASP B 1 67 ? -13.539 40 -1.728 1 56.19 67 ASP B O 1
ATOM 3190 N N . GLU B 1 68 ? -15.508 41.094 -1.617 1 55.56 68 GLU B N 1
ATOM 3191 C CA . GLU B 1 68 ? -16.219 39.844 -1.303 1 55.56 68 GLU B CA 1
ATOM 3192 C C . GLU B 1 68 ? -16.266 38.938 -2.514 1 55.56 68 GLU B C 1
ATOM 3194 O O . GLU B 1 68 ? -16.141 37.719 -2.377 1 55.56 68 GLU B O 1
ATOM 3199 N N . ALA B 1 69 ? -16.516 39.656 -3.643 1 55.78 69 ALA B N 1
ATOM 3200 C CA . ALA B 1 69 ? -16.531 38.875 -4.875 1 55.78 69 ALA B CA 1
ATOM 3201 C C . ALA B 1 69 ? -15.156 38.25 -5.145 1 55.78 69 ALA B C 1
ATOM 3203 O O . ALA B 1 69 ? -15.055 37.094 -5.559 1 55.78 69 ALA B O 1
ATOM 3204 N N . ALA B 1 70 ? -14.125 38.938 -4.785 1 51 70 ALA B N 1
ATOM 3205 C CA . ALA B 1 70 ? -12.766 38.438 -4.941 1 51 70 ALA B CA 1
ATOM 3206 C C . ALA B 1 70 ? -12.469 37.312 -3.938 1 51 70 ALA B C 1
ATOM 3208 O O . ALA B 1 70 ? -11.852 36.312 -4.285 1 51 70 ALA B O 1
ATOM 3209 N N . ALA B 1 71 ? -12.969 37.469 -2.768 1 54.44 71 ALA B N 1
ATOM 3210 C CA . ALA B 1 71 ? -12.789 36.438 -1.745 1 54.44 71 ALA B CA 1
ATOM 3211 C C . ALA B 1 71 ? -13.516 35.156 -2.127 1 54.44 71 ALA B C 1
ATOM 3213 O O . ALA B 1 71 ? -12.992 34.062 -1.931 1 54.44 71 ALA B O 1
ATOM 3214 N N . PHE B 1 72 ? -14.664 35.281 -2.703 1 51.06 72 PHE B N 1
ATOM 3215 C CA . PHE B 1 72 ? -15.445 34.125 -3.143 1 51.06 72 PHE B CA 1
ATOM 3216 C C . PHE B 1 72 ? -14.766 33.406 -4.301 1 51.06 72 PHE B C 1
ATOM 3218 O O . PHE B 1 72 ? -14.711 32.188 -4.336 1 51.06 72 PHE B O 1
ATOM 3225 N N . LEU B 1 73 ? -14.203 34.125 -5.234 1 50.66 73 LEU B N 1
ATOM 3226 C CA . LEU B 1 73 ? -13.516 33.531 -6.375 1 50.66 73 LEU B CA 1
ATOM 3227 C C . LEU B 1 73 ? -12.25 32.781 -5.93 1 50.66 73 LEU B C 1
ATOM 3229 O O . LEU B 1 73 ? -11.93 31.719 -6.449 1 50.66 73 LEU B O 1
ATOM 3233 N N . VAL B 1 74 ? -11.602 33.406 -5 1 53.81 74 VAL B N 1
ATOM 3234 C CA . VAL B 1 74 ? -10.398 32.75 -4.469 1 53.81 74 VAL B CA 1
ATOM 3235 C C . VAL B 1 74 ? -10.781 31.469 -3.736 1 53.81 74 VAL B C 1
ATOM 3237 O O . VAL B 1 74 ? -10.125 30.438 -3.893 1 53.81 74 VAL B O 1
ATOM 3240 N N . GLN B 1 75 ? -11.883 31.594 -3.018 1 55.38 75 GLN B N 1
ATOM 3241 C CA . GLN B 1 75 ? -12.344 30.406 -2.301 1 55.38 75 GLN B CA 1
ATOM 3242 C C . GLN B 1 75 ? -12.758 29.297 -3.27 1 55.38 75 GLN B C 1
ATOM 3244 O O . GLN B 1 75 ? -12.438 28.125 -3.057 1 55.38 75 GLN B O 1
ATOM 3249 N N . GLU B 1 76 ? -13.516 29.672 -4.219 1 55.88 76 GLU B N 1
ATOM 3250 C CA . GLU B 1 76 ? -13.922 28.688 -5.227 1 55.88 76 GLU B CA 1
ATOM 3251 C C . GLU B 1 76 ? -12.711 28.062 -5.906 1 55.88 76 GLU B C 1
ATOM 3253 O O . GLU B 1 76 ? -12.703 26.859 -6.176 1 55.88 76 GLU B O 1
ATOM 3258 N N . SER B 1 77 ? -11.781 28.906 -6.09 1 59.62 77 SER B N 1
ATOM 3259 C CA . SER B 1 77 ? -10.57 28.422 -6.742 1 59.62 77 SER B CA 1
ATOM 3260 C C . SER B 1 77 ? -9.805 27.453 -5.844 1 59.62 77 SER B C 1
ATOM 3262 O O . SER B 1 77 ? -9.258 26.453 -6.32 1 59.62 77 SER B O 1
ATOM 3264 N N . LEU B 1 78 ? -9.953 27.781 -4.57 1 60.41 78 LEU B N 1
ATOM 3265 C CA . LEU B 1 78 ? -9.227 26.922 -3.635 1 60.41 78 LEU B CA 1
ATOM 3266 C C . LEU B 1 78 ? -9.922 25.578 -3.477 1 60.41 78 LEU B C 1
ATOM 3268 O O . LEU B 1 78 ? -9.266 24.547 -3.408 1 60.41 78 LEU B O 1
ATOM 3272 N N . VAL B 1 79 ? -11.242 25.688 -3.41 1 60.06 79 VAL B N 1
ATOM 3273 C CA . VAL B 1 79 ? -12.016 24.453 -3.316 1 60.06 79 VAL B CA 1
ATOM 3274 C C . VAL B 1 79 ? -11.797 23.609 -4.566 1 60.06 79 VAL B C 1
ATOM 3276 O O . VAL B 1 79 ? -11.648 22.375 -4.477 1 60.06 79 VAL B O 1
ATOM 3279 N N . GLU B 1 80 ? -11.75 24.328 -5.609 1 61.28 80 GLU B N 1
ATOM 3280 C CA . GLU B 1 80 ? -11.484 23.609 -6.859 1 61.28 80 GLU B CA 1
ATOM 3281 C C . GLU B 1 80 ? -10.086 23 -6.859 1 61.28 80 GLU B C 1
ATOM 3283 O O . GLU B 1 80 ? -9.898 21.875 -7.336 1 61.28 80 GLU B O 1
ATOM 3288 N N . ALA B 1 81 ? -9.258 23.734 -6.324 1 59.44 81 ALA B N 1
ATOM 3289 C CA . ALA B 1 81 ? -7.887 23.234 -6.25 1 59.44 81 ALA B CA 1
ATOM 3290 C C . ALA B 1 81 ? -7.801 22 -5.355 1 59.44 81 ALA B C 1
ATOM 3292 O O . ALA B 1 81 ? -7.098 21.047 -5.672 1 59.44 81 ALA B O 1
ATOM 3293 N N . GLU B 1 82 ? -8.477 22.094 -4.266 1 66.44 82 GLU B N 1
ATOM 3294 C CA . GLU B 1 82 ? -8.555 20.953 -3.342 1 66.44 82 GLU B CA 1
ATOM 3295 C C . GLU B 1 82 ? -9.055 19.703 -4.047 1 66.44 82 GLU B C 1
ATOM 3297 O O . GLU B 1 82 ? -8.406 18.656 -4.012 1 66.44 82 GLU B O 1
ATOM 3302 N N . LEU B 1 83 ? -10.055 19.875 -4.656 1 68.25 83 LEU B N 1
ATOM 3303 C CA . LEU B 1 83 ? -10.781 18.734 -5.215 1 68.25 83 LEU B CA 1
ATOM 3304 C C . LEU B 1 83 ? -10.031 18.141 -6.406 1 68.25 83 LEU B C 1
ATOM 3306 O O . LEU B 1 83 ? -10.07 16.938 -6.633 1 68.25 83 LEU B O 1
ATOM 3310 N N . SER B 1 84 ? -9.266 18.953 -6.98 1 80.44 84 SER B N 1
ATOM 3311 C CA . SER B 1 84 ? -8.633 18.5 -8.211 1 80.44 84 SER B CA 1
ATOM 3312 C C . SER B 1 84 ? -7.43 17.609 -7.914 1 80.44 84 SER B C 1
ATOM 3314 O O . SER B 1 84 ? -6.945 16.891 -8.797 1 80.44 84 SER B O 1
ATOM 3316 N N . LYS B 1 85 ? -7.016 17.562 -6.688 1 92.31 85 LYS B N 1
ATOM 3317 C CA . LYS B 1 85 ? -5.828 16.781 -6.359 1 92.31 85 LYS B CA 1
ATOM 3318 C C . LYS B 1 85 ? -6.207 15.445 -5.734 1 92.31 85 LYS B C 1
ATOM 3320 O O . LYS B 1 85 ? -5.375 14.539 -5.645 1 92.31 85 LYS B O 1
ATOM 3325 N N . LEU B 1 86 ? -7.465 15.312 -5.324 1 95.44 86 LEU B N 1
ATOM 3326 C CA . LEU B 1 86 ? -7.902 14.086 -4.664 1 95.44 86 LEU B CA 1
ATOM 3327 C C . LEU B 1 86 ? -8.141 12.977 -5.68 1 95.44 86 LEU B C 1
ATOM 3329 O O . LEU B 1 86 ? -8.656 13.219 -6.77 1 95.44 86 LEU B O 1
ATOM 3333 N N . ALA B 1 87 ? -7.742 11.828 -5.375 1 97 87 ALA B N 1
ATOM 3334 C CA . ALA B 1 87 ? -7.906 10.641 -6.215 1 97 87 ALA B CA 1
ATOM 3335 C C . ALA B 1 87 ? -8.453 9.469 -5.406 1 97 87 ALA B C 1
ATOM 3337 O O . ALA B 1 87 ? -8.336 9.445 -4.18 1 97 87 ALA B O 1
ATOM 3338 N N . CYS B 1 88 ? -9.078 8.547 -6.117 1 96.06 88 CYS B N 1
ATOM 3339 C CA . CYS B 1 88 ? -9.578 7.324 -5.496 1 96.06 88 CYS B CA 1
ATOM 3340 C C . CYS B 1 88 ? -8.445 6.523 -4.875 1 96.06 88 CYS B C 1
ATOM 3342 O O . CYS B 1 88 ? -7.445 6.234 -5.543 1 96.06 88 CYS B O 1
ATOM 3344 N N . PRO B 1 89 ? -8.547 6.164 -3.613 1 96.38 89 PRO B N 1
ATOM 3345 C CA . PRO B 1 89 ? -7.469 5.395 -2.979 1 96.38 89 PRO B CA 1
ATOM 3346 C C . PRO B 1 89 ? -7.367 3.969 -3.518 1 96.38 89 PRO B C 1
ATOM 3348 O O . PRO B 1 89 ? -6.402 3.26 -3.217 1 96.38 89 PRO B O 1
ATOM 3351 N N . ILE B 1 90 ? -8.297 3.545 -4.289 1 94.69 90 ILE B N 1
ATOM 3352 C CA . ILE B 1 90 ? -8.281 2.219 -4.898 1 94.69 90 ILE B CA 1
ATOM 3353 C C . ILE B 1 90 ? -7.727 2.312 -6.316 1 94.69 90 ILE B C 1
ATOM 3355 O O . ILE B 1 90 ? -6.766 1.622 -6.664 1 94.69 90 ILE B O 1
ATOM 3359 N N . CYS B 1 91 ? -8.234 3.217 -7.121 1 93.44 91 CYS B N 1
ATOM 3360 C CA . CYS B 1 91 ? -7.969 3.256 -8.555 1 93.44 91 CYS B CA 1
ATOM 3361 C C . CYS B 1 91 ? -6.906 4.297 -8.891 1 93.44 91 CYS B C 1
ATOM 3363 O O . CYS B 1 91 ? -6.316 4.266 -9.969 1 93.44 91 CYS B O 1
ATOM 3365 N N . TYR B 1 92 ? -6.707 5.328 -8.07 1 94.25 92 TYR B N 1
ATOM 3366 C CA . TYR B 1 92 ? -5.727 6.406 -8.164 1 94.25 92 TYR B CA 1
ATOM 3367 C C . TYR B 1 92 ? -6.09 7.379 -9.281 1 94.25 92 TYR B C 1
ATOM 3369 O O . TYR B 1 92 ? -5.246 8.148 -9.742 1 94.25 92 TYR B O 1
ATOM 3377 N N . TYR B 1 93 ? -7.324 7.344 -9.773 1 92.69 93 TYR B N 1
ATOM 3378 C CA . TYR B 1 93 ? -7.828 8.344 -10.703 1 92.69 93 TYR B CA 1
ATOM 3379 C C . TYR B 1 93 ? -8.539 9.469 -9.961 1 92.69 93 TYR B C 1
ATOM 3381 O O . TYR B 1 93 ? -9.047 9.266 -8.859 1 92.69 93 TYR B O 1
ATOM 3389 N N . PRO B 1 94 ? -8.562 10.656 -10.57 1 93.94 94 PRO B N 1
ATOM 3390 C CA . PRO B 1 94 ? -9.195 11.797 -9.906 1 93.94 94 PRO B CA 1
ATOM 3391 C C . PRO B 1 94 ? -10.664 11.539 -9.555 1 93.94 94 PRO B C 1
ATOM 3393 O O . PRO B 1 94 ? -11.383 10.898 -10.336 1 93.94 94 PRO B O 1
ATOM 3396 N N . LEU B 1 95 ? -11.047 11.961 -8.406 1 93.88 95 LEU B N 1
ATOM 3397 C CA . LEU B 1 95 ? -12.438 11.867 -7.961 1 93.88 95 LEU B CA 1
ATOM 3398 C C . LEU B 1 95 ? -13.273 13.008 -8.531 1 93.88 95 LEU B C 1
ATOM 3400 O O . LEU B 1 95 ? -12.742 14.086 -8.812 1 93.88 95 LEU B O 1
ATOM 3404 N N . VAL B 1 96 ? -14.562 12.734 -8.742 1 89 96 VAL B N 1
ATOM 3405 C CA . VAL B 1 96 ? -15.461 13.75 -9.281 1 89 96 VAL B CA 1
ATOM 3406 C C . VAL B 1 96 ? -16.625 13.977 -8.312 1 89 96 VAL B C 1
ATOM 3408 O O . VAL B 1 96 ? -17 13.078 -7.57 1 89 96 VAL B O 1
ATOM 3411 N N . SER B 1 97 ? -17.109 15.25 -8.242 1 84.56 97 SER B N 1
ATOM 3412 C CA . SER B 1 97 ? -18.266 15.562 -7.398 1 84.56 97 SER B CA 1
ATOM 3413 C C . SER B 1 97 ? -19.516 14.852 -7.895 1 84.56 97 SER B C 1
ATOM 3415 O O . SER B 1 97 ? -19.734 14.734 -9.102 1 84.56 97 SER B O 1
ATOM 3417 N N . SER B 1 98 ? -20.141 14.055 -7.031 1 69.81 98 SER B N 1
ATOM 3418 C CA . SER B 1 98 ? -21.375 13.367 -7.395 1 69.81 98 SER B CA 1
ATOM 3419 C C . SER B 1 98 ? -22.531 14.352 -7.527 1 69.81 98 SER B C 1
ATOM 3421 O O . SER B 1 98 ? -23.703 13.961 -7.461 1 69.81 98 SER B O 1
ATOM 3423 N N . ILE B 1 99 ? -22.469 15.633 -7.57 1 56.41 99 ILE B N 1
ATOM 3424 C CA . ILE B 1 99 ? -23.625 16.516 -7.594 1 56.41 99 ILE B CA 1
ATOM 3425 C C . ILE B 1 99 ? -24.594 16.094 -8.695 1 56.41 99 ILE B C 1
ATOM 3427 O O . ILE B 1 99 ? -24.203 15.969 -9.859 1 56.41 99 ILE B O 1
ATOM 3431 N N . ASP B 1 100 ? -25.531 15.328 -8.422 1 48.44 100 ASP B N 1
ATOM 3432 C CA . ASP B 1 100 ? -26.75 15.523 -9.195 1 48.44 100 ASP B CA 1
ATOM 3433 C C . ASP B 1 100 ? -27.031 17.016 -9.391 1 48.44 100 ASP B C 1
ATOM 3435 O O . ASP B 1 100 ? -27.109 17.766 -8.422 1 48.44 100 ASP B O 1
ATOM 3439 N N . HIS B 1 101 ? -26.656 17.672 -10.508 1 42.44 101 HIS B N 1
ATOM 3440 C CA . HIS B 1 101 ? -26.984 19.016 -10.953 1 42.44 101 HIS B CA 1
ATOM 3441 C C . HIS B 1 101 ? -28.344 19.469 -10.406 1 42.44 101 HIS B C 1
ATOM 3443 O O . HIS B 1 101 ? -28.75 20.609 -10.609 1 42.44 101 HIS B O 1
ATOM 3449 N N . GLN B 1 102 ? -29.234 18.609 -10.102 1 40.78 102 GLN B N 1
ATOM 3450 C CA . GLN B 1 102 ? -30.531 19.25 -9.883 1 40.78 102 GLN B CA 1
ATOM 3451 C C . GLN B 1 102 ? -30.531 20.078 -8.602 1 40.78 102 GLN B C 1
ATOM 3453 O O . GLN B 1 102 ? -31.359 20.969 -8.43 1 40.78 102 GLN B O 1
ATOM 3458 N N . SER B 1 103 ? -30.422 19.578 -7.309 1 41.03 103 SER B N 1
ATOM 3459 C CA . SER B 1 103 ? -30.75 20.391 -6.141 1 41.03 103 SER B CA 1
ATOM 3460 C C . SER B 1 103 ? -29.531 21.156 -5.637 1 41.03 103 SER B C 1
ATOM 3462 O O . SER B 1 103 ? -28.391 20.719 -5.824 1 41.03 103 SER B O 1
ATOM 3464 N N . ALA B 1 104 ? -29.672 22.422 -5.246 1 39.03 104 ALA B N 1
ATOM 3465 C CA . ALA B 1 104 ? -28.75 23.422 -4.719 1 39.03 104 ALA B CA 1
ATOM 3466 C C . ALA B 1 104 ? -27.719 22.781 -3.797 1 39.03 104 ALA B C 1
ATOM 3468 O O . ALA B 1 104 ? -28.062 22 -2.906 1 39.03 104 ALA B O 1
ATOM 3469 N N . PRO B 1 105 ? -26.375 22.75 -4.156 1 40.59 105 PRO B N 1
ATOM 3470 C CA . PRO B 1 105 ? -25.344 22.203 -3.268 1 40.59 105 PRO B CA 1
ATOM 3471 C C . PRO B 1 105 ? -25.562 22.594 -1.807 1 40.59 105 PRO B C 1
ATOM 3473 O O . PRO B 1 105 ? -25.625 23.781 -1.478 1 40.59 105 PRO B O 1
ATOM 3476 N N . SER B 1 106 ? -26.438 22.094 -1.034 1 39.91 106 SER B N 1
ATOM 3477 C CA . SER B 1 106 ? -26.297 22.469 0.367 1 39.91 106 SER B CA 1
ATOM 3478 C C . SER B 1 106 ? -24.875 22.203 0.869 1 39.91 106 SER B C 1
ATOM 3480 O O . SER B 1 106 ? -24.25 21.203 0.479 1 39.91 106 SER B O 1
ATOM 3482 N N . LYS B 1 107 ? -24.109 23.25 1.389 1 45.56 107 LYS B N 1
ATOM 3483 C CA . LYS B 1 107 ? -22.75 23.391 1.878 1 45.56 107 LYS B CA 1
ATOM 3484 C C . LYS B 1 107 ? -22.234 22.094 2.506 1 45.56 107 LYS B C 1
ATOM 3486 O O . LYS B 1 107 ? -21.047 21.797 2.463 1 45.56 107 LYS B O 1
ATOM 3491 N N . SER B 1 108 ? -23.094 21.25 3.176 1 48.59 108 SER B N 1
ATOM 3492 C CA . SER B 1 108 ? -22.672 20.266 4.16 1 48.59 108 SER B CA 1
ATOM 3493 C C . SER B 1 108 ? -22.312 18.938 3.49 1 48.59 108 SER B C 1
ATOM 3495 O O . SER B 1 108 ? -21.438 18.219 3.977 1 48.59 108 SER B O 1
ATOM 3497 N N . ASP B 1 109 ? -22.984 18.328 2.408 1 57.22 109 ASP B N 1
ATOM 3498 C CA . ASP B 1 109 ? -22.875 16.906 2.092 1 57.22 109 ASP B CA 1
ATOM 3499 C C . ASP B 1 109 ? -22.078 16.688 0.802 1 57.22 109 ASP B C 1
ATOM 3501 O O . ASP B 1 109 ? -22.656 16.406 -0.248 1 57.22 109 ASP B O 1
ATOM 3505 N N . SER B 1 110 ? -20.781 17.172 0.768 1 77.44 110 SER B N 1
ATOM 3506 C CA . SER B 1 110 ? -20.016 16.922 -0.449 1 77.44 110 SER B CA 1
ATOM 3507 C C . SER B 1 110 ? -19.609 15.461 -0.568 1 77.44 110 SER B C 1
ATOM 3509 O O . SER B 1 110 ? -19.172 14.852 0.412 1 77.44 110 SER B O 1
ATOM 3511 N N . THR B 1 111 ? -20.094 14.875 -1.592 1 87.94 111 THR B N 1
ATOM 3512 C CA . THR B 1 111 ? -19.75 13.492 -1.911 1 87.94 111 THR B CA 1
ATOM 3513 C C . THR B 1 111 ? -18.938 13.414 -3.191 1 87.94 111 THR B C 1
ATOM 3515 O O . THR B 1 111 ? -19.172 14.172 -4.133 1 87.94 111 THR B O 1
ATOM 3518 N N . LEU B 1 112 ? -17.891 12.727 -3.084 1 92.06 112 LEU B N 1
ATOM 3519 C CA . LEU B 1 112 ? -17.078 12.43 -4.25 1 92.06 112 LEU B CA 1
ATOM 3520 C C . LEU B 1 112 ? -17.266 10.984 -4.703 1 92.06 112 LEU B C 1
ATOM 3522 O O . LEU B 1 112 ? -17.547 10.109 -3.883 1 92.06 112 LEU B O 1
AT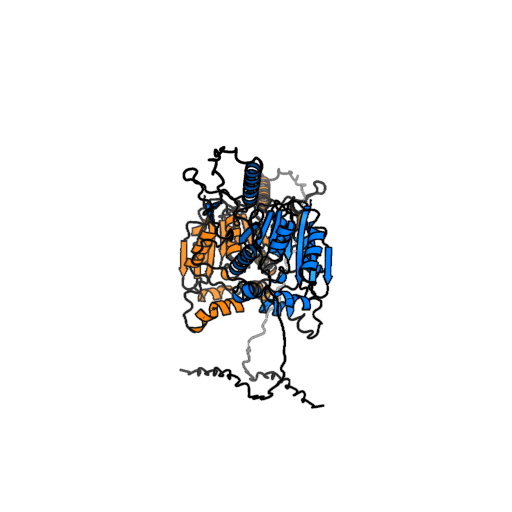OM 3526 N N . GLU B 1 113 ? -17.141 10.766 -5.984 1 92.19 113 GLU B N 1
ATOM 3527 C CA . GLU B 1 113 ? -17.312 9.422 -6.543 1 92.19 113 GLU B CA 1
ATOM 3528 C C . GLU B 1 113 ? -16.188 9.086 -7.508 1 92.19 113 GLU B C 1
ATOM 3530 O O . GLU B 1 113 ? -15.719 9.945 -8.266 1 92.19 113 GLU B O 1
ATOM 3535 N N . CYS B 1 114 ? -15.719 7.844 -7.418 1 92.44 114 CYS B N 1
ATOM 3536 C CA . CYS B 1 114 ? -14.766 7.355 -8.406 1 92.44 114 CYS B CA 1
ATOM 3537 C C . CYS B 1 114 ? -15.477 6.887 -9.672 1 92.44 114 CYS B C 1
ATOM 3539 O O . CYS B 1 114 ? -16.453 6.137 -9.594 1 92.44 114 CYS B O 1
ATOM 3541 N N . SER B 1 115 ? -14.969 7.238 -10.844 1 89.5 115 SER B N 1
ATOM 3542 C CA . SER B 1 115 ? -15.586 6.879 -12.117 1 89.5 115 SER B CA 1
ATOM 3543 C C . SER B 1 115 ? -15.258 5.441 -12.508 1 89.5 115 SER B C 1
ATOM 3545 O O . SER B 1 115 ? -15.891 4.875 -13.398 1 89.5 115 SER B O 1
ATOM 3547 N N . THR B 1 116 ? -14.328 4.836 -11.82 1 89.06 116 THR B N 1
ATOM 3548 C CA . THR B 1 116 ? -13.867 3.5 -12.18 1 89.06 116 THR B CA 1
ATOM 3549 C C . THR B 1 116 ? -14.508 2.445 -11.281 1 89.06 116 THR B C 1
ATOM 3551 O O . THR B 1 116 ? -15.289 1.618 -11.742 1 89.06 116 THR B O 1
ATOM 3554 N N . CYS B 1 117 ? -14.383 2.609 -10.023 1 88.19 117 CYS B N 1
ATOM 3555 C CA . CYS B 1 117 ? -14.906 1.585 -9.125 1 88.19 117 CYS B CA 1
ATOM 3556 C C . CYS B 1 117 ? -16.25 2.008 -8.547 1 88.19 117 CYS B C 1
ATOM 3558 O O . CYS B 1 117 ? -16.906 1.223 -7.863 1 88.19 117 CYS B O 1
ATOM 3560 N N . LYS B 1 118 ? -16.656 3.285 -8.703 1 87.88 118 LYS B N 1
ATOM 3561 C CA . LYS B 1 118 ? -17.969 3.84 -8.352 1 87.88 118 LYS B CA 1
ATOM 3562 C C . LYS B 1 118 ? -18.094 4.02 -6.844 1 87.88 118 LYS B C 1
ATOM 3564 O O . LYS B 1 118 ? -19.203 4.234 -6.336 1 87.88 118 LYS B O 1
ATOM 3569 N N . LYS B 1 119 ? -17.016 3.916 -6.156 1 90.62 119 LYS B N 1
ATOM 3570 C CA . LYS B 1 119 ? -17.062 4.117 -4.711 1 90.62 119 LYS B CA 1
ATOM 3571 C C . LYS B 1 119 ? -17.328 5.578 -4.371 1 90.62 119 LYS B C 1
ATOM 3573 O O . LYS B 1 119 ? -16.828 6.484 -5.035 1 90.62 119 LYS B O 1
ATOM 3578 N N . LEU B 1 120 ? -18.078 5.73 -3.285 1 91.69 120 LEU B N 1
ATOM 3579 C CA . LEU B 1 120 ? -18.453 7.062 -2.818 1 91.69 120 LEU B CA 1
ATOM 3580 C C . LEU B 1 120 ? -17.656 7.438 -1.572 1 91.69 120 LEU B C 1
ATOM 3582 O O . LEU B 1 120 ? -17.422 6.598 -0.699 1 91.69 120 LEU B O 1
ATOM 3586 N N . PHE B 1 121 ? -17.25 8.641 -1.524 1 93.31 121 PHE B N 1
ATOM 3587 C CA . PHE B 1 121 ? -16.562 9.211 -0.373 1 93.31 121 PHE B CA 1
ATOM 3588 C C . PHE B 1 121 ? -17.266 10.469 0.121 1 93.31 121 PHE B C 1
ATOM 3590 O O . PHE B 1 121 ? -17.734 11.273 -0.681 1 93.31 121 PHE B O 1
ATOM 3597 N N . SER B 1 122 ? -17.359 10.625 1.379 1 90.5 122 SER B N 1
ATOM 3598 C CA . SER B 1 122 ? -18.078 11.75 1.945 1 90.5 122 SER B CA 1
ATOM 3599 C C . SER B 1 122 ? -17.188 12.578 2.867 1 90.5 122 SER B C 1
ATOM 3601 O O . SER B 1 122 ? -16.156 12.102 3.324 1 90.5 122 SER B O 1
ATOM 3603 N N . LYS B 1 123 ? -17.609 13.812 3.041 1 89.56 123 LYS B N 1
ATOM 3604 C CA . LYS B 1 123 ? -16.922 14.734 3.941 1 89.56 123 LYS B CA 1
ATOM 3605 C C . LYS B 1 123 ? -17.844 15.188 5.07 1 89.56 123 LYS B C 1
ATOM 3607 O O . LYS B 1 123 ? -18.938 15.703 4.816 1 89.56 123 LYS B O 1
ATOM 3612 N N . ASP B 1 124 ? -17.438 15 6.234 1 87.81 124 ASP B N 1
ATOM 3613 C CA . ASP B 1 124 ? -17.984 15.672 7.402 1 87.81 124 ASP B CA 1
ATOM 3614 C C . ASP B 1 124 ? -16.984 16.656 8 1 87.81 124 ASP B C 1
ATOM 3616 O O . ASP B 1 124 ? -16.656 17.672 7.387 1 87.81 124 ASP B O 1
ATOM 3620 N N . ASP B 1 125 ? -16.312 16.234 9.039 1 88.06 125 ASP B N 1
ATOM 3621 C CA . ASP B 1 125 ? -15.242 17.047 9.602 1 88.06 125 ASP B CA 1
ATOM 3622 C C . ASP B 1 125 ? -13.953 16.906 8.797 1 88.06 125 ASP B C 1
ATOM 3624 O O . ASP B 1 125 ? -13.117 17.812 8.781 1 88.06 125 ASP B O 1
ATOM 3628 N N . TYR B 1 126 ? -13.922 15.898 8.148 1 93.12 126 TYR B N 1
ATOM 3629 C CA . TYR B 1 126 ? -12.805 15.57 7.281 1 93.12 126 TYR B CA 1
ATOM 3630 C C . TYR B 1 126 ? -13.25 14.664 6.137 1 93.12 126 TYR B C 1
ATOM 3632 O O . TYR B 1 126 ? -14.312 14.039 6.207 1 93.12 126 TYR B O 1
ATOM 3640 N N . TRP B 1 127 ? -12.477 14.664 5.02 1 94.19 127 TRP B N 1
ATOM 3641 C CA . TRP B 1 127 ? -12.672 13.641 3.996 1 94.19 127 TRP B CA 1
ATOM 3642 C C . TRP B 1 127 ? -12.195 12.281 4.488 1 94.19 127 TRP B C 1
ATOM 3644 O O . TRP B 1 127 ? -11.062 12.141 4.945 1 94.19 127 TRP B O 1
ATOM 3654 N N . ASP B 1 128 ? -13.047 11.32 4.473 1 94.88 128 ASP B N 1
ATOM 3655 C CA . ASP B 1 128 ? -12.586 9.953 4.711 1 94.88 128 ASP B CA 1
ATOM 3656 C C . ASP B 1 128 ? -12.297 9.227 3.395 1 94.88 128 ASP B C 1
ATOM 3658 O O . ASP B 1 128 ? -13.219 8.734 2.74 1 94.88 128 ASP B O 1
ATOM 3662 N N . LEU B 1 129 ? -11.078 9.148 3.07 1 96.19 129 LEU B N 1
ATOM 3663 C CA . LEU B 1 129 ? -10.656 8.547 1.812 1 96.19 129 LEU B CA 1
ATOM 3664 C C . LEU B 1 129 ? -9.875 7.262 2.061 1 96.19 129 LEU B C 1
ATOM 3666 O O . LEU B 1 129 ? -8.938 6.945 1.317 1 96.19 129 LEU B O 1
ATOM 3670 N N . THR B 1 130 ? -10.188 6.555 3.102 1 93.75 130 THR B N 1
ATOM 3671 C CA . THR B 1 130 ? -9.633 5.23 3.35 1 93.75 130 THR B CA 1
ATOM 3672 C C . THR B 1 130 ? -10.344 4.176 2.504 1 93.75 130 THR B C 1
ATOM 3674 O O . THR B 1 130 ? -11.508 4.34 2.15 1 93.75 130 THR B O 1
ATOM 3677 N N . VAL B 1 131 ? -9.703 3.123 2.209 1 92.38 131 VAL B N 1
ATOM 3678 C CA . VAL B 1 131 ? -10.25 2.049 1.387 1 92.38 131 VAL B CA 1
ATOM 3679 C C . VAL B 1 131 ? -11.453 1.422 2.088 1 92.38 131 VAL B C 1
ATOM 3681 O O . VAL B 1 131 ? -12.422 1.023 1.436 1 92.38 131 VAL B O 1
ATOM 3684 N N . ALA B 1 132 ? -11.453 1.354 3.377 1 87.88 132 ALA B N 1
ATOM 3685 C CA . ALA B 1 132 ? -12.469 0.628 4.137 1 87.88 132 ALA B CA 1
ATOM 3686 C C . ALA B 1 132 ? -13.656 1.527 4.465 1 87.88 132 ALA B C 1
ATOM 3688 O O . ALA B 1 132 ? -14.578 1.119 5.184 1 87.88 132 ALA B O 1
ATOM 3689 N N . VAL B 1 133 ? -13.602 2.725 3.977 1 88.69 133 VAL B N 1
ATOM 3690 C CA . VAL B 1 133 ? -14.711 3.621 4.27 1 88.69 133 VAL B CA 1
ATOM 3691 C C . VAL B 1 133 ? -16.016 2.982 3.82 1 88.69 133 VAL B C 1
ATOM 3693 O O . VAL B 1 133 ? -16.094 2.391 2.74 1 88.69 133 VAL B O 1
ATOM 3696 N N . GLY B 1 134 ? -17.047 3.07 4.598 1 80.94 134 GLY B N 1
ATOM 3697 C CA . GLY B 1 134 ? -18.344 2.496 4.27 1 80.94 134 GLY B CA 1
ATOM 3698 C C . GLY B 1 134 ? -18.5 1.06 4.73 1 80.94 134 GLY B C 1
ATOM 3699 O O . GLY B 1 134 ? -19.609 0.512 4.719 1 80.94 134 GLY B O 1
ATOM 3700 N N . SER B 1 135 ? -17.359 0.422 5.078 1 85.81 135 SER B N 1
ATOM 3701 C CA . SER B 1 135 ? -17.453 -0.937 5.602 1 85.81 135 SER B CA 1
ATOM 3702 C C . SER B 1 135 ? -18.141 -0.959 6.961 1 85.81 135 SER B C 1
ATOM 3704 O O . SER B 1 135 ? -17.938 -0.059 7.777 1 85.81 135 SER B O 1
ATOM 3706 N N . THR B 1 136 ? -18.938 -1.933 7.16 1 80.81 136 THR B N 1
ATOM 3707 C CA . THR B 1 136 ? -19.672 -2.049 8.414 1 80.81 136 THR B CA 1
ATOM 3708 C C . THR B 1 136 ? -19.125 -3.195 9.258 1 80.81 136 THR B C 1
ATOM 3710 O O . THR B 1 136 ? -19.234 -3.17 10.484 1 80.81 136 THR B O 1
ATOM 3713 N N . GLU B 1 137 ? -18.531 -4.191 8.57 1 76.75 137 GLU B N 1
ATOM 3714 C CA . GLU B 1 137 ? -18.078 -5.398 9.258 1 76.75 137 GLU B CA 1
ATOM 3715 C C . GLU B 1 137 ? -16.562 -5.461 9.336 1 76.75 137 GLU B C 1
ATOM 3717 O O . GLU B 1 137 ? -16 -5.91 10.336 1 76.75 137 GLU B O 1
ATOM 3722 N N . TYR B 1 138 ? -15.969 -4.934 8.375 1 76 138 TYR B N 1
ATOM 3723 C CA . TYR B 1 138 ? -14.516 -5.02 8.305 1 76 138 TYR B CA 1
ATOM 3724 C C . TYR B 1 138 ? -13.867 -3.789 8.93 1 76 138 TYR B C 1
ATOM 3726 O O . TYR B 1 138 ? -14.289 -2.66 8.68 1 76 138 TYR B O 1
ATOM 3734 N N . SER B 1 139 ? -12.953 -4.039 9.789 1 71.25 139 SER B N 1
ATOM 3735 C CA . SER B 1 139 ? -12.078 -2.982 10.297 1 71.25 139 SER B CA 1
ATOM 3736 C C . SER B 1 139 ? -10.617 -3.412 10.273 1 71.25 139 SER B C 1
ATOM 3738 O O . SER B 1 139 ? -10.297 -4.551 10.617 1 71.25 139 SER B O 1
ATOM 3740 N N . GLU B 1 140 ? -9.852 -2.594 9.625 1 69.81 140 GLU B N 1
ATOM 3741 C CA . GLU B 1 140 ? -8.438 -2.928 9.539 1 69.81 140 GLU B CA 1
ATOM 3742 C C . GLU B 1 140 ? -7.715 -2.623 10.844 1 69.81 140 GLU B C 1
ATOM 3744 O O . GLU B 1 140 ? -7.832 -1.521 11.383 1 69.81 140 GLU B O 1
ATOM 3749 N N . THR B 1 141 ? -7.117 -3.709 11.398 1 62.22 141 THR B N 1
ATOM 3750 C CA . THR B 1 141 ? -6.277 -3.48 12.57 1 62.22 141 THR B CA 1
ATOM 3751 C C . THR B 1 141 ? -4.852 -3.133 12.148 1 62.22 141 THR B C 1
ATOM 3753 O O . THR B 1 141 ? -4.367 -3.602 11.117 1 62.22 141 THR B O 1
ATOM 3756 N N . MET B 1 142 ? -4.32 -2.137 12.766 1 63.97 142 MET B N 1
ATOM 3757 C CA . MET B 1 142 ? -2.938 -1.724 12.531 1 63.97 142 MET B CA 1
ATOM 3758 C C . MET B 1 142 ? -2.014 -2.277 13.617 1 63.97 142 MET B C 1
ATOM 3760 O O . MET B 1 142 ? -2.479 -2.713 14.672 1 63.97 142 MET B O 1
ATOM 3764 N N . PRO B 1 143 ? -0.71 -2.316 13.242 1 60.47 143 PRO B N 1
ATOM 3765 C CA . PRO B 1 143 ? 0.235 -2.711 14.289 1 60.47 143 PRO B CA 1
ATOM 3766 C C . PRO B 1 143 ? 0.063 -1.901 15.57 1 60.47 143 PRO B C 1
ATOM 3768 O O . PRO B 1 143 ? -0.515 -0.812 15.547 1 60.47 143 PRO B O 1
ATOM 3771 N N . ALA B 1 144 ? 0.586 -2.486 16.609 1 56 144 ALA B N 1
ATOM 3772 C CA . ALA B 1 144 ? 0.374 -1.958 17.953 1 56 144 ALA B CA 1
ATOM 3773 C C . ALA B 1 144 ? 0.851 -0.513 18.062 1 56 144 ALA B C 1
ATOM 3775 O O . ALA B 1 144 ? 0.183 0.326 18.672 1 56 144 ALA B O 1
ATOM 3776 N N . ALA B 1 145 ? 1.987 -0.255 17.484 1 62.12 145 ALA B N 1
ATOM 3777 C CA . ALA B 1 145 ? 2.525 1.101 17.562 1 62.12 145 ALA B CA 1
ATOM 3778 C C . ALA B 1 145 ? 1.583 2.105 16.906 1 62.12 145 ALA B C 1
ATOM 3780 O O . ALA B 1 145 ? 1.37 3.201 17.438 1 62.12 145 ALA B O 1
ATOM 3781 N N . THR B 1 146 ? 1.031 1.708 15.875 1 67.62 146 THR B N 1
ATOM 3782 C CA . THR B 1 146 ? 0.065 2.557 15.188 1 67.62 146 THR B CA 1
ATOM 3783 C C . THR B 1 146 ? -1.239 2.643 15.977 1 67.62 146 THR B C 1
ATOM 3785 O O . THR B 1 146 ? -1.825 3.719 16.109 1 67.62 146 THR B O 1
ATOM 3788 N N . GLU B 1 147 ? -1.596 1.549 16.578 1 69.19 147 GLU B N 1
ATOM 3789 C CA . GLU B 1 147 ? -2.854 1.5 17.328 1 69.19 147 GLU B CA 1
ATOM 3790 C C . GLU B 1 147 ? -2.785 2.352 18.578 1 69.19 147 GLU B C 1
ATOM 3792 O O . GLU B 1 147 ? -3.779 2.957 18.984 1 69.19 147 GLU B O 1
ATOM 3797 N N . LEU B 1 148 ? -1.643 2.41 19.188 1 68.19 148 LEU B N 1
ATOM 3798 C CA . LEU B 1 148 ? -1.459 3.223 20.375 1 68.19 148 LEU B CA 1
ATOM 3799 C C . LEU B 1 148 ? -1.869 4.668 20.125 1 68.19 148 LEU B C 1
ATOM 3801 O O . LEU B 1 148 ? -2.594 5.266 20.922 1 68.19 148 LEU B O 1
ATOM 3805 N N . PHE B 1 149 ? -1.519 5.133 19.016 1 69 149 PHE B N 1
ATOM 3806 C CA . PHE B 1 149 ? -1.755 6.539 18.719 1 69 149 PHE B CA 1
ATOM 3807 C C . PHE B 1 149 ? -3.189 6.758 18.25 1 69 149 PHE B C 1
ATOM 3809 O O . PHE B 1 149 ? -3.641 7.898 18.125 1 69 149 PHE B O 1
ATOM 3816 N N . ARG B 1 150 ? -3.846 5.727 18.062 1 71.81 150 ARG B N 1
ATOM 3817 C CA . ARG B 1 150 ? -5.234 5.832 17.641 1 71.81 150 ARG B CA 1
ATOM 3818 C C . ARG B 1 150 ? -6.184 5.84 18.828 1 71.81 150 ARG B C 1
ATOM 3820 O O . ARG B 1 150 ? -7.371 6.137 18.688 1 71.81 150 ARG B O 1
ATOM 3827 N N . THR B 1 151 ? -5.574 5.645 20 1 70.88 151 THR B N 1
ATOM 3828 C CA . THR B 1 151 ? -6.422 5.68 21.188 1 70.88 151 THR B CA 1
ATOM 3829 C C . THR B 1 151 ? -6.77 7.117 21.547 1 70.88 151 THR B C 1
ATOM 3831 O O . THR B 1 151 ? -5.969 8.031 21.344 1 70.88 151 THR B O 1
ATOM 3834 N N . GLN B 1 152 ? -7.945 7.242 22.047 1 72.62 152 GLN B N 1
ATOM 3835 C CA . GLN B 1 152 ? -8.43 8.57 22.422 1 72.62 152 GLN B CA 1
ATOM 3836 C C . GLN B 1 152 ? -7.535 9.203 23.484 1 72.62 152 GLN B C 1
ATOM 3838 O O . GLN B 1 152 ? -7.273 10.406 23.438 1 72.62 152 GLN B O 1
ATOM 3843 N N . LEU B 1 153 ? -7.051 8.336 24.312 1 70.69 153 LEU B N 1
ATOM 3844 C CA . LEU B 1 153 ? -6.223 8.844 25.406 1 70.69 153 LEU B CA 1
ATOM 3845 C C . LEU B 1 153 ? -4.914 9.414 24.875 1 70.69 153 LEU B C 1
ATOM 3847 O O . LEU B 1 153 ? -4.52 10.523 25.25 1 70.69 153 LEU B O 1
ATOM 3851 N N . VAL B 1 154 ? -4.328 8.703 23.984 1 73.88 154 VAL B N 1
ATOM 3852 C CA . VAL B 1 154 ? -3.045 9.148 23.453 1 73.88 154 VAL B CA 1
ATOM 3853 C C . VAL B 1 154 ? -3.254 10.391 22.578 1 73.88 154 VAL B C 1
ATOM 3855 O O . VAL B 1 154 ? -2.484 11.352 22.656 1 73.88 154 VAL B O 1
ATOM 3858 N N . SER B 1 155 ? -4.277 10.375 21.844 1 77.81 155 SER B N 1
ATOM 3859 C CA . SER B 1 155 ? -4.566 11.539 21.016 1 77.81 155 SER B CA 1
ATOM 3860 C C . SER B 1 155 ? -4.801 12.781 21.859 1 77.81 155 SER B C 1
ATOM 3862 O O . SER B 1 155 ? -4.367 13.883 21.5 1 77.81 155 SER B O 1
ATOM 3864 N N . PHE B 1 156 ? -5.414 12.625 22.984 1 68.75 156 PHE B N 1
ATOM 3865 C CA . PHE B 1 156 ? -5.715 13.727 23.891 1 68.75 156 PHE B CA 1
ATOM 3866 C C . PHE B 1 156 ? -4.441 14.242 24.562 1 68.75 156 PHE B C 1
ATOM 3868 O O . PHE B 1 156 ? -4.254 15.453 24.703 1 68.75 156 PHE B O 1
ATOM 3875 N N . LEU B 1 157 ? -3.57 13.266 24.875 1 72.31 157 LEU B N 1
ATOM 3876 C CA . LEU B 1 157 ? -2.393 13.609 25.672 1 72.31 157 LEU B CA 1
ATOM 3877 C C . LEU B 1 157 ? -1.25 14.07 24.766 1 72.31 157 LEU B C 1
ATOM 3879 O O . LEU B 1 157 ? -0.285 14.672 25.234 1 72.31 157 LEU B O 1
ATOM 3883 N N . TYR B 1 158 ? -1.464 13.852 23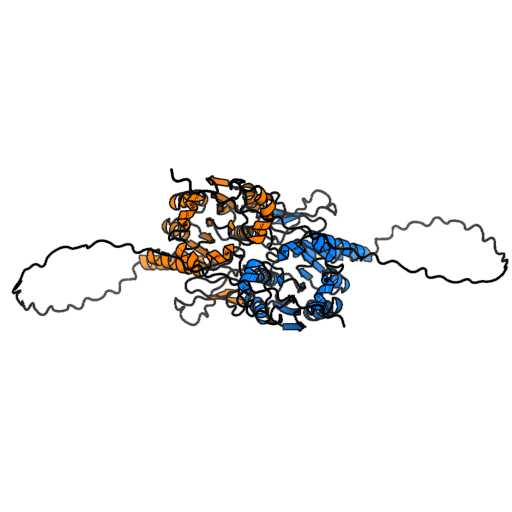.547 1 77.69 158 TYR B N 1
ATOM 3884 C CA . TYR B 1 158 ? -0.326 14.031 22.656 1 77.69 158 TYR B CA 1
ATOM 3885 C C . TYR B 1 158 ? 0.253 15.438 22.781 1 77.69 158 TYR B C 1
ATOM 3887 O O . TYR B 1 158 ? 1.447 15.602 23.047 1 77.69 158 TYR B O 1
ATOM 3895 N N . GLU B 1 159 ? -0.627 16.5 22.688 1 77.81 159 GLU B N 1
ATOM 3896 C CA . GLU B 1 159 ? -0.135 17.859 22.797 1 77.81 159 GLU B CA 1
ATOM 3897 C C . GLU B 1 159 ? -0.176 18.359 24.234 1 77.81 159 GLU B C 1
ATOM 3899 O O . GLU B 1 159 ? 0.106 19.531 24.5 1 77.81 159 GLU B O 1
ATOM 3904 N N . ARG B 1 160 ? -0.58 17.547 25.125 1 70.12 160 ARG B N 1
ATOM 3905 C CA . ARG B 1 160 ? -0.718 17.938 26.531 1 70.12 160 ARG B CA 1
ATOM 3906 C C . ARG B 1 160 ? 0.336 17.25 27.391 1 70.12 160 ARG B C 1
ATOM 3908 O O . ARG B 1 160 ? 0.032 16.766 28.484 1 70.12 160 ARG B O 1
ATOM 3915 N N . GLY B 1 161 ? 1.545 17.141 26.734 1 70.19 161 GLY B N 1
ATOM 3916 C CA . GLY B 1 161 ? 2.629 16.641 27.562 1 70.19 161 GLY B CA 1
ATOM 3917 C C . GLY B 1 161 ? 3.402 15.508 26.906 1 70.19 161 GLY B C 1
ATOM 3918 O O . GLY B 1 161 ? 4.605 15.359 27.125 1 70.19 161 GLY B O 1
ATOM 3919 N N . TRP B 1 162 ? 2.752 14.758 26.078 1 73.06 162 TRP B N 1
ATOM 3920 C CA . TRP B 1 162 ? 3.414 13.594 25.5 1 73.06 162 TRP B CA 1
ATOM 3921 C C . TRP B 1 162 ? 4.527 14.016 24.547 1 73.06 162 TRP B C 1
ATOM 3923 O O . TRP B 1 162 ? 5.656 13.531 24.656 1 73.06 162 TRP B O 1
ATOM 3933 N N . ARG B 1 163 ? 4.156 14.938 23.766 1 75.69 163 ARG B N 1
ATOM 3934 C CA . ARG B 1 163 ? 5.105 15.367 22.75 1 75.69 163 ARG B CA 1
ATOM 3935 C C . ARG B 1 163 ? 6.32 16.031 23.375 1 75.69 163 ARG B C 1
ATOM 3937 O O . ARG B 1 163 ? 7.434 15.93 22.859 1 75.69 163 ARG B O 1
ATOM 3944 N N . GLN B 1 164 ? 6.121 16.703 24.453 1 72.06 164 GLN B N 1
ATOM 3945 C CA . GLN B 1 164 ? 7.219 17.391 25.141 1 72.06 164 GLN B CA 1
ATOM 3946 C C . GLN B 1 164 ? 8.289 16.391 25.578 1 72.06 164 GLN B C 1
ATOM 3948 O O . GLN B 1 164 ? 9.469 16.75 25.688 1 72.06 164 GLN B O 1
ATOM 3953 N N . ASN B 1 165 ? 7.875 15.148 25.766 1 71.56 165 ASN B N 1
ATOM 3954 C CA . ASN B 1 165 ? 8.812 14.117 26.203 1 71.56 165 ASN B CA 1
ATOM 3955 C C . ASN B 1 165 ? 9.789 13.742 25.094 1 71.56 165 ASN B C 1
ATOM 3957 O O . ASN B 1 165 ? 10.82 13.117 25.359 1 71.56 165 ASN B O 1
ATOM 3961 N N . PHE B 1 166 ? 9.477 14.203 23.906 1 73 166 PHE B N 1
ATOM 3962 C CA . PHE B 1 166 ? 10.344 13.875 22.781 1 73 166 PHE B CA 1
ATOM 3963 C C . PHE B 1 166 ? 11.688 14.586 22.922 1 73 166 PHE B C 1
ATOM 3965 O O . PHE B 1 166 ? 12.664 14.203 22.281 1 73 166 PHE B O 1
ATOM 3972 N N . ILE B 1 167 ? 11.766 15.57 23.703 1 71.25 167 ILE B N 1
ATOM 3973 C CA . ILE B 1 167 ? 13 16.312 23.922 1 71.25 167 ILE B CA 1
ATOM 3974 C C . ILE B 1 167 ? 14.078 15.375 24.438 1 71.25 167 ILE B C 1
ATOM 3976 O O . ILE B 1 167 ? 15.266 15.531 24.125 1 71.25 167 ILE B O 1
ATOM 3980 N N . TRP B 1 168 ? 13.68 14.359 25.125 1 70.5 168 TRP B N 1
ATOM 3981 C CA . TRP B 1 168 ? 14.641 13.406 25.672 1 70.5 168 TRP B CA 1
ATOM 3982 C C . TRP B 1 168 ? 15.266 12.57 24.562 1 70.5 168 TRP B C 1
ATOM 3984 O O . TRP B 1 168 ? 16.359 12.031 24.719 1 70.5 168 TRP B O 1
ATOM 3994 N N . GLY B 1 169 ? 14.586 12.547 23.469 1 70.19 169 GLY B N 1
ATOM 3995 C CA . GLY B 1 169 ? 15.102 11.828 22.312 1 70.19 169 GLY B CA 1
ATOM 3996 C C . GLY B 1 169 ? 15.883 12.703 21.359 1 70.19 169 GLY B C 1
ATOM 3997 O O . GLY B 1 169 ? 16.312 12.242 20.297 1 70.19 169 GLY B O 1
ATOM 3998 N N . GLY B 1 170 ? 16.047 14 21.75 1 77.69 170 GLY B N 1
ATOM 3999 C CA . GLY B 1 170 ? 16.844 14.891 20.906 1 77.69 170 GLY B CA 1
ATOM 4000 C C . GLY B 1 170 ? 15.992 15.82 20.047 1 77.69 170 GLY B C 1
ATOM 4001 O O . GLY B 1 170 ? 16.531 16.594 19.25 1 77.69 170 GLY B O 1
ATOM 4002 N N . PHE B 1 171 ? 14.703 15.664 20.188 1 84.25 171 PHE B N 1
ATOM 4003 C CA . PHE B 1 171 ? 13.867 16.578 19.438 1 84.25 171 PHE B CA 1
ATOM 4004 C C . PHE B 1 171 ? 14.109 18.031 19.859 1 84.25 171 PHE B C 1
ATOM 4006 O O . PHE B 1 171 ? 14.133 18.328 21.062 1 84.25 171 PHE B O 1
ATOM 4013 N N . PRO B 1 172 ? 14.367 18.984 19.031 1 86.38 172 PRO B N 1
ATOM 4014 C CA . PRO B 1 172 ? 14.781 20.359 19.359 1 86.38 172 PRO B CA 1
ATOM 4015 C C . PRO B 1 172 ? 13.625 21.234 19.844 1 86.38 172 PRO B C 1
ATOM 4017 O O . PRO B 1 172 ? 13.836 22.391 20.203 1 86.38 172 PRO B O 1
ATOM 4020 N N . GLY B 1 173 ? 12.469 20.734 19.875 1 85.75 173 GLY B N 1
ATOM 4021 C CA . GLY B 1 173 ? 11.281 21.531 20.156 1 85.75 173 GLY B CA 1
ATOM 4022 C C . GLY B 1 173 ? 10.508 21.922 18.922 1 85.75 173 GLY B C 1
ATOM 4023 O O . GLY B 1 173 ? 11.039 21.875 17.797 1 85.75 173 GLY B O 1
ATOM 4024 N N . LEU B 1 174 ? 9.367 22.297 19.078 1 87.5 174 LEU B N 1
ATOM 4025 C CA . LEU B 1 174 ? 8.414 22.516 18 1 87.5 174 LEU B CA 1
ATOM 4026 C C . LEU B 1 174 ? 8.891 23.625 17.078 1 87.5 174 LEU B C 1
ATOM 4028 O O . LEU B 1 174 ? 8.93 23.453 15.852 1 87.5 174 LEU B O 1
ATOM 4032 N N . GLU B 1 175 ? 9.266 24.766 17.625 1 90.38 175 GLU B N 1
ATOM 4033 C CA . GLU B 1 175 ? 9.648 25.938 16.828 1 90.38 175 GLU B CA 1
ATOM 4034 C C . GLU B 1 175 ? 10.883 25.625 15.977 1 90.38 175 GLU B C 1
ATOM 4036 O O . GLU B 1 175 ? 10.898 25.938 14.789 1 90.38 175 GLU B O 1
ATOM 4041 N N . LYS B 1 176 ? 11.836 25.062 16.609 1 92.31 176 LYS B N 1
ATOM 4042 C CA . LYS B 1 176 ? 13.062 24.734 15.883 1 92.31 176 LYS B CA 1
ATOM 4043 C C . LYS B 1 176 ? 12.82 23.656 14.828 1 92.31 176 LYS B C 1
ATOM 4045 O O . LYS B 1 176 ? 13.359 23.719 13.727 1 92.31 176 LYS B O 1
ATOM 4050 N N . GLU B 1 177 ? 12.086 22.672 15.195 1 93.81 177 GLU B N 1
ATOM 4051 C CA . GLU B 1 177 ? 11.719 21.641 14.234 1 93.81 177 GLU B CA 1
ATOM 4052 C C . GLU B 1 177 ? 11.031 22.234 13.008 1 93.81 177 GLU B C 1
ATOM 4054 O O . GLU B 1 177 ? 11.328 21.859 11.875 1 93.81 177 GLU B O 1
ATOM 4059 N N . PHE B 1 178 ? 10.141 23.172 13.266 1 95.69 178 PHE B N 1
ATOM 4060 C CA . PHE B 1 178 ? 9.391 23.797 12.18 1 95.69 178 PHE B CA 1
ATOM 4061 C C . PHE B 1 178 ? 10.312 24.625 11.297 1 95.69 178 PHE B C 1
ATOM 4063 O O . PHE B 1 178 ? 10.211 24.578 10.062 1 95.69 178 PHE B O 1
ATOM 4070 N N . GLU B 1 179 ? 11.172 25.375 11.938 1 95.69 179 GLU B N 1
ATOM 4071 C CA . GLU B 1 179 ? 12.102 26.203 11.172 1 95.69 179 GLU B CA 1
ATOM 4072 C C . GLU B 1 179 ? 13.008 25.344 10.289 1 95.69 179 GLU B C 1
ATOM 4074 O O . GLU B 1 179 ? 13.266 25.703 9.133 1 95.69 179 GLU B O 1
ATOM 4079 N N . MET B 1 180 ? 13.453 24.25 10.82 1 95.75 180 MET B N 1
ATOM 4080 C CA . MET B 1 180 ? 14.289 23.344 10.039 1 95.75 180 MET B CA 1
ATOM 4081 C C . MET B 1 180 ? 13.508 22.766 8.867 1 95.75 180 MET B C 1
ATOM 4083 O O . MET B 1 180 ? 14.008 22.719 7.746 1 95.75 180 MET B O 1
ATOM 4087 N N . ALA B 1 181 ? 12.312 22.312 9.141 1 96.69 181 ALA B N 1
ATOM 4088 C CA . ALA B 1 181 ? 11.469 21.766 8.078 1 96.69 181 ALA B CA 1
ATOM 4089 C C . ALA B 1 181 ? 11.203 22.828 7 1 96.69 181 ALA B C 1
ATOM 4091 O O . ALA B 1 181 ? 11.258 22.531 5.805 1 96.69 181 ALA B O 1
ATOM 4092 N N . LYS B 1 182 ? 10.938 24.016 7.441 1 95.62 182 LYS B N 1
ATOM 4093 C CA . LYS B 1 182 ? 10.656 25.141 6.539 1 95.62 182 LYS B CA 1
ATOM 4094 C C . LYS B 1 182 ? 11.828 25.391 5.598 1 95.62 182 LYS B C 1
ATOM 4096 O O . LYS B 1 182 ? 11.633 25.688 4.418 1 95.62 182 LYS B O 1
ATOM 4101 N N . ASP B 1 183 ? 12.977 25.297 6.117 1 95.31 183 ASP B N 1
ATOM 4102 C CA . ASP B 1 183 ? 14.172 25.531 5.305 1 95.31 183 ASP B CA 1
ATOM 4103 C C . ASP B 1 183 ? 14.258 24.531 4.16 1 95.31 183 ASP B C 1
ATOM 4105 O O . ASP B 1 183 ? 14.617 24.891 3.035 1 95.31 183 ASP B O 1
ATOM 4109 N N . TYR B 1 184 ? 13.922 23.281 4.422 1 95.62 184 TYR B N 1
ATOM 4110 C CA . TYR B 1 184 ? 13.93 22.25 3.391 1 95.62 184 TYR B CA 1
ATOM 4111 C C . TYR B 1 184 ? 12.797 22.469 2.393 1 95.62 184 TYR B C 1
ATOM 4113 O O . TYR B 1 184 ? 12.945 22.156 1.207 1 95.62 184 TYR B O 1
ATOM 4121 N N . LEU B 1 185 ? 11.695 22.984 2.869 1 95.62 185 LEU B N 1
ATOM 4122 C CA . LEU B 1 185 ? 10.461 23.031 2.09 1 95.62 185 LEU B CA 1
ATOM 4123 C C . LEU B 1 185 ? 10.359 24.344 1.316 1 95.62 185 LEU B C 1
ATOM 4125 O O . LEU B 1 185 ? 9.547 24.469 0.399 1 95.62 185 LEU B O 1
ATOM 4129 N N . LYS B 1 186 ? 11.164 25.312 1.584 1 87.19 186 LYS B N 1
ATOM 4130 C CA . LYS B 1 186 ? 11.102 26.688 1.095 1 87.19 186 LYS B CA 1
ATOM 4131 C C . LYS B 1 186 ? 11.023 26.719 -0.428 1 87.19 186 LYS B C 1
ATOM 4133 O O . LYS B 1 186 ? 10.25 27.5 -0.994 1 87.19 186 LYS B O 1
ATOM 4138 N N . PRO B 1 187 ? 11.68 25.844 -1.159 1 87.06 187 PRO B N 1
ATOM 4139 C CA . PRO B 1 187 ? 11.641 25.906 -2.623 1 87.06 187 PRO B CA 1
ATOM 4140 C C . PRO B 1 187 ? 10.25 25.609 -3.186 1 87.06 187 PRO B C 1
ATOM 4142 O O . PRO B 1 187 ? 9.992 25.859 -4.363 1 87.06 187 PRO B O 1
ATOM 4145 N N . LYS B 1 188 ? 9.375 25.125 -2.396 1 90.19 188 LYS B N 1
ATOM 4146 C CA . LYS B 1 188 ? 8.062 24.719 -2.891 1 90.19 188 LYS B CA 1
ATOM 4147 C C . LYS B 1 188 ? 6.961 25.594 -2.295 1 90.19 188 LYS B C 1
ATOM 4149 O O . LYS B 1 188 ? 5.785 25.25 -2.342 1 90.19 188 LYS B O 1
ATOM 4154 N N . SER B 1 189 ? 7.395 26.75 -1.847 1 89.75 189 SER B N 1
ATOM 4155 C CA . SER B 1 189 ? 6.418 27.703 -1.353 1 89.75 189 SER B CA 1
ATOM 4156 C C . SER B 1 189 ? 5.418 28.094 -2.439 1 89.75 189 SER B C 1
ATOM 4158 O O . SER B 1 189 ? 5.75 28.078 -3.627 1 89.75 189 SER B O 1
ATOM 4160 N N . GLY B 1 190 ? 4.164 28.359 -1.999 1 92.38 190 GLY B N 1
ATOM 4161 C CA . GLY B 1 190 ? 3.098 28.719 -2.924 1 92.38 190 GLY B CA 1
ATOM 4162 C C . GLY B 1 190 ? 2.281 27.531 -3.385 1 92.38 190 GLY B C 1
ATOM 4163 O O . GLY B 1 190 ? 1.19 27.703 -3.936 1 92.38 190 GLY B O 1
ATOM 4164 N N . GLY B 1 191 ? 2.822 26.344 -3.18 1 94.75 191 GLY B N 1
ATOM 4165 C CA . GLY B 1 191 ? 2.148 25.141 -3.645 1 94.75 191 GLY B CA 1
ATOM 4166 C C . GLY B 1 191 ? 1.304 24.484 -2.572 1 94.75 191 GLY B C 1
ATOM 4167 O O . GLY B 1 191 ? 0.837 25.141 -1.645 1 94.75 191 GLY B O 1
ATOM 4168 N N . ILE B 1 192 ? 1.014 23.219 -2.844 1 96.19 192 ILE B N 1
ATOM 4169 C CA . ILE B 1 192 ? 0.223 22.406 -1.931 1 96.19 192 ILE B CA 1
ATOM 4170 C C . ILE B 1 192 ? 1.149 21.531 -1.084 1 96.19 192 ILE B C 1
ATOM 4172 O O . ILE B 1 192 ? 2.053 20.875 -1.611 1 96.19 192 ILE B O 1
ATOM 4176 N N . ILE B 1 193 ? 0.929 21.578 0.238 1 97.62 193 ILE B N 1
ATOM 4177 C CA . ILE B 1 193 ? 1.714 20.734 1.128 1 97.62 193 ILE B CA 1
ATOM 4178 C C . ILE B 1 193 ? 0.795 19.75 1.845 1 97.62 193 ILE B C 1
ATOM 4180 O O . ILE B 1 193 ? -0.31 20.109 2.26 1 97.62 193 ILE B O 1
ATOM 4184 N N . ILE B 1 194 ? 1.236 18.516 1.896 1 98.25 194 ILE B N 1
ATOM 4185 C CA . ILE B 1 194 ? 0.577 17.5 2.721 1 98.25 194 ILE B CA 1
ATOM 4186 C C . ILE B 1 194 ? 1.346 17.328 4.027 1 98.25 194 ILE B C 1
ATOM 4188 O O . ILE B 1 194 ? 2.555 17.078 4.016 1 98.25 194 ILE B O 1
ATOM 4192 N N . ASP B 1 195 ? 0.695 17.562 5.117 1 98.5 195 ASP B N 1
ATOM 4193 C CA . ASP B 1 195 ? 1.187 17.141 6.422 1 98.5 195 ASP B CA 1
ATOM 4194 C C . ASP B 1 195 ? 0.695 15.734 6.762 1 98.5 195 ASP B C 1
ATOM 4196 O O . ASP B 1 195 ? -0.386 15.57 7.332 1 98.5 195 ASP B O 1
ATOM 4200 N N . ALA B 1 196 ? 1.521 14.742 6.391 1 98.12 196 ALA B N 1
ATOM 4201 C CA . ALA B 1 196 ? 1.155 13.336 6.547 1 98.12 196 ALA B CA 1
ATOM 4202 C C . ALA B 1 196 ? 1.439 12.852 7.965 1 98.12 196 ALA B C 1
ATOM 4204 O O . ALA B 1 196 ? 2.479 13.18 8.539 1 98.12 196 ALA B O 1
ATOM 4205 N N . SER B 1 197 ? 0.53 11.961 8.422 1 95.5 197 SER B N 1
ATOM 4206 C CA . SER B 1 197 ? 0.588 11.602 9.828 1 95.5 197 SER B CA 1
ATOM 4207 C C . SER B 1 197 ? 0.626 12.836 10.719 1 95.5 197 SER B C 1
ATOM 4209 O O . SER B 1 197 ? 1.5 12.969 11.578 1 95.5 197 SER B O 1
ATOM 4211 N N . CYS B 1 198 ? -0.367 13.664 10.547 1 96.19 198 CYS B N 1
ATOM 4212 C CA . CYS B 1 198 ? -0.362 15 11.133 1 96.19 198 CYS B CA 1
ATOM 4213 C C . CYS B 1 198 ? -0.653 14.945 12.625 1 96.19 198 CYS B C 1
ATOM 4215 O O . CYS B 1 198 ? -0.438 15.93 13.344 1 96.19 198 CYS B O 1
ATOM 4217 N N . GLY B 1 199 ? -1.205 13.836 13.141 1 92.62 199 GLY B N 1
ATOM 4218 C CA . GLY B 1 199 ? -1.587 13.758 14.547 1 92.62 199 GLY B CA 1
ATOM 4219 C C . GLY B 1 199 ? -2.629 14.797 14.938 1 92.62 199 GLY B C 1
ATOM 4220 O O . GLY B 1 199 ? -3.672 14.906 14.289 1 92.62 199 GLY B O 1
ATOM 4221 N N . SER B 1 200 ? -2.316 15.516 15.961 1 92.31 200 SER B N 1
ATOM 4222 C CA . SER B 1 200 ? -3.23 16.531 16.453 1 92.31 200 SER B CA 1
ATOM 4223 C C . SER B 1 200 ? -3.164 17.797 15.594 1 92.31 200 SER B C 1
ATOM 4225 O O . SER B 1 200 ? -3.857 18.781 15.867 1 92.31 200 SER B O 1
ATOM 4227 N N . GLY B 1 201 ? -2.324 17.812 14.602 1 95.25 201 GLY B N 1
ATOM 4228 C CA . GLY B 1 201 ? -2.295 18.891 13.625 1 95.25 201 GLY B CA 1
ATOM 4229 C C . GLY B 1 201 ? -1.374 20.031 14.023 1 95.25 201 GLY B C 1
ATOM 4230 O O . GLY B 1 201 ? -1.552 21.156 13.578 1 95.25 201 GLY B O 1
ATOM 4231 N N . LEU B 1 202 ? -0.398 19.812 14.914 1 93.81 202 LEU B N 1
ATOM 4232 C CA . LEU B 1 202 ? 0.522 20.844 15.367 1 93.81 202 LEU B CA 1
ATOM 4233 C C . LEU B 1 202 ? 1.239 21.5 14.188 1 93.81 202 LEU B C 1
ATOM 4235 O O . LEU B 1 202 ? 1.204 22.719 14.031 1 93.81 202 LEU B O 1
ATOM 4239 N N . PHE B 1 203 ? 1.799 20.703 13.344 1 95.94 203 PHE B N 1
ATOM 4240 C CA . PHE B 1 203 ? 2.543 21.219 12.203 1 95.94 203 PHE B CA 1
ATOM 4241 C C . PHE B 1 203 ? 1.596 21.734 11.133 1 95.94 203 PHE B C 1
ATOM 4243 O O . PHE B 1 203 ? 1.902 22.719 10.445 1 95.94 203 PHE B O 1
ATOM 4250 N N . SER B 1 204 ? 0.465 21.125 10.977 1 96.94 204 SER B N 1
ATOM 4251 C CA . SER B 1 204 ? -0.522 21.594 10.016 1 96.94 204 SER B CA 1
ATOM 4252 C C . SER B 1 204 ? -0.92 23.047 10.312 1 96.94 204 SER B C 1
ATOM 4254 O O . SER B 1 204 ? -0.97 23.875 9.406 1 96.94 204 SER B O 1
ATOM 4256 N N . ARG B 1 205 ? -1.183 23.328 11.539 1 96.38 205 ARG B N 1
ATOM 4257 C CA . ARG B 1 205 ? -1.566 24.672 11.938 1 96.38 205 ARG B CA 1
ATOM 4258 C C . ARG B 1 205 ? -0.426 25.672 11.703 1 96.38 205 ARG B C 1
ATOM 4260 O O . ARG B 1 205 ? -0.652 26.797 11.258 1 96.38 205 ARG B O 1
ATOM 4267 N N . LEU B 1 206 ? 0.808 25.234 11.984 1 95.75 206 LEU B N 1
ATOM 4268 C CA . LEU B 1 206 ? 1.968 26.078 11.742 1 95.75 206 LEU B CA 1
ATOM 4269 C C . LEU B 1 206 ? 2.129 26.375 10.258 1 95.75 206 LEU B C 1
ATOM 4271 O O . LEU B 1 206 ? 2.459 27.5 9.867 1 95.75 206 LEU B O 1
ATOM 4275 N N . PHE B 1 207 ? 1.901 25.375 9.414 1 96.56 207 PHE B N 1
ATOM 4276 C CA . PHE B 1 207 ? 1.99 25.578 7.973 1 96.56 207 PHE B CA 1
ATOM 4277 C C . PHE B 1 207 ? 0.952 26.594 7.5 1 96.56 207 PHE B C 1
ATOM 4279 O O . PHE B 1 207 ? 1.248 27.438 6.664 1 96.56 207 PHE B O 1
ATOM 4286 N N . VAL B 1 208 ? -0.258 26.516 8.016 1 95.88 208 VAL B N 1
ATOM 4287 C CA . VAL B 1 208 ? -1.305 27.453 7.633 1 95.88 208 VAL B CA 1
ATOM 4288 C C . VAL B 1 208 ? -0.911 28.859 8.062 1 95.88 208 VAL B C 1
ATOM 4290 O O . VAL B 1 208 ? -0.979 29.812 7.266 1 95.88 208 VAL B O 1
ATOM 4293 N N . LYS B 1 209 ? -0.458 29 9.289 1 95.12 209 LYS B N 1
ATOM 4294 C CA . LYS B 1 209 ? -0.095 30.297 9.852 1 95.12 209 LYS B CA 1
ATOM 4295 C C . LYS B 1 209 ? 1.075 30.922 9.094 1 95.12 209 LYS B C 1
ATOM 4297 O O . LYS B 1 209 ? 1.182 32.125 9 1 95.12 209 LYS B O 1
ATOM 4302 N N . SER B 1 210 ? 1.937 30.062 8.578 1 93.88 210 SER B N 1
ATOM 4303 C CA . SER B 1 210 ? 3.107 30.547 7.863 1 93.88 210 SER B CA 1
ATOM 4304 C C . SER B 1 210 ? 2.707 31.234 6.559 1 93.88 210 SER B C 1
ATOM 4306 O O . SER B 1 210 ? 3.488 32 5.984 1 93.88 210 SER B O 1
ATOM 4308 N N . GLU B 1 211 ? 1.588 30.875 5.926 1 92.38 211 GLU B N 1
ATOM 4309 C CA . GLU B 1 211 ? 1.055 31.406 4.676 1 92.38 211 GLU B CA 1
ATOM 4310 C C . GLU B 1 211 ? 1.975 31.094 3.502 1 92.38 211 GLU B C 1
ATOM 4312 O O . GLU B 1 211 ? 1.931 31.766 2.471 1 92.38 211 GLU B O 1
ATOM 4317 N N . LEU B 1 212 ? 2.781 30.141 3.705 1 93.31 212 LEU B N 1
ATOM 4318 C CA . LEU B 1 212 ? 3.746 29.781 2.672 1 93.31 212 LEU B CA 1
ATOM 4319 C C . LEU B 1 212 ? 3.094 28.922 1.596 1 93.31 212 LEU B C 1
ATOM 4321 O O . LEU B 1 212 ? 3.625 28.797 0.49 1 93.31 212 LEU B O 1
ATOM 4325 N N . TYR B 1 213 ? 1.96 28.297 1.891 1 93.75 213 TYR B N 1
ATOM 4326 C CA . TYR B 1 213 ? 1.321 27.359 0.974 1 93.75 213 TYR B CA 1
ATOM 4327 C C . TYR B 1 213 ? -0.106 27.797 0.659 1 93.75 213 TYR B C 1
ATOM 4329 O O . TYR B 1 213 ? -0.781 28.391 1.502 1 93.75 213 TYR B O 1
ATOM 4337 N N . CYS B 1 214 ? -0.527 27.578 -0.579 1 92.19 214 CYS B N 1
ATOM 4338 C CA . CYS B 1 214 ? -1.889 27.938 -0.955 1 92.19 214 CYS B CA 1
ATOM 4339 C C . CYS B 1 214 ? -2.9 26.984 -0.342 1 92.19 214 CYS B C 1
ATOM 4341 O O . CYS B 1 214 ? -4.059 27.344 -0.125 1 92.19 214 CYS B O 1
ATOM 4343 N N . LEU B 1 215 ? -2.408 25.797 -0.087 1 94.38 215 LEU B N 1
ATOM 4344 C CA . LEU B 1 215 ? -3.264 24.797 0.534 1 94.38 215 LEU B CA 1
ATOM 4345 C C . LEU B 1 215 ? -2.447 23.844 1.412 1 94.38 215 LEU B C 1
ATOM 4347 O O . LEU B 1 215 ? -1.367 23.406 1.017 1 94.38 215 LEU B O 1
ATOM 4351 N N . VAL B 1 216 ? -2.963 23.625 2.602 1 96.62 216 VAL B N 1
ATOM 4352 C CA . VAL B 1 216 ? -2.395 22.672 3.537 1 96.62 216 VAL B CA 1
ATOM 4353 C C . VAL B 1 216 ? -3.357 21.5 3.725 1 96.62 216 VAL B C 1
ATOM 4355 O O . VAL B 1 216 ? -4.523 21.688 4.066 1 96.62 216 VAL B O 1
ATOM 4358 N N . VAL B 1 217 ? -2.885 20.281 3.42 1 97.25 217 VAL B N 1
ATOM 4359 C CA . VAL B 1 217 ? -3.666 19.062 3.664 1 97.25 217 VAL B CA 1
ATOM 4360 C C . VAL B 1 217 ? -3.145 18.359 4.91 1 97.25 217 VAL B C 1
ATOM 4362 O O . VAL B 1 217 ? -2.012 17.875 4.93 1 97.25 217 VAL B O 1
ATOM 4365 N N . ALA B 1 218 ? -3.939 18.359 5.93 1 97.81 218 ALA B N 1
ATOM 4366 C CA . ALA B 1 218 ? -3.627 17.578 7.121 1 97.81 218 ALA B CA 1
ATOM 4367 C C . ALA B 1 218 ? -4.172 16.156 6.996 1 97.81 218 ALA B C 1
ATOM 4369 O O . ALA B 1 218 ? -5.387 15.945 6.93 1 97.81 218 ALA B O 1
ATOM 4370 N N . LEU B 1 219 ? -3.297 15.211 7.012 1 97.75 219 LEU B N 1
ATOM 4371 C CA . LEU B 1 219 ? -3.664 13.828 6.711 1 97.75 219 LEU B CA 1
ATOM 4372 C C . LEU B 1 219 ? -3.279 12.898 7.859 1 97.75 219 LEU B C 1
ATOM 4374 O O . LEU B 1 219 ? -2.141 12.93 8.336 1 97.75 219 LEU B O 1
ATOM 4378 N N . ASP B 1 220 ? -4.195 12.141 8.344 1 95.69 220 ASP B N 1
ATOM 4379 C CA . ASP B 1 220 ? -3.939 11.125 9.359 1 95.69 220 ASP B CA 1
ATOM 4380 C C . ASP B 1 220 ? -4.902 9.945 9.219 1 95.69 220 ASP B C 1
ATOM 4382 O O . ASP B 1 220 ? -6.039 10.117 8.781 1 95.69 220 ASP B O 1
ATOM 4386 N N . PHE B 1 221 ? -4.457 8.805 9.594 1 93.06 221 PHE B N 1
ATOM 4387 C CA . PHE B 1 221 ? -5.301 7.617 9.547 1 93.06 221 PHE B CA 1
ATOM 4388 C C . PHE B 1 221 ? -6.266 7.59 10.727 1 93.06 221 PHE B C 1
ATOM 4390 O O . PHE B 1 221 ? -7.379 7.07 10.617 1 93.06 221 PHE B O 1
ATOM 4397 N N . SER B 1 222 ? -5.859 8.094 11.844 1 90.31 222 SER B N 1
ATOM 4398 C CA . SER B 1 222 ? -6.613 8.039 13.086 1 90.31 222 SER B CA 1
ATOM 4399 C C . SER B 1 222 ? -7.738 9.062 13.102 1 90.31 222 SER B C 1
ATOM 4401 O O . SER B 1 222 ? -7.488 10.266 13 1 90.31 222 SER B O 1
ATOM 4403 N N . GLU B 1 223 ? -8.922 8.594 13.297 1 89.88 223 GLU B N 1
ATOM 4404 C CA . GLU B 1 223 ? -10.07 9.484 13.43 1 89.88 223 GLU B CA 1
ATOM 4405 C C . GLU B 1 223 ? -9.938 10.367 14.672 1 89.88 223 GLU B C 1
ATOM 4407 O O . GLU B 1 223 ? -10.266 11.555 14.633 1 89.88 223 GLU B O 1
ATOM 4412 N N . ASN B 1 224 ? -9.469 9.758 15.734 1 87.75 224 ASN B N 1
ATOM 4413 C CA . ASN B 1 224 ? -9.328 10.477 16.984 1 87.75 224 ASN B CA 1
ATOM 4414 C C . ASN B 1 224 ? -8.328 11.625 16.875 1 87.75 224 ASN B C 1
ATOM 4416 O O . ASN B 1 224 ? -8.539 12.703 17.422 1 87.75 224 ASN B O 1
ATOM 4420 N N . MET B 1 225 ? -7.293 11.344 16.172 1 92.19 225 MET B N 1
ATOM 4421 C CA . MET B 1 225 ? -6.293 12.391 15.977 1 92.19 225 MET B CA 1
ATOM 4422 C C . MET B 1 225 ? -6.867 13.531 15.141 1 92.19 225 MET B C 1
ATOM 4424 O O . MET B 1 225 ? -6.656 14.703 15.461 1 92.19 225 MET B O 1
ATOM 4428 N N . LEU B 1 226 ? -7.613 13.25 14.117 1 93.88 226 LEU B N 1
ATOM 4429 C CA . LEU B 1 226 ? -8.195 14.273 13.258 1 93.88 226 LEU B CA 1
ATOM 4430 C C . LEU B 1 226 ? -9.242 15.086 14.016 1 93.88 226 LEU B C 1
ATOM 4432 O O . LEU B 1 226 ? -9.383 16.281 13.789 1 93.88 226 LEU B O 1
ATOM 4436 N N . LYS B 1 227 ? -9.953 14.453 14.852 1 91.44 227 LYS B N 1
ATOM 4437 C CA . LYS B 1 227 ? -10.906 15.172 15.688 1 91.44 227 LYS B CA 1
ATOM 4438 C C . LYS B 1 227 ? -10.195 16.172 16.594 1 91.44 227 LYS B C 1
ATOM 4440 O O . LYS B 1 227 ? -10.641 17.312 16.75 1 91.44 227 LYS B O 1
ATOM 4445 N N . GLN B 1 228 ? -9.141 15.664 17.234 1 90.62 228 GLN B N 1
ATOM 4446 C CA . GLN B 1 228 ? -8.336 16.562 18.062 1 90.62 228 GLN B CA 1
ATOM 4447 C C . GLN B 1 228 ? -7.762 17.703 17.234 1 90.62 228 GLN B C 1
ATOM 4449 O O . GLN B 1 228 ? -7.707 18.844 17.703 1 90.62 228 GLN B O 1
ATOM 4454 N N . CYS B 1 229 ? -7.285 17.359 16.062 1 93.62 229 CYS B N 1
ATOM 4455 C CA . CYS B 1 229 ? -6.777 18.375 15.141 1 93.62 229 CYS B CA 1
ATOM 4456 C C . CYS B 1 229 ? -7.828 19.453 14.891 1 93.62 229 CYS B C 1
ATOM 4458 O O . CYS B 1 229 ? -7.543 20.656 15 1 93.62 229 CYS B O 1
ATOM 4460 N N . LYS B 1 230 ? -8.984 19.062 14.633 1 93.81 230 LYS B N 1
ATOM 4461 C CA . LYS B 1 230 ? -10.086 19.984 14.383 1 93.81 230 LYS B CA 1
ATOM 4462 C C . LYS B 1 230 ? -10.367 20.859 15.609 1 93.81 230 LYS B C 1
ATOM 4464 O O . LYS B 1 230 ? -10.602 22.047 15.484 1 93.81 230 LYS B O 1
ATOM 4469 N N . GLU B 1 231 ? -10.375 20.266 16.719 1 91.94 231 GLU B N 1
ATOM 4470 C CA . GLU B 1 231 ? -10.609 21 17.969 1 91.94 231 GLU B CA 1
ATOM 4471 C C . GLU B 1 231 ? -9.57 22.094 18.172 1 91.94 231 GLU B C 1
ATOM 4473 O O . GLU B 1 231 ? -9.914 23.234 18.516 1 91.94 231 GLU B O 1
ATOM 4478 N N . PHE B 1 232 ? -8.359 21.766 17.938 1 93.44 232 PHE B N 1
ATOM 4479 C CA . PHE B 1 232 ? -7.301 22.75 18.125 1 93.44 232 PHE B CA 1
ATOM 4480 C C . PHE B 1 232 ? -7.41 23.844 17.078 1 93.44 232 PHE B C 1
ATOM 4482 O O . PHE B 1 232 ? -7.113 25.016 17.359 1 93.44 232 PHE B O 1
ATOM 4489 N N . ILE B 1 233 ? -7.773 23.516 15.891 1 94.44 233 ILE B N 1
ATOM 4490 C CA . ILE B 1 233 ? -7.977 24.5 14.828 1 94.44 233 ILE B CA 1
ATOM 4491 C C . ILE B 1 233 ? -9.039 25.516 15.25 1 94.44 233 ILE B C 1
ATOM 4493 O O . ILE B 1 233 ? -8.859 26.719 15.086 1 94.44 233 ILE B O 1
ATOM 4497 N N . LYS B 1 234 ? -10.094 25.047 15.812 1 93.38 234 LYS B N 1
ATOM 4498 C CA . LYS B 1 234 ? -11.164 25.906 16.312 1 93.38 234 LYS B CA 1
ATOM 4499 C C . LYS B 1 234 ? -10.695 26.75 17.484 1 93.38 234 LYS B C 1
ATOM 4501 O O . LYS B 1 234 ? -10.938 27.953 17.531 1 93.38 234 LYS B O 1
ATOM 4506 N N . GLN B 1 235 ? -10.047 26.125 18.344 1 93.31 235 GLN B N 1
ATOM 4507 C CA . GLN B 1 235 ? -9.578 26.797 19.547 1 93.31 235 GLN B CA 1
ATOM 4508 C C . GLN B 1 235 ? -8.625 27.938 19.203 1 93.31 235 GLN B C 1
ATOM 4510 O O . GLN B 1 235 ? -8.656 28.984 19.844 1 93.31 235 GLN B O 1
ATOM 4515 N N . GLU B 1 236 ? -7.82 27.672 18.219 1 94.56 236 GLU B N 1
ATOM 4516 C CA . GLU B 1 236 ? -6.816 28.656 17.844 1 94.56 236 GLU B CA 1
ATOM 4517 C C . GLU B 1 236 ? -7.34 29.609 16.781 1 94.56 236 GLU B C 1
ATOM 4519 O O . GLU B 1 236 ? -6.605 30.469 16.281 1 94.56 236 GLU B O 1
ATOM 4524 N N . ASN B 1 237 ? -8.547 29.438 16.344 1 93.62 237 ASN B N 1
ATOM 4525 C CA . ASN B 1 237 ? -9.195 30.281 15.336 1 93.62 237 ASN B CA 1
ATOM 4526 C C . ASN B 1 237 ? -8.406 30.297 14.031 1 93.62 237 ASN B C 1
ATOM 4528 O O . ASN B 1 237 ? -8.141 31.359 13.484 1 93.62 237 ASN B O 1
ATOM 4532 N N . ILE B 1 238 ? -7.918 29.141 13.656 1 92.5 238 ILE B N 1
ATOM 4533 C CA . ILE B 1 238 ? -7.215 28.984 12.383 1 92.5 238 ILE B CA 1
ATOM 4534 C C . ILE B 1 238 ? -8.227 28.922 11.242 1 92.5 238 ILE B C 1
ATOM 4536 O O . ILE B 1 238 ? -9.227 28.219 11.328 1 92.5 238 ILE B O 1
ATOM 4540 N N . SER B 1 239 ? -7.977 29.766 10.258 1 84.5 239 SER B N 1
ATOM 4541 C CA . SER B 1 239 ? -8.859 29.75 9.094 1 84.5 239 SER B CA 1
ATOM 4542 C C . SER B 1 239 ? -8.836 28.391 8.406 1 84.5 239 SER B C 1
ATOM 4544 O O . SER B 1 239 ? -7.77 27.797 8.227 1 84.5 239 SER B O 1
ATOM 4546 N N . ASP B 1 240 ? -9.922 27.875 8.086 1 81.06 240 ASP B N 1
ATOM 4547 C CA . ASP B 1 240 ? -10.016 26.578 7.434 1 81.06 240 ASP B CA 1
ATOM 4548 C C . ASP B 1 240 ? -10.078 26.734 5.914 1 81.06 240 ASP B C 1
ATOM 4550 O O . ASP B 1 240 ? -10.281 25.75 5.191 1 81.06 240 ASP B O 1
ATOM 4554 N N . GLU B 1 241 ? -9.82 27.938 5.434 1 83.19 241 GLU B N 1
ATOM 4555 C CA . GLU B 1 241 ? -9.883 28.203 3.996 1 83.19 241 GLU B CA 1
ATOM 4556 C C . GLU B 1 241 ? -8.727 27.516 3.264 1 83.19 241 GLU B C 1
ATOM 4558 O O . GLU B 1 241 ? -8.883 27.094 2.115 1 83.19 241 GLU B O 1
ATOM 4563 N N . ARG B 1 242 ? -7.672 27.469 3.936 1 90.06 242 ARG B N 1
ATOM 4564 C CA . ARG B 1 242 ? -6.484 26.906 3.301 1 90.06 242 ARG B CA 1
ATOM 4565 C C . ARG B 1 242 ? -6.102 25.578 3.938 1 90.06 242 ARG B C 1
ATOM 4567 O O . ARG B 1 242 ? -4.938 25.172 3.881 1 90.06 242 ARG B O 1
ATOM 4574 N N . LEU B 1 243 ? -7.031 25.016 4.629 1 94.44 243 LEU B N 1
ATOM 4575 C CA . LEU B 1 243 ? -6.758 23.766 5.348 1 94.44 243 LEU B CA 1
ATOM 4576 C C . LEU B 1 243 ? -7.828 22.719 5.055 1 94.44 243 LEU B C 1
ATOM 4578 O O . LEU B 1 243 ? -9.023 23.031 5.09 1 94.44 243 LEU B O 1
ATOM 4582 N N . VAL B 1 244 ? -7.383 21.578 4.688 1 94 244 VAL B N 1
ATOM 4583 C CA . VAL B 1 244 ? -8.312 20.469 4.504 1 94 244 VAL B CA 1
ATOM 4584 C C . VAL B 1 244 ? -7.836 19.266 5.316 1 94 244 VAL B C 1
ATOM 4586 O O . VAL B 1 244 ? -6.641 18.969 5.355 1 94 244 VAL B O 1
ATOM 4589 N N . LEU B 1 245 ? -8.742 18.641 6.008 1 96.44 245 LEU B N 1
ATOM 4590 C CA . LEU B 1 245 ? -8.461 17.438 6.77 1 96.44 245 LEU B CA 1
ATOM 4591 C C . LEU B 1 245 ? -8.867 16.188 5.98 1 96.44 245 LEU B C 1
ATOM 4593 O O . LEU B 1 245 ? -9.984 16.125 5.457 1 96.44 245 LEU B O 1
ATOM 4597 N N . VAL B 1 246 ? -7.953 15.242 5.895 1 96.56 246 VAL B N 1
ATOM 4598 C CA . VAL B 1 246 ? -8.18 14.023 5.117 1 96.56 246 VAL B CA 1
ATOM 4599 C C . VAL B 1 246 ? -7.77 12.805 5.938 1 96.56 246 VAL B C 1
ATOM 4601 O O . VAL B 1 246 ? -6.641 12.727 6.426 1 96.56 246 VAL B O 1
ATOM 4604 N N . ARG B 1 247 ? -8.688 11.883 6.109 1 95.94 247 ARG B N 1
ATOM 4605 C CA . ARG B 1 247 ? -8.328 10.586 6.672 1 95.94 247 ARG B CA 1
ATOM 4606 C C . ARG B 1 247 ? -7.859 9.625 5.578 1 95.94 247 ARG B C 1
ATOM 4608 O O . ARG B 1 247 ? -8.594 9.359 4.625 1 95.94 247 ARG B O 1
ATOM 4615 N N . ALA B 1 248 ? -6.691 9.188 5.672 1 96 248 ALA B N 1
ATOM 4616 C CA . ALA B 1 248 ? -6.137 8.312 4.641 1 96 248 ALA B CA 1
ATOM 4617 C C . ALA B 1 248 ? -5.012 7.449 5.195 1 96 248 ALA B C 1
ATOM 4619 O O . ALA B 1 248 ? -4.453 7.746 6.258 1 96 248 ALA B O 1
ATOM 4620 N N . ASP B 1 249 ? -4.77 6.363 4.516 1 94.31 249 ASP B N 1
ATOM 4621 C CA . ASP B 1 249 ? -3.637 5.48 4.77 1 94.31 249 ASP B CA 1
ATOM 4622 C C . ASP B 1 249 ? -2.379 5.992 4.066 1 94.31 249 ASP B C 1
ATOM 4624 O O . ASP B 1 249 ? -2.391 6.238 2.861 1 94.31 249 ASP B O 1
ATOM 4628 N N . ILE B 1 250 ? -1.267 6.141 4.805 1 95.5 250 ILE B N 1
ATOM 4629 C CA . ILE B 1 250 ? -0.014 6.652 4.258 1 95.5 250 ILE B CA 1
ATOM 4630 C C . ILE B 1 250 ? 0.48 5.723 3.15 1 95.5 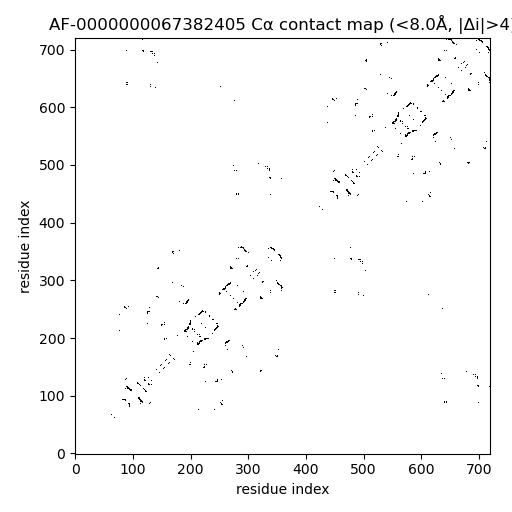250 ILE B C 1
ATOM 4632 O O . ILE B 1 250 ? 1.218 6.145 2.26 1 95.5 250 ILE B O 1
ATOM 4636 N N . SER B 1 251 ? 0.07 4.504 3.203 1 93.75 251 SER B N 1
ATOM 4637 C CA . SER B 1 251 ? 0.499 3.523 2.211 1 93.75 251 SER B CA 1
ATOM 4638 C C . SER B 1 251 ? -0.422 3.527 0.996 1 93.75 251 SER B C 1
ATOM 4640 O O . SER B 1 251 ? -0.213 2.766 0.048 1 93.75 251 SER B O 1
ATOM 4642 N N . ARG B 1 252 ? -1.408 4.273 1.044 1 95.44 252 ARG B N 1
ATOM 4643 C CA . ARG B 1 252 ? -2.324 4.449 -0.078 1 95.44 252 ARG B CA 1
ATOM 4644 C C . ARG B 1 252 ? -2.873 5.871 -0.121 1 95.44 252 ARG B C 1
ATOM 4646 O O . ARG B 1 252 ? -4.027 6.109 0.24 1 95.44 252 ARG B O 1
ATOM 4653 N N . LEU B 1 253 ? -2.061 6.754 -0.594 1 97.75 253 LEU B N 1
ATOM 4654 C CA . LEU B 1 253 ? -2.398 8.172 -0.554 1 97.75 253 LEU B CA 1
ATOM 4655 C C . LEU B 1 253 ? -3.424 8.516 -1.629 1 97.75 253 LEU B C 1
ATOM 4657 O O . LEU B 1 253 ? -3.221 8.219 -2.807 1 97.75 253 LEU B O 1
ATOM 4661 N N . PRO B 1 254 ? -4.527 9.133 -1.253 1 97.81 254 PRO B N 1
ATOM 4662 C CA . PRO B 1 254 ? -5.617 9.43 -2.188 1 97.81 254 PRO B CA 1
ATOM 4663 C C . PRO B 1 254 ? -5.402 10.742 -2.943 1 97.81 254 PRO B C 1
ATOM 4665 O O . PRO B 1 254 ? -6.262 11.625 -2.912 1 97.81 254 PRO B O 1
ATOM 4668 N N . PHE B 1 255 ? -4.289 10.859 -3.676 1 97.75 255 PHE B N 1
ATOM 4669 C CA . PHE B 1 255 ? -3.963 12.031 -4.48 1 97.75 255 PHE B CA 1
ATOM 4670 C C . PHE B 1 255 ? -3.533 11.625 -5.883 1 97.75 255 PHE B C 1
ATOM 4672 O O . PHE B 1 255 ? -2.986 10.531 -6.078 1 97.75 255 PHE B O 1
ATOM 4679 N N . VAL B 1 256 ? -3.785 12.453 -6.762 1 96.19 256 VAL B N 1
ATOM 4680 C CA . VAL B 1 256 ? -3.365 12.242 -8.141 1 96.19 256 VAL B CA 1
ATOM 4681 C C . VAL B 1 256 ? -1.845 12.117 -8.211 1 96.19 256 VAL B C 1
ATOM 4683 O O . VAL B 1 256 ? -1.125 12.875 -7.559 1 96.19 256 VAL B O 1
ATOM 4686 N N . SER B 1 257 ? -1.376 11.133 -8.984 1 95.25 257 SER B N 1
ATOM 4687 C CA . SER B 1 257 ? 0.061 10.938 -9.141 1 95.25 257 SER B CA 1
ATOM 4688 C C . SER B 1 257 ? 0.747 12.203 -9.641 1 95.25 257 SER B C 1
ATOM 4690 O O . SER B 1 257 ? 0.229 12.883 -10.531 1 95.25 257 SER B O 1
ATOM 4692 N N . GLY B 1 258 ? 1.86 12.547 -9 1 94.94 258 GLY B N 1
ATOM 4693 C CA . GLY B 1 258 ? 2.684 13.664 -9.453 1 94.94 258 GLY B CA 1
ATOM 4694 C C . GLY B 1 258 ? 2.002 15.008 -9.305 1 94.94 258 GLY B C 1
ATOM 4695 O O . GLY B 1 258 ? 2.18 15.898 -10.141 1 94.94 258 GLY B O 1
ATOM 4696 N N . SER B 1 259 ? 1.245 15.242 -8.25 1 95.62 259 SER B N 1
ATOM 4697 C CA . SER B 1 259 ? 0.422 16.453 -8.188 1 95.62 259 SER B CA 1
ATOM 4698 C C . SER B 1 259 ? 0.795 17.312 -6.984 1 95.62 259 SER B C 1
ATOM 4700 O O . SER B 1 259 ? 0.388 18.469 -6.895 1 95.62 259 SER B O 1
ATOM 4702 N N . ILE B 1 260 ? 1.56 16.812 -6.055 1 96.88 260 ILE B N 1
ATOM 4703 C CA . ILE B 1 260 ? 1.798 17.469 -4.773 1 96.88 260 ILE B CA 1
ATOM 4704 C C . ILE B 1 260 ? 3.176 18.125 -4.781 1 96.88 260 ILE B C 1
ATOM 4706 O O . ILE B 1 260 ? 4.148 17.547 -5.258 1 96.88 260 ILE B O 1
ATOM 4710 N N . ASP B 1 261 ? 3.279 19.297 -4.211 1 97.44 261 ASP B N 1
ATOM 4711 C CA . ASP B 1 261 ? 4.52 20.062 -4.25 1 97.44 261 ASP B CA 1
ATOM 4712 C C . ASP B 1 261 ? 5.453 19.656 -3.111 1 97.44 261 ASP B C 1
ATOM 4714 O O . ASP B 1 261 ? 6.672 19.609 -3.289 1 97.44 261 ASP B O 1
ATOM 4718 N N . ALA B 1 262 ? 4.859 19.453 -2.002 1 98.38 262 ALA B N 1
ATOM 4719 C CA . ALA B 1 262 ? 5.664 19.156 -0.818 1 98.38 262 ALA B CA 1
ATOM 4720 C C . ALA B 1 262 ? 4.91 18.234 0.137 1 98.38 262 ALA B C 1
ATOM 4722 O O . ALA B 1 262 ? 3.678 18.281 0.209 1 98.38 262 ALA B O 1
ATOM 4723 N N . LEU B 1 263 ? 5.621 17.406 0.823 1 98.69 263 LEU B N 1
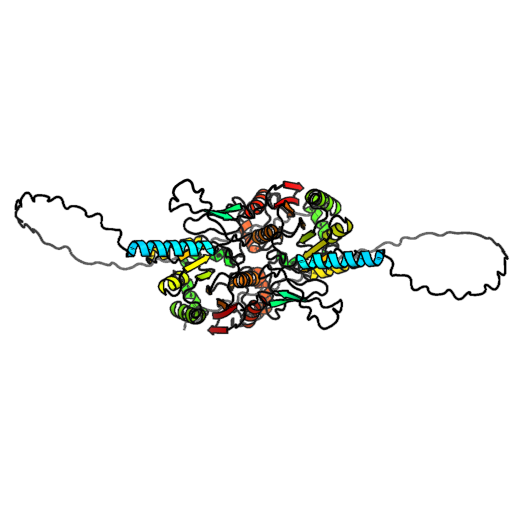ATOM 4724 C CA . LEU B 1 263 ? 5.055 16.531 1.842 1 98.69 263 LEU B CA 1
ATOM 4725 C C . LEU B 1 263 ? 5.934 16.5 3.088 1 98.69 263 LEU B C 1
ATOM 4727 O O . LEU B 1 263 ? 7.152 16.359 2.99 1 98.69 263 LEU B O 1
ATOM 4731 N N . HIS B 1 264 ? 5.34 16.734 4.188 1 98.69 264 HIS B N 1
ATOM 4732 C CA . HIS B 1 264 ? 5.98 16.688 5.496 1 98.69 264 HIS B CA 1
ATOM 4733 C C . HIS B 1 264 ? 5.422 15.539 6.336 1 98.69 264 HIS B C 1
ATOM 4735 O O . HIS B 1 264 ? 4.211 15.328 6.375 1 98.69 264 HIS B O 1
ATOM 4741 N N . ALA B 1 265 ? 6.25 14.758 6.91 1 98.06 265 ALA B N 1
ATOM 4742 C CA . ALA B 1 265 ? 5.875 13.727 7.875 1 98.06 265 ALA B CA 1
ATOM 4743 C C . ALA B 1 265 ? 6.754 13.797 9.125 1 98.06 265 ALA B C 1
ATOM 4745 O O . ALA B 1 265 ? 7.809 13.164 9.18 1 98.06 265 ALA B O 1
ATOM 4746 N N . GLY B 1 266 ? 6.254 14.523 10.117 1 94.56 266 GLY B N 1
ATOM 4747 C CA . GLY B 1 266 ? 7.039 14.75 11.32 1 94.56 266 GLY B CA 1
ATOM 4748 C C . GLY B 1 266 ? 6.891 13.648 12.352 1 94.56 266 GLY B C 1
ATOM 4749 O O . GLY B 1 266 ? 5.785 13.359 12.805 1 94.56 266 GLY B O 1
ATOM 4750 N N . ALA B 1 267 ? 8.008 13.07 12.75 1 89.38 267 ALA B N 1
ATOM 4751 C CA . ALA B 1 267 ? 8.07 12.047 13.789 1 89.38 267 ALA B CA 1
ATOM 4752 C C . ALA B 1 267 ? 7.074 10.922 13.516 1 89.38 267 ALA B C 1
ATOM 4754 O O . ALA B 1 267 ? 6.324 10.516 14.406 1 89.38 267 ALA B O 1
ATOM 4755 N N . ALA B 1 268 ? 7.121 10.422 12.336 1 90 268 ALA B N 1
ATOM 4756 C CA . ALA B 1 268 ? 6.012 9.547 11.969 1 90 268 ALA B CA 1
ATOM 4757 C C . ALA B 1 268 ? 6.52 8.219 11.406 1 90 268 ALA B C 1
ATOM 4759 O O . ALA B 1 268 ? 5.848 7.195 11.516 1 90 268 ALA B O 1
ATOM 4760 N N . ILE B 1 269 ? 7.656 8.148 10.805 1 88.81 269 ILE B N 1
ATOM 4761 C CA . ILE B 1 269 ? 8.094 7.023 9.984 1 88.81 269 ILE B CA 1
ATOM 4762 C C . ILE B 1 269 ? 8.156 5.758 10.836 1 88.81 269 ILE B C 1
ATOM 4764 O O . ILE B 1 269 ? 7.797 4.672 10.375 1 88.81 269 ILE B O 1
ATOM 4768 N N . HIS B 1 270 ? 8.555 5.871 12.094 1 82.69 270 HIS B N 1
ATOM 4769 C CA . HIS B 1 270 ? 8.711 4.727 12.984 1 82.69 270 HIS B CA 1
ATOM 4770 C C . HIS B 1 270 ? 7.359 4.113 13.344 1 82.69 270 HIS B C 1
ATOM 4772 O O . HIS B 1 270 ? 7.297 2.998 13.867 1 82.69 270 HIS B O 1
ATOM 4778 N N . CYS B 1 271 ? 6.297 4.777 13.008 1 82.5 271 CYS B N 1
ATOM 4779 C CA . CYS B 1 271 ? 4.961 4.266 13.305 1 82.5 271 CYS B CA 1
ATOM 4780 C C . CYS B 1 271 ? 4.332 3.629 12.07 1 82.5 271 CYS B C 1
ATOM 4782 O O . CYS B 1 271 ? 3.248 3.051 12.148 1 82.5 271 CYS B O 1
ATOM 4784 N N . TRP B 1 272 ? 4.953 3.779 10.945 1 87 272 TRP B N 1
ATOM 4785 C CA . TRP B 1 272 ? 4.371 3.27 9.711 1 87 272 TRP B CA 1
ATOM 4786 C C . TRP B 1 272 ? 4.535 1.757 9.617 1 87 272 TRP B C 1
ATOM 4788 O O . TRP B 1 272 ? 5.629 1.229 9.828 1 87 272 TRP B O 1
ATOM 4798 N N . PRO B 1 273 ? 3.455 1.048 9.281 1 82.38 273 PRO B N 1
ATOM 4799 C CA . PRO B 1 273 ? 3.555 -0.409 9.172 1 82.38 273 PRO B CA 1
ATOM 4800 C C . PRO B 1 273 ? 4.535 -0.849 8.086 1 82.38 273 PRO B C 1
ATOM 4802 O O . PRO B 1 273 ? 5.207 -1.873 8.234 1 82.38 273 PRO B O 1
ATOM 4805 N N . SER B 1 274 ? 4.586 -0.117 7.043 1 86.5 274 SER B N 1
ATOM 4806 C CA . SER B 1 274 ? 5.5 -0.371 5.938 1 86.5 274 SER B CA 1
ATOM 4807 C C . SER B 1 274 ? 6.117 0.924 5.422 1 86.5 274 SER B C 1
ATOM 4809 O O . SER B 1 274 ? 5.559 1.58 4.543 1 86.5 274 SER B O 1
ATOM 4811 N N . PRO B 1 275 ? 7.32 1.243 5.906 1 91.31 275 PRO B N 1
ATOM 4812 C CA . PRO B 1 275 ? 7.973 2.463 5.422 1 91.31 275 PRO B CA 1
ATOM 4813 C C . PRO B 1 275 ? 8.227 2.441 3.916 1 91.31 275 PRO B C 1
ATOM 4815 O O . PRO B 1 275 ? 8.109 3.475 3.254 1 91.31 275 PRO B O 1
ATOM 4818 N N . ALA B 1 276 ? 8.469 1.318 3.398 1 92 276 ALA B N 1
ATOM 4819 C CA . ALA B 1 276 ? 8.727 1.208 1.963 1 92 276 ALA B CA 1
ATOM 4820 C C . ALA B 1 276 ? 7.48 1.581 1.157 1 92 276 ALA B C 1
ATOM 4822 O O . ALA B 1 276 ? 7.562 2.373 0.215 1 92 276 ALA B O 1
ATOM 4823 N N . CYS B 1 277 ? 6.34 1.043 1.562 1 92.69 277 CYS B N 1
ATOM 4824 C CA . CYS B 1 277 ? 5.098 1.366 0.87 1 92.69 277 CYS B CA 1
ATOM 4825 C C . CYS B 1 277 ? 4.754 2.844 1.028 1 92.69 277 CYS B C 1
ATOM 4827 O O . CYS B 1 277 ? 4.312 3.488 0.076 1 92.69 277 CYS B O 1
ATOM 4829 N N . ALA B 1 278 ? 4.992 3.295 2.213 1 95.75 278 ALA B N 1
ATOM 4830 C CA . ALA B 1 278 ? 4.668 4.691 2.5 1 95.75 278 ALA B CA 1
ATOM 4831 C C . ALA B 1 278 ? 5.523 5.637 1.659 1 95.75 278 ALA B C 1
ATOM 4833 O O . ALA B 1 278 ? 5 6.547 1.015 1 95.75 278 ALA B O 1
ATOM 4834 N N . VAL B 1 279 ? 6.812 5.422 1.64 1 97 279 VAL B N 1
ATOM 4835 C CA . VAL B 1 279 ? 7.711 6.309 0.908 1 97 279 VAL B CA 1
ATOM 4836 C C . VAL B 1 279 ? 7.473 6.164 -0.593 1 97 279 VAL B C 1
ATOM 4838 O O . VAL B 1 279 ? 7.562 7.141 -1.34 1 97 279 VAL B O 1
ATOM 4841 N N . ALA B 1 280 ? 7.117 5 -1.023 1 96.62 280 ALA B N 1
ATOM 4842 C CA . ALA B 1 280 ? 6.746 4.816 -2.424 1 96.62 280 ALA B CA 1
ATOM 4843 C C . ALA B 1 280 ? 5.527 5.66 -2.783 1 96.62 280 ALA B C 1
ATOM 4845 O O . ALA B 1 280 ? 5.492 6.293 -3.844 1 96.62 280 ALA B O 1
ATOM 4846 N N . GLU B 1 281 ? 4.523 5.609 -1.917 1 97.94 281 GLU B N 1
ATOM 4847 C CA . GLU B 1 281 ? 3.334 6.426 -2.141 1 97.94 281 GLU B CA 1
ATOM 4848 C C . GLU B 1 281 ? 3.678 7.914 -2.141 1 97.94 281 GLU B C 1
ATOM 4850 O O . GLU B 1 281 ? 3.158 8.68 -2.957 1 97.94 281 GLU B O 1
ATOM 4855 N N . ILE B 1 282 ? 4.527 8.297 -1.217 1 98.44 282 ILE B N 1
ATOM 4856 C CA . ILE B 1 282 ? 4.973 9.688 -1.161 1 98.44 282 ILE B CA 1
ATOM 4857 C C . ILE B 1 282 ? 5.656 10.062 -2.475 1 98.44 282 ILE B C 1
ATOM 4859 O O . ILE B 1 282 ? 5.371 11.109 -3.053 1 98.44 282 ILE B O 1
ATOM 4863 N N . SER B 1 283 ? 6.512 9.211 -2.93 1 97.69 283 SER B N 1
ATOM 4864 C CA . SER B 1 283 ? 7.168 9.43 -4.215 1 97.69 283 SER B CA 1
ATOM 4865 C C . SER B 1 283 ? 6.152 9.531 -5.348 1 97.69 283 SER B C 1
ATOM 4867 O O . SER B 1 283 ? 6.277 10.383 -6.227 1 97.69 283 SER B O 1
ATOM 4869 N N . ARG B 1 284 ? 5.18 8.68 -5.363 1 96.88 284 ARG B N 1
ATOM 4870 C CA . ARG B 1 284 ? 4.18 8.664 -6.422 1 96.88 284 ARG B CA 1
ATOM 4871 C C . ARG B 1 284 ? 3.443 9.992 -6.508 1 96.88 284 ARG B C 1
ATOM 4873 O O . ARG B 1 284 ? 3.227 10.523 -7.598 1 96.88 284 ARG B O 1
ATOM 4880 N N . VAL B 1 285 ? 3.08 10.578 -5.41 1 97.69 285 VAL B N 1
ATOM 4881 C CA . VAL B 1 285 ? 2.18 11.727 -5.43 1 97.69 285 VAL B CA 1
ATOM 4882 C C . VAL B 1 285 ? 2.984 13.008 -5.625 1 97.69 285 VAL B C 1
ATOM 4884 O O . VAL B 1 285 ? 2.447 14.023 -6.086 1 97.69 285 VAL B O 1
ATOM 4887 N N . LEU B 1 286 ? 4.242 13.023 -5.246 1 97.25 286 LEU B N 1
ATOM 4888 C CA . LEU B 1 286 ? 5.062 14.211 -5.438 1 97.25 286 LEU B CA 1
ATOM 4889 C C . LEU B 1 286 ? 5.262 14.508 -6.922 1 97.25 286 LEU B C 1
ATOM 4891 O O . LEU B 1 286 ? 5.488 13.586 -7.715 1 97.25 286 LEU B O 1
ATOM 4895 N N . ARG B 1 287 ? 5.098 15.695 -7.309 1 95.44 287 ARG B N 1
ATOM 4896 C CA . ARG B 1 287 ? 5.457 16.094 -8.664 1 95.44 287 ARG B CA 1
ATOM 4897 C C . ARG B 1 287 ? 6.969 16.078 -8.859 1 95.44 287 ARG B C 1
ATOM 4899 O O . ARG B 1 287 ? 7.723 16.109 -7.883 1 95.44 287 ARG B O 1
ATOM 4906 N N . PRO B 1 288 ? 7.418 16.078 -10.148 1 94.19 288 PRO B N 1
ATOM 4907 C CA . PRO B 1 288 ? 8.859 16.219 -10.352 1 94.19 288 PRO B CA 1
ATOM 4908 C C . PRO B 1 288 ? 9.438 17.453 -9.664 1 94.19 288 PRO B C 1
ATOM 4910 O O . PRO B 1 288 ? 8.898 18.547 -9.805 1 94.19 288 PRO B O 1
ATOM 4913 N N . GLY B 1 289 ? 10.422 17.266 -8.852 1 95 289 GLY B N 1
ATOM 4914 C CA . GLY B 1 289 ? 11.023 18.359 -8.094 1 95 289 GLY B CA 1
ATOM 4915 C C . GLY B 1 289 ? 10.375 18.578 -6.742 1 95 289 GLY B C 1
ATOM 4916 O O . GLY B 1 289 ? 10.852 19.375 -5.938 1 95 289 GLY B O 1
ATOM 4917 N N . GLY B 1 290 ? 9.25 17.859 -6.539 1 97.25 290 GLY B N 1
ATOM 4918 C CA . GLY B 1 290 ? 8.609 17.953 -5.234 1 97.25 290 GLY B CA 1
ATOM 4919 C C . GLY B 1 290 ? 9.5 17.484 -4.098 1 97.25 290 GLY B C 1
ATOM 4920 O O . GLY B 1 290 ? 10.43 16.703 -4.305 1 97.25 290 GLY B O 1
ATOM 4921 N N . VAL B 1 291 ? 9.227 17.969 -2.869 1 98.31 291 VAL B N 1
ATOM 4922 C CA . VAL B 1 291 ? 10.141 17.75 -1.755 1 98.31 291 VAL B CA 1
ATOM 4923 C C . VAL B 1 291 ? 9.422 16.984 -0.644 1 98.31 291 VAL B C 1
ATOM 4925 O O . VAL B 1 291 ? 8.273 17.281 -0.317 1 98.31 291 VAL B O 1
ATOM 4928 N N . PHE B 1 292 ? 10.109 15.984 -0.149 1 98.69 292 PHE B N 1
ATOM 4929 C CA . PHE B 1 292 ? 9.688 15.227 1.022 1 98.69 292 PHE B CA 1
ATOM 4930 C C . PHE B 1 292 ? 10.586 15.539 2.217 1 98.69 292 PHE B C 1
ATOM 4932 O O . PHE B 1 292 ? 11.805 15.375 2.141 1 98.69 292 PHE B O 1
ATOM 4939 N N . VAL B 1 293 ? 9.969 16 3.299 1 98.75 293 VAL B N 1
ATOM 4940 C CA . VAL B 1 293 ? 10.688 16.203 4.559 1 98.75 293 VAL B CA 1
ATOM 4941 C C . VAL B 1 293 ? 10.102 15.297 5.633 1 98.75 293 VAL B C 1
ATOM 4943 O O . VAL B 1 293 ? 8.891 15.312 5.887 1 98.75 293 VAL B O 1
ATOM 4946 N N . GLY B 1 294 ? 10.914 14.445 6.191 1 97.75 294 GLY B N 1
ATOM 4947 C CA . GLY B 1 294 ? 10.508 13.562 7.273 1 97.75 294 GLY B CA 1
ATOM 4948 C C . GLY B 1 294 ? 11.406 13.664 8.492 1 97.75 294 GLY B C 1
ATOM 4949 O O . GLY B 1 294 ? 12.562 14.07 8.391 1 97.75 294 GLY B O 1
ATOM 4950 N N . SER B 1 295 ? 10.859 13.414 9.648 1 94.69 295 SER B N 1
ATOM 4951 C CA . SER B 1 295 ? 11.656 13.234 10.859 1 94.69 295 SER B CA 1
ATOM 4952 C C . SER B 1 295 ? 11.227 11.984 11.625 1 94.69 295 SER B C 1
ATOM 4954 O O . SER B 1 295 ? 10.102 11.523 11.484 1 94.69 295 SER B O 1
ATOM 4956 N N . THR B 1 296 ? 12.156 11.406 12.312 1 91.31 296 THR B N 1
ATOM 4957 C CA . THR B 1 296 ? 11.914 10.195 13.086 1 91.31 296 THR B CA 1
ATOM 4958 C C . THR B 1 296 ? 13 9.992 14.133 1 91.31 296 THR B C 1
ATOM 4960 O O . THR B 1 296 ? 13.852 10.859 14.328 1 91.31 296 THR B O 1
ATOM 4963 N N . PHE B 1 297 ? 12.844 8.867 14.914 1 84.25 297 PHE B N 1
ATOM 4964 C CA . PHE B 1 297 ? 13.859 8.414 15.859 1 84.25 297 PHE B CA 1
ATOM 4965 C C . PHE B 1 297 ? 14.781 7.387 15.203 1 84.25 297 PHE B C 1
ATOM 4967 O O . PHE B 1 297 ? 14.32 6.512 14.469 1 84.25 297 PHE B O 1
ATOM 4974 N N . ILE B 1 298 ? 16.031 7.586 15.336 1 81 298 ILE B N 1
ATOM 4975 C CA . ILE B 1 298 ? 16.953 6.598 14.781 1 81 298 ILE B CA 1
ATOM 4976 C C . ILE B 1 298 ? 17.547 5.762 15.906 1 81 298 ILE B C 1
ATOM 4978 O O . ILE B 1 298 ? 17.688 6.238 17.031 1 81 298 ILE B O 1
ATOM 4982 N N . ALA B 1 299 ? 17.594 4.348 15.75 1 63.44 299 ALA B N 1
ATOM 4983 C CA . ALA B 1 299 ? 18.062 3.373 16.734 1 63.44 299 ALA B CA 1
ATOM 4984 C C . ALA B 1 299 ? 19.562 3.482 16.938 1 63.44 299 ALA B C 1
ATOM 4986 O O . ALA B 1 299 ? 20.109 2.928 17.891 1 63.44 299 ALA B O 1
ATOM 4987 N N . ASP B 1 300 ? 20.312 4.078 16.094 1 55.12 300 ASP B N 1
ATOM 4988 C CA . ASP B 1 300 ? 21.734 3.811 16.266 1 55.12 300 ASP B CA 1
ATOM 4989 C C . ASP B 1 300 ? 22.219 4.238 17.656 1 55.12 300 ASP B C 1
ATOM 4991 O O . ASP B 1 300 ? 23.328 3.908 18.062 1 55.12 300 ASP B O 1
ATOM 4995 N N . VAL B 1 301 ? 21.672 5.27 18.234 1 46.19 301 VAL B N 1
ATOM 4996 C CA . VAL B 1 301 ? 22.375 5.727 19.438 1 46.19 301 VAL B CA 1
ATOM 4997 C C . VAL B 1 301 ? 21.828 4.996 20.656 1 46.19 301 VAL B C 1
ATOM 4999 O O . VAL B 1 301 ? 22.078 5.402 21.797 1 46.19 301 VAL B O 1
ATOM 5002 N N . LEU B 1 302 ? 20.797 4.316 20.484 1 41.03 302 LEU B N 1
ATOM 5003 C CA . LEU B 1 302 ? 20.516 3.725 21.797 1 41.03 302 LEU B CA 1
ATOM 5004 C C . LEU B 1 302 ? 21.75 3.041 22.359 1 41.03 302 LEU B C 1
ATOM 5006 O O . LEU B 1 302 ? 22.375 2.225 21.672 1 41.03 302 LEU B O 1
ATOM 5010 N N . PRO B 1 303 ? 22.406 3.6 23.25 1 38.09 303 PRO B N 1
ATOM 5011 C CA . PRO B 1 303 ? 23.5 2.865 23.891 1 38.09 303 PRO B CA 1
ATOM 5012 C C . PRO B 1 303 ? 23.25 1.361 23.953 1 38.09 303 PRO B C 1
ATOM 5014 O O . PRO B 1 303 ? 22.109 0.931 24.141 1 38.09 303 PRO B O 1
ATOM 5017 N N . PRO B 1 304 ? 24.188 0.524 23.25 1 35.5 304 PRO B N 1
ATOM 5018 C CA . PRO B 1 304 ? 24.156 -0.908 23.562 1 35.5 304 PRO B CA 1
ATOM 5019 C C . PRO B 1 304 ? 23.828 -1.193 25.016 1 35.5 304 PRO B C 1
ATOM 5021 O O . PRO B 1 304 ? 24.719 -1.409 25.828 1 35.5 304 PRO B O 1
ATOM 5024 N N . VAL B 1 305 ? 23.141 -0.527 25.703 1 34.59 305 VAL B N 1
ATOM 5025 C CA . VAL B 1 305 ? 23.219 -1.173 27.016 1 34.59 305 VAL B CA 1
ATOM 5026 C C . VAL B 1 305 ? 23.109 -2.686 26.859 1 34.59 305 VAL B C 1
ATOM 5028 O O . VAL B 1 305 ? 23.875 -3.445 27.453 1 34.59 305 VAL B O 1
ATOM 5031 N N . ILE B 1 306 ? 21.844 -3.41 26.844 1 32.66 306 ILE B N 1
ATOM 5032 C CA . ILE B 1 306 ? 21.953 -4.863 26.891 1 32.66 306 ILE B CA 1
ATOM 5033 C C . ILE B 1 306 ? 22.328 -5.41 25.516 1 32.66 306 ILE B C 1
ATOM 5035 O O . ILE B 1 306 ? 21.594 -5.203 24.547 1 32.66 306 ILE B O 1
ATOM 5039 N N . PRO B 1 307 ? 23.609 -5.742 25.172 1 34.03 307 PRO B N 1
ATOM 5040 C CA . PRO B 1 307 ? 24.141 -6.543 24.062 1 34.03 307 PRO B CA 1
ATOM 5041 C C . PRO B 1 307 ? 23.062 -7.379 23.375 1 34.03 307 PRO B C 1
ATOM 5043 O O . PRO B 1 307 ? 23.219 -7.781 22.219 1 34.03 307 PRO B O 1
ATOM 5046 N N . LEU B 1 308 ? 22.109 -7.906 24.156 1 32.56 308 LEU B N 1
ATOM 5047 C CA . LEU B 1 308 ? 21.109 -8.875 23.734 1 32.56 308 LEU B CA 1
ATOM 5048 C C . LEU B 1 308 ? 20.141 -8.258 22.734 1 32.56 308 LEU B C 1
ATOM 5050 O O . LEU B 1 308 ? 19.328 -8.961 22.125 1 32.56 308 LEU B O 1
ATOM 5054 N N . LEU B 1 309 ? 20.094 -7 22.609 1 34.59 309 LEU B N 1
ATOM 5055 C CA . LEU B 1 309 ? 19.031 -6.406 21.812 1 34.59 309 LEU B CA 1
ATOM 5056 C C . LEU B 1 309 ? 19.406 -6.387 20.344 1 34.59 309 LEU B C 1
ATOM 5058 O O . LEU B 1 309 ? 18.531 -6.316 19.469 1 34.59 309 LEU B O 1
ATOM 5062 N N . ARG B 1 310 ? 20.656 -6.188 20.016 1 38.56 310 ARG B N 1
ATOM 5063 C CA . ARG B 1 310 ? 21.031 -6.383 18.609 1 38.56 310 ARG B CA 1
ATOM 5064 C C . ARG B 1 310 ? 20.547 -7.738 18.094 1 38.56 310 ARG B C 1
ATOM 5066 O O . ARG B 1 310 ? 20.141 -7.859 16.938 1 38.56 310 ARG B O 1
ATOM 5073 N N . ILE B 1 311 ? 20.922 -8.773 18.875 1 36.5 311 ILE B N 1
ATOM 5074 C CA . ILE B 1 311 ? 20.484 -10.117 18.516 1 36.5 311 ILE B CA 1
ATOM 5075 C C . ILE B 1 311 ? 18.969 -10.203 18.609 1 36.5 311 ILE B C 1
ATOM 5077 O O . ILE B 1 311 ? 18.328 -10.914 17.844 1 36.5 311 ILE B O 1
ATOM 5081 N N . GLY B 1 312 ? 18.328 -9.375 19.531 1 39.09 312 GLY B N 1
ATOM 5082 C CA . GLY B 1 312 ? 16.891 -9.43 19.828 1 39.09 312 GLY B CA 1
ATOM 5083 C C . GLY B 1 312 ? 16.078 -8.469 18.984 1 39.09 312 GLY B C 1
ATOM 5084 O O . GLY B 1 312 ? 14.852 -8.469 19.062 1 39.09 312 GLY B O 1
ATOM 5085 N N . ARG B 1 313 ? 16.75 -7.562 18.344 1 44 313 ARG B N 1
ATOM 5086 C CA . ARG B 1 313 ? 16.047 -6.57 17.531 1 44 313 ARG B CA 1
ATOM 5087 C C . ARG B 1 313 ? 15.07 -7.238 16.562 1 44 313 ARG B C 1
ATOM 5089 O O . ARG B 1 313 ? 13.922 -6.812 16.438 1 44 313 ARG B O 1
ATOM 5096 N N . PRO B 1 314 ? 15.625 -8.039 15.742 1 42.03 314 PRO B N 1
ATOM 5097 C CA . PRO B 1 314 ? 14.633 -8.711 14.906 1 42.03 314 PRO B CA 1
ATOM 5098 C C . PRO B 1 314 ? 13.469 -9.281 15.711 1 42.03 314 PRO B C 1
ATOM 5100 O O . PRO B 1 314 ? 12.328 -9.305 15.242 1 42.03 314 PRO B O 1
ATOM 5103 N N . TYR B 1 315 ? 13.883 -9.688 16.938 1 40.91 315 TYR B N 1
ATOM 5104 C CA . TYR B 1 315 ? 12.867 -10.312 17.766 1 40.91 315 TYR B CA 1
ATOM 5105 C C . TYR B 1 315 ? 11.969 -9.258 18.406 1 40.91 315 TYR B C 1
ATOM 5107 O O . TYR B 1 315 ? 10.766 -9.469 18.562 1 40.91 315 TYR B O 1
ATOM 5115 N N . ILE B 1 316 ? 12.594 -8.273 18.984 1 44.38 316 ILE B N 1
ATOM 5116 C CA . ILE B 1 316 ? 11.773 -7.227 19.594 1 44.38 316 ILE B CA 1
ATOM 5117 C C . ILE B 1 316 ? 10.914 -6.562 18.516 1 44.38 316 ILE B C 1
ATOM 5119 O O . ILE B 1 316 ? 9.734 -6.285 18.734 1 44.38 316 ILE B O 1
ATOM 5123 N N . ASP B 1 317 ? 11.57 -6.23 17.406 1 47.19 317 ASP B N 1
ATOM 5124 C CA . ASP B 1 317 ? 10.797 -5.723 16.281 1 47.19 317 ASP B CA 1
ATOM 5125 C C . ASP B 1 317 ? 9.648 -6.668 15.93 1 47.19 317 ASP B C 1
ATOM 5127 O O . ASP B 1 317 ? 8.562 -6.219 15.57 1 47.19 317 ASP B O 1
ATOM 5131 N N . GLN B 1 318 ? 10.109 -7.969 15.969 1 43.16 318 GLN B N 1
ATOM 5132 C CA . GLN B 1 318 ? 9.094 -8.977 15.703 1 43.16 318 GLN B CA 1
ATOM 5133 C C . GLN B 1 318 ? 7.984 -8.938 16.75 1 43.16 318 GLN B C 1
ATOM 5135 O O . GLN B 1 318 ? 6.816 -9.18 16.438 1 43.16 318 GLN B O 1
ATOM 5140 N N . ILE B 1 319 ? 8.531 -8.852 17.984 1 39.81 319 ILE B N 1
ATOM 5141 C CA . ILE B 1 319 ? 7.559 -8.867 19.078 1 39.81 319 ILE B CA 1
ATOM 5142 C C . ILE B 1 319 ? 6.781 -7.555 19.109 1 39.81 319 ILE B C 1
ATOM 5144 O O . ILE B 1 319 ? 5.574 -7.547 19.359 1 39.81 319 ILE B O 1
ATOM 5148 N N . THR B 1 320 ? 7.621 -6.5 19.016 1 42.5 320 THR B N 1
ATOM 5149 C CA . THR B 1 320 ? 6.895 -5.242 19.156 1 42.5 320 THR B CA 1
ATOM 5150 C C . THR B 1 320 ? 6.195 -4.871 17.859 1 42.5 320 THR B C 1
ATOM 5152 O O . THR B 1 320 ? 5.387 -3.941 17.828 1 42.5 320 THR B O 1
ATOM 5155 N N . GLY B 1 321 ? 6.242 -5.762 16.797 1 41.56 321 GLY B N 1
ATOM 5156 C CA . GLY B 1 321 ? 5.559 -5.684 15.523 1 41.56 321 GLY B CA 1
ATOM 5157 C C . GLY B 1 321 ? 6.133 -4.621 14.602 1 41.56 321 GLY B C 1
ATOM 5158 O O . GLY B 1 321 ? 5.984 -4.703 13.383 1 41.56 321 GLY B O 1
ATOM 5159 N N . ASN B 1 322 ? 6.121 -3.221 14.609 1 46.53 322 ASN B N 1
ATOM 5160 C CA . ASN B 1 322 ? 6.344 -2.152 13.641 1 46.53 322 ASN B CA 1
ATOM 5161 C C . ASN B 1 322 ? 7.535 -1.282 14.031 1 46.53 322 ASN B C 1
ATOM 5163 O O . ASN B 1 322 ? 7.703 -0.181 13.5 1 46.53 322 ASN B O 1
ATOM 5167 N N . ASN B 1 323 ? 8.414 -1.404 14.961 1 48.38 323 ASN B N 1
ATOM 5168 C CA . ASN B 1 323 ? 9.242 -0.248 15.281 1 48.38 323 ASN B CA 1
ATOM 5169 C C . ASN B 1 323 ? 10.469 -0.173 14.375 1 48.38 323 ASN B C 1
ATOM 5171 O O . ASN B 1 323 ? 11.562 -0.589 14.766 1 48.38 323 ASN B O 1
ATOM 5175 N N . THR B 1 324 ? 10.297 -0.086 13.141 1 56.47 324 THR B N 1
ATOM 5176 C CA . THR B 1 324 ? 11.539 -0.07 12.383 1 56.47 324 THR B CA 1
ATOM 5177 C C . THR B 1 324 ? 12.336 1.201 12.672 1 56.47 324 THR B C 1
ATOM 5179 O O . THR B 1 324 ? 11.93 2.297 12.273 1 56.47 324 THR B O 1
ATOM 5182 N N . PHE B 1 325 ? 13.031 1.277 13.891 1 69.38 325 PHE B N 1
ATOM 5183 C CA . PHE B 1 325 ? 14.039 2.328 13.969 1 69.38 325 PHE B CA 1
ATOM 5184 C C . PHE B 1 325 ? 15.117 2.129 12.914 1 69.38 325 PHE B C 1
ATOM 5186 O O . PHE B 1 325 ? 15.859 1.146 12.953 1 69.38 325 PHE B O 1
ATOM 5193 N N . LEU B 1 326 ? 15.016 2.982 11.906 1 78.69 326 LEU B N 1
ATOM 5194 C CA . LEU B 1 326 ? 15.93 2.945 10.773 1 78.69 326 LEU B CA 1
ATOM 5195 C C . LEU B 1 326 ? 17.156 3.799 11.031 1 78.69 326 LEU B C 1
ATOM 5197 O O . LEU B 1 326 ? 17.094 4.797 11.758 1 78.69 326 LEU B O 1
ATOM 5201 N N . SER B 1 327 ? 18.25 3.4 10.57 1 86.25 327 SER B N 1
ATOM 5202 C CA . SER B 1 327 ? 19.453 4.23 10.562 1 86.25 327 SER B CA 1
ATOM 5203 C C . SER B 1 327 ? 19.391 5.277 9.453 1 86.25 327 SER B C 1
ATOM 5205 O O . SER B 1 327 ? 18.516 5.211 8.578 1 86.25 327 SER B O 1
ATOM 5207 N N . GLU B 1 328 ? 20.344 6.219 9.516 1 90.81 328 GLU B N 1
ATOM 5208 C CA . GLU B 1 328 ? 20.438 7.242 8.484 1 90.81 328 GLU B CA 1
ATOM 5209 C C . GLU B 1 328 ? 20.672 6.621 7.109 1 90.81 328 GLU B C 1
ATOM 5211 O O . GLU B 1 328 ? 20.094 7.062 6.113 1 90.81 328 GLU B O 1
ATOM 5216 N N . LEU B 1 329 ? 21.5 5.645 7.102 1 90.5 329 LEU B N 1
ATOM 5217 C CA . LEU B 1 329 ? 21.812 4.984 5.84 1 90.5 329 LEU B CA 1
ATOM 5218 C C . LEU B 1 329 ? 20.609 4.234 5.293 1 90.5 329 LEU B C 1
ATOM 5220 O O . LEU B 1 329 ? 20.375 4.227 4.082 1 90.5 329 LEU B O 1
ATOM 5224 N N . GLU B 1 330 ? 19.875 3.648 6.172 1 90.88 330 GLU B N 1
ATOM 5225 C CA . GLU B 1 330 ? 18.672 2.938 5.758 1 90.88 330 GLU B CA 1
ATOM 5226 C C . GLU B 1 330 ? 17.609 3.902 5.227 1 90.88 330 GLU B C 1
ATOM 5228 O O . GLU B 1 330 ? 16.906 3.588 4.27 1 90.88 330 GLU B O 1
ATOM 5233 N N . LEU B 1 331 ? 17.578 5.039 5.855 1 93.94 331 LEU B N 1
ATOM 5234 C CA . LEU B 1 331 ? 16.641 6.051 5.387 1 93.94 331 LEU B CA 1
ATOM 5235 C C . LEU B 1 331 ? 17.016 6.539 3.992 1 93.94 331 LEU B C 1
ATOM 5237 O O . LEU B 1 331 ? 16.156 6.68 3.127 1 93.94 331 LEU B O 1
ATOM 5241 N N . GLU B 1 332 ? 18.234 6.797 3.809 1 95.56 332 GLU B N 1
ATOM 5242 C CA . GLU B 1 332 ? 18.719 7.215 2.494 1 95.56 332 GLU B CA 1
ATOM 5243 C C . GLU B 1 332 ? 18.453 6.137 1.443 1 95.56 332 GLU B C 1
ATOM 5245 O O . GLU B 1 332 ? 18 6.438 0.341 1 95.56 332 GLU B O 1
ATOM 5250 N N . ASP B 1 333 ? 18.734 4.996 1.854 1 94.69 333 ASP B N 1
ATOM 5251 C CA . ASP B 1 333 ? 18.531 3.854 0.97 1 94.69 333 ASP B CA 1
ATOM 5252 C C . ASP B 1 333 ? 17.062 3.707 0.596 1 94.69 333 ASP B C 1
ATOM 5254 O O . ASP B 1 333 ? 16.734 3.479 -0.569 1 94.69 333 ASP B O 1
ATOM 5258 N N . LEU B 1 334 ? 16.25 3.848 1.522 1 93.94 334 LEU B N 1
ATOM 5259 C CA . LEU B 1 334 ? 14.812 3.758 1.312 1 93.94 334 LEU B CA 1
ATOM 5260 C C . LEU B 1 334 ? 14.336 4.84 0.349 1 93.94 334 LEU B C 1
ATOM 5262 O O . LEU B 1 334 ? 13.594 4.559 -0.59 1 93.94 334 LEU B O 1
ATOM 5266 N N . CYS B 1 335 ? 14.789 6.023 0.557 1 96.31 335 CYS B N 1
ATOM 5267 C CA . CYS B 1 335 ? 14.422 7.121 -0.33 1 96.31 335 CYS B CA 1
ATOM 5268 C C . CYS B 1 335 ? 14.906 6.863 -1.751 1 96.31 335 CYS B C 1
ATOM 5270 O O . CYS B 1 335 ? 14.148 7.016 -2.709 1 96.31 335 CYS B O 1
ATOM 5272 N N . SER B 1 336 ? 16.094 6.414 -1.854 1 95.19 336 SER B N 1
ATOM 5273 C CA . SER B 1 336 ? 16.656 6.137 -3.168 1 95.19 336 SER B CA 1
ATOM 5274 C C . SER B 1 336 ? 15.914 5.004 -3.869 1 95.19 336 SER B C 1
ATOM 5276 O O . SER B 1 336 ? 15.625 5.09 -5.066 1 95.19 336 SER B O 1
ATOM 5278 N N . ALA B 1 337 ? 15.586 4.031 -3.127 1 93.31 337 ALA B N 1
ATOM 5279 C CA . ALA B 1 337 ? 14.867 2.883 -3.676 1 93.31 337 ALA B CA 1
ATOM 5280 C C . ALA B 1 337 ? 13.5 3.299 -4.211 1 93.31 337 ALA B C 1
ATOM 5282 O O . ALA B 1 337 ? 12.977 2.676 -5.137 1 93.31 337 ALA B O 1
ATOM 5283 N N . CYS B 1 338 ? 12.984 4.32 -3.652 1 94.81 338 CYS B N 1
ATOM 5284 C CA . CYS B 1 338 ? 11.664 4.781 -4.059 1 94.81 338 CYS B CA 1
ATOM 5285 C C . CYS B 1 338 ? 11.766 5.895 -5.094 1 94.81 338 CYS B C 1
ATOM 5287 O O . CYS B 1 338 ? 10.789 6.594 -5.359 1 94.81 338 CYS B O 1
ATOM 5289 N N . GLY B 1 339 ? 12.922 6.141 -5.648 1 92.56 339 GLY B N 1
ATOM 5290 C CA . GLY B 1 339 ? 13.086 7.078 -6.746 1 92.56 339 GLY B CA 1
ATOM 5291 C C . GLY B 1 339 ? 13.281 8.508 -6.285 1 92.56 339 GLY B C 1
ATOM 5292 O O . GLY B 1 339 ? 13.156 9.445 -7.078 1 92.56 339 GLY B O 1
ATOM 5293 N N . LEU B 1 340 ? 13.516 8.734 -5.031 1 96.44 340 LEU B N 1
ATOM 5294 C CA . LEU B 1 340 ? 13.836 10.062 -4.527 1 96.44 340 LEU B CA 1
ATOM 5295 C C . LEU B 1 340 ? 15.344 10.312 -4.566 1 96.44 340 LEU B C 1
ATOM 5297 O O . LEU B 1 340 ? 16.141 9.383 -4.418 1 96.44 340 LEU B O 1
ATOM 5301 N N . VAL B 1 341 ? 15.664 11.609 -4.766 1 96.19 341 VAL B N 1
ATOM 5302 C CA . VAL B 1 341 ? 17.078 11.969 -4.914 1 96.19 341 VAL B CA 1
ATOM 5303 C C . VAL B 1 341 ? 17.406 13.133 -3.988 1 96.19 341 VAL B C 1
ATOM 5305 O O . VAL B 1 341 ? 16.531 13.672 -3.312 1 96.19 341 VAL B O 1
ATOM 5308 N N . ASN B 1 342 ? 18.734 13.477 -3.799 1 96.81 342 ASN B N 1
ATOM 5309 C CA . ASN B 1 342 ? 19.234 14.609 -3.029 1 96.81 342 ASN B CA 1
ATOM 5310 C C . ASN B 1 342 ? 18.875 14.484 -1.55 1 96.81 342 ASN B C 1
ATOM 5312 O O . ASN B 1 342 ? 18.359 15.43 -0.947 1 96.81 342 ASN B O 1
ATOM 5316 N N . PHE B 1 343 ? 19.172 13.336 -1.055 1 97.62 343 PHE B N 1
ATOM 5317 C CA . PHE B 1 343 ? 18.922 13.062 0.357 1 97.62 343 PHE B CA 1
ATOM 5318 C C . PHE B 1 343 ? 19.891 13.852 1.235 1 97.62 343 PHE B C 1
ATOM 5320 O O . PHE B 1 343 ? 21.109 13.805 1.021 1 97.62 343 PHE B O 1
ATOM 5327 N N . THR B 1 344 ? 19.391 14.609 2.17 1 97.81 344 THR B N 1
ATOM 5328 C CA . THR B 1 344 ? 20.172 15.305 3.191 1 97.81 344 THR B CA 1
ATOM 5329 C C . THR B 1 344 ? 19.484 15.203 4.551 1 97.81 344 THR B C 1
ATOM 5331 O O . THR B 1 344 ? 18.281 14.961 4.629 1 97.81 344 THR B O 1
ATOM 5334 N N . PHE B 1 345 ? 20.266 15.297 5.578 1 97 345 PHE B N 1
ATOM 5335 C CA . PHE B 1 345 ? 19.656 15.148 6.895 1 97 345 PHE B CA 1
ATOM 5336 C C . PHE B 1 345 ? 20.406 15.977 7.934 1 97 345 PHE B C 1
ATOM 5338 O O . PHE B 1 345 ? 21.516 16.438 7.691 1 97 345 PHE B O 1
ATOM 5345 N N . VAL B 1 346 ? 19.734 16.328 8.977 1 95.5 346 VAL B N 1
ATOM 5346 C CA . VAL B 1 346 ? 20.281 16.859 10.219 1 95.5 346 VAL B CA 1
ATOM 5347 C C . VAL B 1 346 ? 19.938 15.93 11.375 1 95.5 346 VAL B C 1
ATOM 5349 O O . VAL B 1 346 ? 18.828 15.398 11.438 1 95.5 346 VAL B O 1
ATOM 5352 N N . ARG B 1 347 ? 20.891 15.734 12.148 1 92.25 347 ARG B N 1
ATOM 5353 C CA . ARG B 1 347 ? 20.703 14.82 13.266 1 92.25 347 ARG B CA 1
ATOM 5354 C C . ARG B 1 347 ? 21.078 15.477 14.594 1 92.25 347 ARG B C 1
ATOM 5356 O O . ARG B 1 347 ? 22 16.281 14.648 1 92.25 347 ARG B O 1
ATOM 5363 N N . ASN B 1 348 ? 20.281 15.203 15.555 1 88.88 348 ASN B N 1
ATOM 5364 C CA . ASN B 1 348 ? 20.516 15.57 16.953 1 88.88 348 ASN B CA 1
ATOM 5365 C C . ASN B 1 348 ? 20.141 14.438 17.891 1 88.88 348 ASN B C 1
ATOM 5367 O O . ASN B 1 348 ? 18.953 14.25 18.219 1 88.88 348 ASN B O 1
ATOM 5371 N N . GLY B 1 349 ? 21.203 13.68 18.422 1 84.69 349 GLY B N 1
ATOM 5372 C CA . GLY B 1 349 ? 20.891 12.5 19.203 1 84.69 349 GLY B CA 1
ATOM 5373 C C . GLY B 1 349 ? 20.125 11.445 18.422 1 84.69 349 GLY B C 1
ATOM 5374 O O . GLY B 1 349 ? 20.547 11.039 17.344 1 84.69 349 GLY B O 1
ATOM 5375 N N . PHE B 1 350 ? 18.938 11.133 18.984 1 85.62 350 PHE B N 1
ATOM 5376 C CA . PHE B 1 350 ? 18.125 10.109 18.328 1 85.62 350 PHE B CA 1
ATOM 5377 C C . PHE B 1 350 ? 17.172 10.742 17.312 1 85.62 350 PHE B C 1
ATOM 5379 O O . PHE B 1 350 ? 16.453 10.039 16.594 1 85.62 350 PHE B O 1
ATOM 5386 N N . TYR B 1 351 ? 17.266 11.992 17.281 1 88.44 351 TYR B N 1
ATOM 5387 C CA . TYR B 1 351 ? 16.391 12.719 16.359 1 88.44 351 TYR B CA 1
ATOM 5388 C C . TYR B 1 351 ? 17.062 12.914 15.008 1 88.44 351 TYR B C 1
ATOM 5390 O O . TYR B 1 351 ? 18.234 13.297 14.938 1 88.44 351 TYR B O 1
ATOM 5398 N N . ILE B 1 352 ? 16.344 12.672 13.977 1 93.25 352 ILE B N 1
ATOM 5399 C CA . ILE B 1 352 ? 16.812 12.961 12.625 1 93.25 352 ILE B CA 1
ATOM 5400 C C . ILE B 1 352 ? 15.703 13.609 11.812 1 93.25 352 ILE B C 1
ATOM 5402 O O . ILE B 1 352 ? 14.539 13.219 11.914 1 93.25 352 ILE B O 1
ATOM 5406 N N . MET B 1 353 ? 16.047 14.656 11.164 1 96.69 353 MET B N 1
ATOM 5407 C CA . MET B 1 353 ? 15.203 15.227 10.102 1 96.69 353 MET B CA 1
ATOM 5408 C C . MET B 1 353 ? 15.906 15.141 8.75 1 96.69 353 MET B C 1
ATOM 5410 O O . MET B 1 353 ? 17.094 15.438 8.641 1 96.69 353 MET B O 1
ATOM 5414 N N . PHE B 1 354 ? 15.188 14.695 7.723 1 97.94 354 PHE B N 1
ATOM 5415 C CA . PHE B 1 354 ? 15.805 14.531 6.414 1 97.94 354 PHE B CA 1
ATOM 5416 C C . PHE B 1 354 ? 14.914 15.094 5.316 1 97.94 354 PHE B C 1
ATOM 5418 O O . PHE B 1 354 ? 13.734 15.359 5.543 1 97.94 354 PHE B O 1
ATOM 5425 N N . SER B 1 355 ? 15.508 15.32 4.211 1 98.5 355 SER B N 1
ATOM 5426 C CA . SER B 1 355 ? 14.812 15.766 3.008 1 98.5 355 SER B CA 1
ATOM 5427 C C . SER B 1 355 ? 15.25 14.969 1.784 1 98.5 355 SER B C 1
ATOM 5429 O O . SER B 1 355 ? 16.391 14.516 1.713 1 98.5 355 SER B O 1
ATOM 5431 N N . ALA B 1 356 ? 14.352 14.734 0.938 1 98.19 356 ALA B N 1
ATOM 5432 C CA . ALA B 1 356 ? 14.602 14.148 -0.375 1 98.19 356 ALA B CA 1
ATOM 5433 C C . ALA B 1 356 ? 13.672 14.75 -1.429 1 98.19 356 ALA B C 1
ATOM 5435 O O . ALA B 1 356 ? 12.625 15.305 -1.096 1 98.19 356 ALA B O 1
ATOM 5436 N N . THR B 1 357 ? 14.102 14.641 -2.688 1 97.19 357 THR B N 1
ATOM 5437 C CA . THR B 1 357 ? 13.375 15.289 -3.77 1 97.19 357 THR B CA 1
ATOM 5438 C C . THR B 1 357 ? 12.969 14.281 -4.84 1 97.19 357 THR B C 1
ATOM 5440 O O . THR B 1 357 ? 13.727 13.359 -5.148 1 97.19 357 THR B O 1
ATOM 5443 N N . LYS B 1 358 ? 11.766 14.398 -5.285 1 95.12 358 LYS B N 1
ATOM 5444 C CA . LYS B 1 358 ? 11.375 13.609 -6.449 1 95.12 358 LYS B CA 1
ATOM 5445 C C . LYS B 1 358 ? 12.203 13.984 -7.672 1 95.12 358 LYS B C 1
ATOM 5447 O O . LYS B 1 358 ? 12.344 15.164 -7.996 1 95.12 358 LYS B O 1
ATOM 5452 N N . ALA B 1 359 ? 12.711 12.938 -8.367 1 89.75 359 ALA B N 1
ATOM 5453 C CA . ALA B 1 359 ? 13.562 13.188 -9.523 1 89.75 359 ALA B CA 1
ATOM 5454 C C . ALA B 1 359 ? 12.797 13.922 -10.625 1 89.75 359 ALA B C 1
ATOM 5456 O O . ALA B 1 359 ? 11.609 13.664 -10.836 1 89.75 359 ALA B O 1
ATOM 5457 N N . SER B 1 360 ? 13.406 14.844 -11.297 1 78.62 360 SER B N 1
ATOM 5458 C CA . SER B 1 360 ? 12.805 15.648 -12.359 1 78.62 360 SER B CA 1
ATOM 5459 C C . SER B 1 360 ? 12.781 14.891 -13.68 1 78.62 360 SER B C 1
ATOM 5461 O O . SER B 1 360 ? 13.664 14.078 -13.945 1 78.62 360 SER B O 1
#

Radius of gyration: 34.92 Å; Cα contacts (8 Å, |Δi|>4): 1205; chains: 2; bounding box: 68×140×110 Å

Solvent-accessible surface area (backbone atoms only — not comparable to full-atom values): 40430 Å² total; per-residue (Å²): 130,88,76,82,78,80,83,78,82,82,82,81,80,87,78,79,81,78,82,87,77,91,74,90,80,85,88,79,87,80,86,90,82,88,84,86,85,90,84,91,83,89,81,87,81,86,82,80,81,81,82,85,81,85,76,85,81,81,82,73,83,68,70,80,57,72,62,57,59,48,50,49,52,50,45,52,48,43,53,48,52,55,49,66,41,32,14,30,46,51,71,48,44,62,40,40,74,58,73,62,83,77,67,78,82,62,92,68,74,54,40,34,27,27,87,69,56,61,48,74,35,49,33,76,94,34,35,47,43,39,60,56,54,88,38,84,67,41,72,86,77,62,46,52,60,42,42,52,54,40,32,62,66,42,34,63,33,33,86,69,54,53,55,66,58,40,44,82,42,34,43,78,47,69,69,54,48,47,52,55,51,44,65,73,47,51,89,41,55,62,32,40,34,36,28,38,56,30,48,53,28,67,63,44,52,51,49,54,73,64,62,44,42,63,30,36,35,34,25,26,66,36,66,47,14,48,52,45,19,50,51,50,34,59,74,66,65,53,75,59,84,40,45,45,44,34,30,29,42,64,62,36,55,37,36,26,68,44,67,32,31,31,37,37,28,63,68,33,58,40,47,36,79,47,56,67,48,24,48,16,34,52,41,27,24,29,15,69,61,11,37,40,38,40,23,32,60,34,50,76,65,59,72,67,72,70,71,61,42,75,76,30,37,67,48,48,34,46,62,57,46,25,56,60,52,45,42,72,64,25,49,48,30,47,39,44,36,39,27,32,37,79,71,48,71,51,72,38,86,26,19,36,40,35,36,30,24,29,45,111,130,87,77,82,80,81,82,77,84,78,83,84,80,85,80,78,81,78,80,88,83,88,75,89,78,83,82,76,87,72,84,84,88,79,83,85,89,85,69,89,72,81,74,84,78,78,78,74,80,80,86,80,79,81,75,83,76,80,80,72,81,68,69,79,56,71,63,57,58,48,50,50,52,52,47,51,48,44,53,48,51,53,48,66,39,31,13,30,45,51,70,48,44,60,40,40,74,57,72,63,84,78,65,78,82,63,91,68,74,56,38,35,28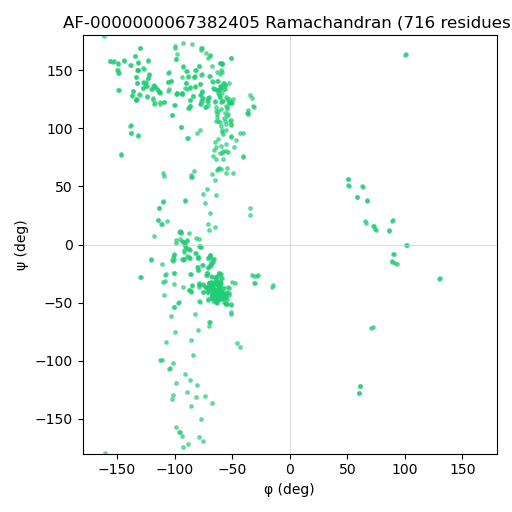,27,88,70,55,62,49,76,35,51,34,77,93,35,36,46,44,38,60,56,52,89,38,86,67,42,74,88,76,62,45,48,61,42,43,51,53,43,32,61,65,44,34,62,34,35,88,68,55,52,56,67,57,39,45,81,42,34,43,78,46,69,69,54,48,48,54,54,50,44,64,73,46,52,89,41,55,62,32,41,34,35,28,38,57,30,48,52,28,68,64,43,52,50,49,53,73,64,62,45,43,62,30,37,35,34,24,25,66,35,65,46,14,48,51,44,19,50,50,50,35,60,74,68,65,54,74,60,83,37,45,45,44,34,29,29,42,64,61,37,55,37,36,27,68,44,66,33,30,31,36,37,27,63,69,32,57,41,47,37,76,47,56,67,49,26,48,17,34,51,41,27,24,29,15,69,62,10,38,40,37,40,23,32,60,33,48,76,64,58,70,74,67,69,72,63,41,76,78,30,37,69,48,45,34,51,62,58,45,27,56,60,52,44,43,73,63,25,50,48,30,46,39,45,36,38,26,32,38,79,69,48,73,50,73,38,86,28,20,36,40,35,36,32,24,30,46,112